Protein AF-A0A174D1U4-F1 (afdb_monomer)

pLDDT: mean 81.73, std 13.04, range [40.44, 97.38]

Radius of gyration: 31.07 Å; Cα contacts (8 Å, |Δi|>4): 1187; chains: 1; bounding box: 76×71×82 Å

Foldseek 3Di:
DQEDDDDDPPLQFKAKFKKFFAKDFKHFYAQKKKKKAWQWAWKFKDWQQDTFIDHHLWIAIGAHPTIIMIHGDPPIRTIIMIMIGRNVSCCVVCVLRNLWDFATRRQDDLLLLSLLLVLLCLQCVVVNPPPDDDDSVVSVVSVVVSVVSRVQRTTAQEQDLDRDDGLCVCRVPVVLVVLSSVLLVVLLVQLLDDDDLCVSCVVVVHDSVVQQVSCCRRHVGGDVLSSLRSLLSVLLVVLLVDPDDQQVSCNSSNHPGSVVNQVSNCSRNVDGSVVSSVVRSCRGVVNDPTPMDTDDDPRVVVVSCVRHQQEAEAEAEQVDDFDKDFQDDDQEAEQAPPDPPLPDPQVVVLVLCVLQVHQEYEYELVNLVVCVVPVPVVVVVLVSVLVSLHEYEYEDELPDDLVVVCVSCVVVCVRQVDPSHHYEYEYEAEVVCVVSSVVSQVSVVVVVHHYDYDYHQPFFADAPCLQALLVLQVQVQCSQDPNVSNAFHEYCEDHRGGRHQAYSLGAGGNVVQSSSLVVVFARIFRDDDNFWTWGDHVPDSKIKIKGWADDCSCVCSVRPSDDPVVVVVSVVVQVVDQPWRKYKYKYWPDAFKKKKKKWKRDRVQRVCLVVVDPDDPNPPDDPVRSVVSNVSVHTDIDIDIDGDDTMDIDIDIAGNGMMMMIIIDHD

Secondary structure (DSSP, 8-state):
--BPPPP-GGG-SEEEEEEEEEEEEEEB-SSEEEEEEEEESEEEEEETTEEEEEETT-EEEE-TT--EEEEEPTT---EEEEEEEETGGGTTT-TTGGG-EE--TTTSS-HHHHHHHHHHHHHHHHHHT--S---HHHHHHHHHHHHHHIIIIIEE----SS-----GGGTT-HHHHHHHHHHHHHHHHHTTS---HHHHHHHTTS-HHHHHHHHHHHHSS-HHHHHHHHHHHHHHHHHHH-SS-HHHHHHHTT-SSHHHHHHHHHHHHSS-HHHHHHHHTTSBTTTS--EEEE--HHHHHHHHHHHH--EEEEEEETT-----EE-----EEE-TT--TTSTTHHHHHHHHHHHH---EEEEEHHHHHHHTT-HHHHHHHHHHHHHTTPEEEEEE-TTS-HHHHHHHHHHHHHHHTSTT--EEEEEEE-TT-HHHHHHHHHHHHTTT--EEEEEPP------GGGGSTTHHHHHHHHHHSTTGGGPPPEESS--SSSEESB-TT--B-HHHHHHHHHHTS-SEEEEE-SSEEEEE-TT---EEEEEE---GGGHHHHHS---HHHHHHHHHHHHTS--PEEEEEEEEEEEEEEEEEEEEE-HHHHHHHHHS--PPPGGG--HHHHHHHHHHTSPEEEEEEEEEEEEEEEEEEEPTT-EEEEEEEE-

Mean predicted aligned error: 13.18 Å

InterPro domains:
  IPR009057 Homedomain-like superfamily [SSF46689] (177-227)
  IPR009057 Homedomain-like superfamily [SSF46689] (231-282)
  IPR011051 RmlC-like cupin domain superfamily [SSF51182] (24-97)
  IPR014710 RmlC-like jelly roll fold [G3DSA:2.60.120.10] (1-69)
  IPR018060 AraC-like, DNA binding HTH domain [PF12833] (201-279)
  IPR018060 AraC-like, DNA binding HTH domain [PS01124] (181-279)
  IPR018060 AraC-like, DNA binding HTH domain [SM00342] (194-277)
  IPR018062 HTH domain AraC-type, conserved site [PS00041] (231-273)

Organism: Flavonifractor plautii (NCBI:txid292800)

Solvent-accessible surface area (backbone atoms only — not comparable to full-atom values): 35924 Å² total; per-residue (Å²): 100,49,67,55,86,81,85,51,71,94,65,37,42,62,48,53,49,44,28,39,36,55,34,39,40,33,30,27,29,72,65,33,36,37,35,44,33,30,68,35,39,37,31,47,36,38,42,81,54,47,79,34,69,39,41,52,65,32,44,40,57,48,44,51,65,44,50,33,27,43,29,34,41,89,100,44,72,20,31,32,37,43,37,37,34,35,48,73,64,43,35,87,86,40,73,59,58,86,59,58,43,56,57,44,49,68,65,54,92,54,61,59,49,41,33,50,51,49,48,51,50,44,61,40,40,69,64,57,61,52,88,80,78,77,59,69,67,62,53,40,54,52,49,52,50,51,49,51,47,40,59,72,65,26,54,46,56,73,74,64,82,62,85,78,74,90,58,62,80,49,70,93,34,62,70,61,48,55,48,50,39,55,53,51,50,52,42,70,76,43,38,51,46,96,78,56,62,59,61,57,13,54,74,69,74,47,51,48,68,55,48,33,49,50,30,33,48,52,22,68,35,41,59,72,56,50,48,51,46,54,20,41,56,57,35,51,56,52,46,42,72,44,101,66,56,73,57,57,46,26,45,65,29,39,36,95,45,54,67,62,37,43,57,49,31,24,62,53,48,76,41,46,66,67,57,50,27,73,73,42,33,72,43,18,56,62,70,32,82,63,45,64,45,73,58,55,69,69,64,36,50,56,52,44,55,75,62,47,65,58,58,48,81,43,80,46,54,54,78,56,91,60,71,75,42,80,55,87,69,86,31,58,40,25,46,47,70,49,58,79,82,54,77,61,54,61,69,52,50,50,48,43,30,69,54,38,60,40,47,31,42,33,40,39,59,68,58,55,56,73,33,61,91,36,64,69,59,43,51,51,54,52,52,52,53,51,71,63,65,34,34,38,34,39,48,40,67,43,84,62,59,66,70,64,50,50,65,69,44,42,70,53,52,71,53,25,71,38,94,78,44,41,58,37,36,34,27,40,19,45,96,93,35,52,66,48,16,49,55,49,40,52,61,43,35,75,70,74,43,57,58,46,80,42,69,47,72,82,73,58,52,76,45,68,56,50,75,32,31,52,37,45,20,54,52,52,50,36,64,73,37,98,52,54,91,70,65,72,53,39,17,51,26,70,44,95,68,52,36,31,30,23,44,89,69,68,43,62,28,50,50,36,54,45,40,37,54,58,54,71,41,30,57,23,30,49,47,74,61,94,44,37,42,29,19,23,35,86,96,53,70,42,43,21,41,37,38,39,24,66,60,80,60,51,47,52,74,74,66,56,37,51,55,62,85,74,46,53,62,56,57,50,61,56,68,80,45,94,61,52,36,38,38,37,40,35,39,31,66,37,70,47,47,31,42,39,39,37,39,38,42,52,22,65,61,41,51,46,62,56,67,75,48,82,74,74,70,63,92,73,70,50,74,66,54,54,50,54,52,44,58,72,64,45,60,51,75,50,78,47,79,44,79,34,85,39,55,49,78,46,76,49,70,41,44,69,24,17,36,36,40,38,38,42,38,80,109

Nearest PDB structures (foldseek):
  6swi-assembly1_A  TM=9.156E-01  e=3.152E-06  Geobacillus stearothermophilus
  3oio-assembly1_A  TM=8.925E-01  e=9.232E-06  Chromobacterium violaceum
  4fe7-assembly1_A-2  TM=8.451E-01  e=1.394E-04  Escherichia coli
  8hfb-assembly1_B  TM=9.044E-01  e=9.384E-05  Bacillus subtilis
  1y3t-assembly1_B  TM=9.025E-01  e=2.192E-04  Bacillus subtilis

Structure (mmCIF, N/CA/C/O backbone):
data_AF-A0A174D1U4-F1
#
_entry.id   AF-A0A174D1U4-F1
#
loop_
_atom_site.group_PDB
_atom_site.id
_atom_site.type_symbol
_atom_site.label_atom_id
_atom_site.label_alt_id
_atom_site.label_comp_id
_atom_site.label_asym_id
_atom_site.label_entity_id
_atom_site.label_seq_id
_atom_site.pdbx_PDB_ins_code
_atom_site.Cartn_x
_atom_site.Cartn_y
_atom_site.Cartn_z
_atom_site.occupancy
_atom_site.B_iso_or_equiv
_atom_site.auth_seq_id
_atom_site.auth_comp_id
_atom_site.auth_asym_id
_atom_site.auth_atom_id
_atom_site.pdbx_PDB_model_num
ATOM 1 N N . MET A 1 1 ? 29.438 -15.271 -23.669 1.00 74.44 1 MET A N 1
ATOM 2 C CA . MET A 1 1 ? 28.186 -14.656 -24.161 1.00 74.44 1 MET A CA 1
ATOM 3 C C . MET A 1 1 ? 27.553 -13.893 -23.010 1.00 74.44 1 MET A C 1
ATOM 5 O O . MET A 1 1 ? 27.651 -14.385 -21.896 1.00 74.44 1 MET A O 1
ATOM 9 N N . LEU A 1 2 ? 26.974 -12.711 -23.255 1.00 86.81 2 LEU A N 1
ATOM 10 C CA . LEU A 1 2 ? 26.276 -11.916 -22.224 1.00 86.81 2 LEU A CA 1
ATOM 11 C C . LEU A 1 2 ? 24.820 -12.349 -22.000 1.00 86.81 2 LEU A C 1
ATOM 13 O O . LEU A 1 2 ? 24.191 -11.884 -21.057 1.00 86.81 2 LEU A O 1
ATOM 17 N N . TYR A 1 3 ? 24.289 -13.200 -22.879 1.00 89.12 3 TYR A N 1
ATOM 18 C CA . TYR A 1 3 ? 22.927 -13.703 -22.783 1.00 89.12 3 TYR A CA 1
ATOM 19 C C . TYR A 1 3 ? 22.844 -14.832 -21.768 1.00 89.12 3 TYR A C 1
ATOM 21 O O . TYR A 1 3 ? 23.472 -15.879 -21.949 1.00 89.12 3 TYR A O 1
ATOM 29 N N . GLU A 1 4 ? 22.035 -14.622 -20.741 1.00 90.69 4 GLU A N 1
ATOM 30 C CA . GLU A 1 4 ? 21.630 -15.679 -19.831 1.00 90.69 4 GLU A CA 1
ATOM 31 C C . GLU A 1 4 ? 20.339 -16.328 -20.320 1.00 90.69 4 GLU A C 1
ATOM 33 O O . GLU A 1 4 ? 19.374 -15.652 -20.687 1.00 90.69 4 GLU A O 1
ATOM 38 N N . THR A 1 5 ? 20.329 -17.660 -20.328 1.00 87.94 5 THR A N 1
ATOM 39 C CA . THR A 1 5 ? 19.152 -18.442 -20.705 1.00 87.94 5 THR A CA 1
ATOM 40 C C . THR A 1 5 ? 18.347 -18.777 -19.459 1.00 87.94 5 THR A C 1
ATOM 42 O O . THR A 1 5 ? 18.816 -19.523 -18.604 1.00 87.94 5 THR A O 1
ATOM 45 N N . ILE A 1 6 ? 17.122 -18.264 -19.399 1.00 89.31 6 ILE A N 1
ATOM 46 C CA . ILE A 1 6 ? 16.140 -18.596 -18.368 1.00 89.31 6 ILE A CA 1
ATOM 47 C C . ILE A 1 6 ? 15.261 -19.734 -18.892 1.00 89.31 6 ILE A C 1
ATOM 49 O O . ILE A 1 6 ? 14.752 -19.673 -20.014 1.00 89.31 6 ILE A O 1
ATOM 53 N N . ALA A 1 7 ? 15.129 -20.804 -18.111 1.00 86.06 7 ALA A N 1
ATOM 54 C CA . ALA A 1 7 ? 14.414 -22.003 -18.522 1.00 86.06 7 ALA A CA 1
ATOM 55 C C . ALA A 1 7 ? 12.948 -21.945 -18.079 1.00 86.06 7 ALA A C 1
ATOM 57 O O . ALA A 1 7 ? 12.663 -21.972 -16.888 1.00 86.06 7 ALA A O 1
ATOM 58 N N . PHE A 1 8 ? 12.023 -21.973 -19.040 1.00 86.38 8 PHE A N 1
ATOM 59 C CA . PHE A 1 8 ? 10.583 -22.096 -18.792 1.00 86.38 8 PHE A CA 1
ATOM 60 C C . PHE A 1 8 ? 10.087 -23.483 -19.240 1.00 86.38 8 PHE A C 1
ATOM 62 O O . PHE A 1 8 ? 9.739 -23.649 -20.415 1.00 86.38 8 PHE A O 1
ATOM 69 N N . PRO A 1 9 ? 10.075 -24.500 -18.355 1.00 79.00 9 PRO A N 1
ATOM 70 C CA . PRO A 1 9 ? 9.553 -25.826 -18.684 1.00 79.00 9 PRO A CA 1
ATOM 71 C C . PRO A 1 9 ? 8.111 -25.731 -19.193 1.00 79.00 9 PRO A C 1
ATOM 73 O O . PRO A 1 9 ? 7.335 -24.933 -18.675 1.00 79.00 9 PRO A O 1
ATOM 76 N N . ASP A 1 10 ? 7.764 -26.504 -20.224 1.00 75.69 10 ASP A N 1
ATOM 77 C CA . ASP A 1 10 ? 6.414 -26.552 -20.814 1.00 75.69 10 ASP A CA 1
ATOM 78 C C . ASP A 1 10 ? 5.831 -25.181 -21.215 1.00 75.69 10 ASP A C 1
ATOM 80 O O . ASP A 1 10 ? 4.622 -24.957 -21.167 1.00 75.69 10 ASP A O 1
ATOM 84 N N . ASN A 1 11 ? 6.701 -24.246 -21.625 1.00 76.69 11 ASN A N 1
ATOM 85 C CA . ASN A 1 11 ? 6.345 -22.859 -21.938 1.00 76.69 11 ASN A CA 1
ATOM 86 C C . ASN A 1 11 ? 5.641 -22.148 -20.768 1.00 76.69 11 ASN A C 1
ATOM 88 O O . ASN A 1 11 ? 4.740 -21.328 -20.975 1.00 76.69 11 ASN A O 1
ATOM 92 N N . ALA A 1 12 ? 6.053 -22.471 -19.536 1.00 85.12 12 ALA A N 1
ATOM 93 C CA . ALA A 1 12 ? 5.561 -21.826 -18.333 1.00 85.12 12 ALA A CA 1
ATOM 94 C C . ALA A 1 12 ? 5.611 -20.295 -18.486 1.00 85.12 12 ALA A C 1
ATOM 96 O O . ALA A 1 12 ? 6.595 -19.745 -18.996 1.00 85.12 12 ALA A O 1
ATOM 97 N N . PRO A 1 13 ? 4.555 -19.586 -18.061 1.00 89.50 13 PRO A N 1
ATOM 98 C CA . PRO A 1 13 ? 4.487 -18.149 -18.266 1.00 89.50 13 PRO A CA 1
ATOM 99 C C . PRO A 1 13 ? 5.406 -17.363 -17.320 1.00 89.50 13 PRO A C 1
ATOM 101 O O . PRO A 1 13 ? 5.772 -16.230 -17.629 1.00 89.50 13 PRO A O 1
ATOM 104 N N . LEU A 1 14 ? 5.755 -17.941 -16.167 1.00 91.25 14 LEU A N 1
ATOM 105 C CA . LEU A 1 14 ? 6.501 -17.295 -15.091 1.00 91.25 14 LEU A CA 1
ATOM 106 C C . LEU A 1 14 ? 7.534 -18.259 -14.500 1.00 91.25 14 LEU A C 1
ATOM 108 O O . LEU A 1 14 ? 7.270 -19.454 -14.383 1.00 91.25 14 LEU A O 1
ATOM 112 N N . GLN A 1 15 ? 8.667 -17.721 -14.057 1.00 90.31 15 GLN A N 1
ATOM 113 C CA . GLN A 1 15 ? 9.645 -18.414 -13.221 1.00 90.31 15 GLN A CA 1
ATOM 114 C C . GLN A 1 15 ? 10.060 -17.480 -12.085 1.00 90.31 15 GLN A C 1
ATOM 116 O O . GLN A 1 15 ? 10.413 -16.332 -12.325 1.00 90.31 15 GLN A O 1
ATOM 121 N N . CYS A 1 16 ? 10.015 -17.958 -10.843 1.00 91.12 16 CYS A N 1
ATOM 122 C CA . CYS A 1 16 ? 10.347 -17.156 -9.670 1.00 91.12 16 CYS A CA 1
ATOM 123 C C . CYS A 1 16 ? 11.436 -17.826 -8.835 1.00 91.12 16 CYS A C 1
ATOM 125 O O . CYS A 1 16 ? 11.426 -19.042 -8.626 1.00 91.12 16 CYS A O 1
ATOM 127 N N . SER A 1 17 ? 12.345 -17.017 -8.299 1.00 90.69 17 SER A N 1
ATOM 128 C CA . SER A 1 17 ? 13.320 -17.434 -7.296 1.00 90.69 17 SER A CA 1
ATOM 129 C C . SER A 1 17 ? 13.540 -16.331 -6.264 1.00 90.69 17 SER A C 1
ATOM 131 O O . SER A 1 17 ? 13.380 -15.147 -6.555 1.00 90.69 17 SER A O 1
ATOM 133 N N . ILE A 1 18 ? 13.884 -16.725 -5.040 1.00 92.00 18 ILE A N 1
ATOM 134 C CA . ILE A 1 18 ? 14.388 -15.803 -4.022 1.00 92.00 18 ILE A CA 1
ATOM 135 C C . ILE A 1 18 ? 15.855 -16.135 -3.826 1.00 92.00 18 ILE A C 1
ATOM 137 O O . ILE A 1 18 ? 16.194 -17.286 -3.549 1.00 92.00 18 ILE A O 1
ATOM 141 N N . VAL A 1 19 ? 16.713 -15.138 -3.994 1.00 92.81 19 VAL A N 1
ATOM 142 C CA . VAL A 1 19 ? 18.161 -15.305 -3.979 1.00 92.81 19 VAL A CA 1
ATOM 143 C C . VAL A 1 19 ? 18.810 -14.321 -3.018 1.00 92.81 19 VAL A C 1
ATOM 145 O O . VAL A 1 19 ? 18.454 -13.146 -2.952 1.00 92.81 19 VAL A O 1
ATOM 148 N N . GLU A 1 20 ? 19.798 -14.808 -2.282 1.00 92.75 20 GLU A N 1
ATOM 149 C CA . GLU A 1 20 ? 20.828 -13.970 -1.687 1.00 92.75 20 GLU A CA 1
ATOM 150 C C . GLU A 1 20 ? 21.847 -13.627 -2.765 1.00 92.75 20 GLU A C 1
ATOM 152 O O . GLU A 1 20 ? 22.438 -14.523 -3.368 1.00 92.75 20 GLU A O 1
ATOM 157 N N . VAL A 1 21 ? 22.040 -12.338 -3.016 1.00 92.81 21 VAL A N 1
ATOM 158 C CA . VAL A 1 21 ? 22.940 -11.828 -4.048 1.00 92.81 21 VAL A CA 1
ATOM 159 C C . VAL A 1 21 ? 24.109 -11.141 -3.368 1.00 92.81 21 VAL A C 1
ATOM 161 O O . VAL A 1 21 ? 23.916 -10.177 -2.635 1.00 92.81 21 VAL A O 1
ATOM 164 N N . GLU A 1 22 ? 25.324 -11.592 -3.655 1.00 91.38 22 GLU A N 1
ATOM 165 C CA . GLU A 1 22 ? 26.522 -10.776 -3.440 1.00 91.38 22 GLU A CA 1
ATOM 166 C C . GLU A 1 22 ? 26.869 -10.033 -4.733 1.00 91.38 22 GLU A C 1
ATOM 168 O O . GLU A 1 22 ? 27.029 -8.814 -4.735 1.00 91.38 22 GLU A O 1
ATOM 173 N N . GLU A 1 23 ? 26.911 -10.764 -5.849 1.00 90.56 23 GLU A N 1
ATOM 174 C CA . GLU A 1 23 ? 27.250 -10.246 -7.173 1.00 90.56 23 GLU A CA 1
ATOM 175 C C . GLU A 1 23 ? 26.503 -11.040 -8.248 1.00 90.56 23 GLU A C 1
ATOM 177 O O . GLU A 1 23 ? 26.741 -12.234 -8.426 1.00 90.56 23 GLU A O 1
ATOM 182 N N . TYR A 1 24 ? 25.666 -10.356 -9.019 1.00 93.50 24 TYR A N 1
ATOM 183 C CA . TYR A 1 24 ? 25.076 -10.837 -10.260 1.00 93.50 24 TYR A CA 1
ATOM 184 C C . TYR A 1 24 ? 25.698 -10.038 -11.421 1.00 93.50 24 TYR A C 1
ATOM 186 O O . TYR A 1 24 ? 25.301 -8.890 -11.651 1.00 93.50 24 TYR A O 1
ATOM 194 N N . PRO A 1 25 ? 26.727 -10.586 -12.104 1.00 93.56 25 PRO A N 1
ATOM 195 C CA . PRO A 1 25 ? 27.522 -9.880 -13.106 1.00 93.56 25 PRO A CA 1
ATOM 196 C C . PRO A 1 25 ? 26.691 -9.374 -14.286 1.00 93.56 25 PRO A C 1
ATOM 198 O O . PRO A 1 25 ? 25.541 -9.757 -14.465 1.00 93.56 25 PRO A O 1
ATOM 201 N N . PHE A 1 26 ? 27.300 -8.561 -15.150 1.00 93.50 26 PHE A N 1
ATOM 202 C CA . PHE A 1 26 ? 26.631 -8.053 -16.345 1.00 93.50 26 PHE A CA 1
ATOM 203 C C . PHE A 1 26 ? 26.078 -9.171 -17.231 1.00 93.50 26 PHE A C 1
ATOM 205 O O . PHE A 1 26 ? 26.847 -10.000 -17.739 1.00 93.50 26 PHE A O 1
ATOM 212 N N . HIS A 1 27 ? 24.767 -9.121 -17.449 1.00 93.25 27 HIS A N 1
ATOM 213 C CA . HIS A 1 27 ? 24.004 -10.018 -18.304 1.00 93.25 27 HIS A CA 1
ATOM 214 C C . HIS A 1 27 ? 22.798 -9.302 -18.923 1.00 93.25 27 HIS A C 1
ATOM 216 O O . HIS A 1 27 ? 22.554 -8.117 -18.687 1.00 93.25 27 HIS A O 1
ATOM 222 N N . MET A 1 28 ? 22.103 -10.014 -19.802 1.00 91.62 28 MET A N 1
ATOM 223 C CA . MET A 1 28 ? 20.808 -9.629 -20.348 1.00 91.62 28 MET A CA 1
ATOM 224 C C . MET A 1 28 ? 20.044 -10.881 -20.772 1.00 91.62 28 MET A C 1
ATOM 226 O O . MET A 1 28 ? 20.641 -11.938 -20.999 1.00 91.62 28 MET A O 1
ATOM 230 N N . HIS A 1 29 ? 18.743 -10.731 -20.982 1.00 91.31 29 HIS A N 1
ATOM 231 C CA . HIS A 1 29 ? 17.883 -11.794 -21.492 1.00 91.31 29 HIS A CA 1
ATOM 232 C C . HIS A 1 29 ? 17.288 -11.403 -22.842 1.00 91.31 29 HIS A C 1
ATOM 234 O O . HIS A 1 29 ? 17.125 -10.220 -23.118 1.00 91.31 29 HIS A O 1
ATOM 240 N N . ASP A 1 30 ? 16.981 -12.374 -23.704 1.00 85.56 30 ASP A N 1
ATOM 241 C CA . ASP A 1 30 ? 16.401 -12.073 -25.019 1.00 85.56 30 ASP A CA 1
ATOM 242 C C . ASP A 1 30 ? 14.880 -11.892 -24.939 1.00 85.56 30 ASP A C 1
ATOM 244 O O . ASP A 1 30 ? 14.391 -10.789 -25.136 1.00 85.56 30 ASP A O 1
ATOM 248 N N . ASP A 1 31 ? 14.144 -12.945 -24.576 1.00 87.25 31 ASP A N 1
ATOM 249 C CA . ASP A 1 31 ? 12.671 -12.974 -24.577 1.00 87.25 31 ASP A CA 1
ATOM 250 C C . ASP A 1 31 ? 12.077 -13.096 -23.172 1.00 87.25 31 ASP A C 1
ATOM 252 O O . ASP A 1 31 ? 11.078 -13.779 -22.934 1.00 87.25 31 ASP A O 1
ATOM 256 N N . VAL A 1 32 ? 12.719 -12.411 -22.229 1.00 92.25 32 VAL A N 1
ATOM 257 C CA . VAL A 1 32 ? 12.358 -12.433 -20.815 1.00 92.25 32 VAL A CA 1
ATOM 258 C C . VAL A 1 32 ? 12.315 -11.014 -20.288 1.00 92.25 32 VAL A C 1
ATOM 260 O O . VAL A 1 32 ? 13.236 -10.232 -20.514 1.00 92.25 32 VAL A O 1
ATOM 263 N N . LEU A 1 33 ? 11.234 -10.705 -19.583 1.00 92.19 33 LEU A N 1
ATOM 264 C CA . LEU A 1 33 ? 11.160 -9.541 -18.715 1.00 92.19 33 LEU A CA 1
ATOM 265 C C . LEU A 1 33 ? 11.512 -10.008 -17.303 1.00 92.19 33 LEU A C 1
ATOM 267 O O . LEU A 1 33 ? 10.888 -10.939 -16.793 1.00 92.19 33 LEU A O 1
ATOM 271 N N . GLU A 1 34 ? 12.523 -9.396 -16.698 1.00 93.50 34 GLU A N 1
ATOM 272 C CA . GLU A 1 34 ? 12.951 -9.710 -15.336 1.00 93.50 34 GLU A CA 1
ATOM 273 C C . GLU A 1 34 ? 12.465 -8.630 -14.370 1.00 93.50 34 GLU A C 1
ATOM 275 O O . GLU A 1 34 ? 12.633 -7.438 -14.607 1.00 93.50 34 GLU A O 1
ATOM 280 N N . ILE A 1 35 ? 11.869 -9.044 -13.260 1.00 93.50 35 ILE A N 1
ATOM 281 C CA . ILE A 1 35 ? 11.501 -8.171 -12.153 1.00 93.50 35 ILE A CA 1
ATOM 282 C C . ILE A 1 35 ? 12.409 -8.508 -10.975 1.00 93.50 35 ILE A C 1
ATOM 284 O O . ILE A 1 35 ? 12.335 -9.604 -10.418 1.00 93.50 35 ILE A O 1
ATOM 288 N N . MET A 1 36 ? 13.234 -7.540 -10.585 1.00 93.38 36 MET A N 1
ATOM 289 C CA . MET A 1 36 ? 14.093 -7.585 -9.407 1.00 93.38 36 MET A CA 1
ATOM 290 C C . MET A 1 36 ? 13.412 -6.830 -8.269 1.00 93.38 36 MET A C 1
ATOM 292 O O . MET A 1 36 ? 13.309 -5.604 -8.303 1.00 93.38 36 MET A O 1
ATOM 296 N N . PHE A 1 37 ? 12.959 -7.549 -7.246 1.00 92.50 37 PHE A N 1
ATOM 297 C CA . PHE A 1 37 ? 12.337 -6.961 -6.063 1.00 92.50 37 PHE A CA 1
ATOM 298 C C . PHE A 1 37 ? 13.238 -7.124 -4.836 1.00 92.50 37 PHE A C 1
ATOM 300 O O . PHE A 1 37 ? 13.427 -8.232 -4.329 1.00 92.50 37 PHE A O 1
ATOM 307 N N . ALA A 1 38 ? 13.790 -6.013 -4.346 1.00 90.69 38 ALA A N 1
ATOM 308 C CA . ALA A 1 38 ? 14.643 -5.983 -3.165 1.00 90.69 38 ALA A CA 1
ATOM 309 C C . ALA A 1 38 ? 13.825 -6.281 -1.899 1.00 90.69 38 ALA A C 1
ATOM 311 O O . ALA A 1 38 ? 13.016 -5.464 -1.456 1.00 90.69 38 ALA A O 1
ATOM 312 N N . LEU A 1 39 ? 14.037 -7.453 -1.296 1.00 87.69 39 LEU A N 1
ATOM 313 C CA . LEU A 1 39 ? 13.330 -7.875 -0.084 1.00 87.69 39 LEU A CA 1
ATOM 314 C C . LEU A 1 39 ? 14.068 -7.427 1.179 1.00 87.69 39 LEU A C 1
ATOM 316 O O . LEU A 1 39 ? 13.437 -6.936 2.116 1.00 87.69 39 LEU A O 1
ATOM 320 N N . GLU A 1 40 ? 15.395 -7.574 1.198 1.00 88.50 40 GLU A N 1
ATOM 321 C CA . GLU A 1 40 ? 16.262 -7.187 2.314 1.00 88.50 40 GLU A CA 1
ATOM 322 C C . GLU A 1 40 ? 17.615 -6.672 1.811 1.00 88.50 40 GLU A C 1
ATOM 324 O O . GLU A 1 40 ? 18.119 -7.128 0.787 1.00 88.50 40 GLU A O 1
ATOM 329 N N . GLY A 1 41 ? 18.220 -5.745 2.556 1.00 89.12 41 GLY A N 1
ATOM 330 C CA . GLY A 1 41 ? 19.521 -5.166 2.223 1.00 89.12 41 GLY A CA 1
ATOM 331 C C . GLY A 1 41 ? 19.449 -3.976 1.264 1.00 89.12 41 GLY A C 1
ATOM 332 O O . GLY A 1 41 ? 18.392 -3.366 1.072 1.00 89.12 41 GLY A O 1
ATOM 333 N N . SER A 1 42 ? 20.611 -3.634 0.710 1.00 90.50 42 SER A N 1
ATOM 334 C CA . SER A 1 42 ? 20.789 -2.539 -0.244 1.00 90.50 42 SER A CA 1
ATOM 335 C C . SER A 1 42 ? 21.712 -2.986 -1.372 1.00 90.50 42 SER A C 1
ATOM 337 O O . SER A 1 42 ? 22.674 -3.718 -1.130 1.00 90.50 42 SER A O 1
ATOM 339 N N . PHE A 1 43 ? 21.455 -2.507 -2.585 1.00 92.31 43 PHE A N 1
ATOM 340 C CA . PHE A 1 43 ? 22.131 -2.962 -3.794 1.00 92.31 43 PHE A CA 1
ATOM 341 C C . PHE A 1 43 ? 22.549 -1.794 -4.681 1.00 92.31 43 PHE A C 1
ATOM 343 O O . PHE A 1 43 ? 21.832 -0.805 -4.804 1.00 92.31 43 PHE A O 1
ATOM 350 N N . GLU A 1 44 ? 23.687 -1.956 -5.345 1.00 92.69 44 GLU A N 1
ATOM 351 C CA . GLU A 1 44 ? 24.071 -1.198 -6.527 1.00 92.69 44 GLU A CA 1
ATOM 352 C C . GLU A 1 44 ? 23.545 -1.949 -7.759 1.00 92.69 44 GLU A C 1
ATOM 354 O O . GLU A 1 44 ? 24.048 -3.020 -8.114 1.00 92.69 44 GLU A O 1
ATOM 359 N N . LEU A 1 45 ? 22.544 -1.385 -8.431 1.00 90.62 45 LEU A N 1
ATOM 360 C CA . LEU A 1 45 ? 22.084 -1.854 -9.732 1.00 90.62 45 LEU A CA 1
ATOM 361 C C . LEU A 1 45 ? 22.726 -0.999 -10.826 1.00 90.62 45 LEU A C 1
ATOM 363 O O . LEU A 1 45 ? 22.509 0.208 -10.906 1.00 90.62 45 LEU A O 1
ATOM 367 N N . THR A 1 46 ? 23.515 -1.614 -11.701 1.00 88.19 46 THR A N 1
ATOM 368 C CA . THR A 1 46 ? 24.076 -0.941 -12.877 1.00 88.19 46 THR A CA 1
ATOM 369 C C . THR A 1 46 ? 23.313 -1.360 -14.119 1.00 88.19 46 THR A C 1
ATOM 371 O O . THR A 1 46 ? 23.359 -2.527 -14.492 1.00 88.19 46 THR A O 1
ATOM 374 N N . VAL A 1 47 ? 22.661 -0.412 -14.786 1.00 82.31 47 VAL A N 1
ATOM 375 C CA . VAL A 1 47 ? 21.872 -0.644 -16.004 1.00 82.31 47 VAL A CA 1
ATOM 376 C C . VAL A 1 47 ? 22.359 0.291 -17.084 1.00 82.31 47 VAL A C 1
ATOM 378 O O . VAL A 1 47 ? 22.321 1.506 -16.906 1.00 82.31 47 VAL A O 1
ATOM 381 N N . VAL A 1 48 ? 22.851 -0.266 -18.192 1.00 72.25 48 VAL A N 1
ATOM 382 C CA . VAL A 1 48 ? 23.335 0.496 -19.350 1.00 72.25 48 VAL A CA 1
ATOM 383 C C . VAL A 1 48 ? 24.261 1.653 -18.917 1.00 72.25 48 VAL A C 1
ATOM 385 O O . VAL A 1 48 ? 25.446 1.430 -18.660 1.00 72.25 48 VAL A O 1
ATOM 388 N N . ASN A 1 49 ? 23.730 2.875 -18.814 1.00 71.50 49 ASN A N 1
ATOM 389 C CA . ASN A 1 49 ? 24.437 4.114 -18.531 1.00 71.50 49 ASN A CA 1
ATOM 390 C C . ASN A 1 49 ? 24.178 4.713 -17.135 1.00 71.50 49 ASN A C 1
ATOM 392 O O . ASN A 1 49 ? 24.695 5.793 -16.842 1.00 71.50 49 ASN A O 1
ATOM 396 N N . ASN A 1 50 ? 23.412 4.031 -16.284 1.00 75.88 50 ASN A N 1
ATOM 397 C CA . ASN A 1 50 ? 23.054 4.470 -14.941 1.00 75.88 50 ASN A CA 1
ATOM 398 C C . ASN A 1 50 ? 23.549 3.484 -13.877 1.00 75.88 50 ASN A C 1
ATOM 400 O O . ASN A 1 50 ? 23.615 2.274 -14.091 1.00 75.88 50 ASN A O 1
ATOM 404 N N . VAL A 1 51 ? 23.870 4.032 -12.709 1.00 83.25 51 VAL A N 1
ATOM 405 C CA . VAL A 1 51 ? 24.128 3.280 -11.479 1.00 83.25 51 VAL A CA 1
ATOM 406 C C . VAL A 1 51 ? 23.090 3.749 -10.470 1.00 83.25 51 VAL A C 1
ATOM 408 O O . VAL A 1 51 ? 22.979 4.952 -10.233 1.00 83.25 51 VAL A O 1
ATOM 411 N N . LEU A 1 52 ? 22.304 2.812 -9.955 1.00 83.94 52 LEU A N 1
ATOM 412 C CA . LEU A 1 52 ? 21.135 3.049 -9.122 1.00 83.94 52 LEU A CA 1
ATOM 413 C C . LEU A 1 52 ? 21.320 2.383 -7.762 1.00 83.94 52 LEU A C 1
ATOM 415 O O . LEU A 1 52 ? 21.762 1.237 -7.686 1.00 83.94 52 LEU A O 1
ATOM 419 N N . ASP A 1 53 ? 20.933 3.092 -6.707 1.00 87.31 53 ASP A N 1
ATOM 420 C CA . ASP A 1 53 ? 20.861 2.547 -5.356 1.00 87.31 53 ASP A CA 1
ATOM 421 C C . ASP A 1 53 ? 19.470 1.963 -5.121 1.00 87.31 53 ASP A C 1
ATOM 423 O O . ASP A 1 53 ? 18.484 2.699 -5.108 1.00 87.31 53 ASP A O 1
ATOM 427 N N . MET A 1 54 ? 19.393 0.652 -4.909 1.00 87.19 54 MET A N 1
ATOM 428 C CA . MET A 1 54 ? 18.167 -0.031 -4.498 1.00 87.19 54 MET A CA 1
ATOM 429 C C . MET A 1 54 ? 18.212 -0.353 -3.006 1.00 87.19 54 MET A C 1
ATOM 431 O O . MET A 1 54 ? 19.238 -0.780 -2.475 1.00 87.19 54 MET A O 1
ATOM 435 N N . LYS A 1 55 ? 17.082 -0.193 -2.327 1.00 86.62 55 LYS A N 1
ATOM 436 C CA . LYS A 1 55 ? 16.855 -0.552 -0.923 1.00 86.62 55 LYS A CA 1
ATOM 437 C C . LYS A 1 55 ? 15.695 -1.536 -0.820 1.00 86.62 55 LYS A C 1
ATOM 439 O O . LYS A 1 55 ? 14.889 -1.662 -1.735 1.00 86.62 55 LYS A O 1
ATOM 444 N N . ALA A 1 56 ? 15.580 -2.216 0.317 1.00 86.06 56 ALA A N 1
ATOM 445 C CA . ALA A 1 56 ? 14.426 -3.066 0.604 1.00 86.06 56 ALA A CA 1
ATOM 446 C C . ALA A 1 56 ? 13.093 -2.334 0.326 1.00 86.06 56 ALA A C 1
ATOM 448 O O . ALA A 1 56 ? 12.837 -1.266 0.882 1.00 86.06 56 ALA A O 1
ATOM 449 N N . GLY A 1 57 ? 12.249 -2.925 -0.524 1.00 81.31 57 GLY A N 1
ATOM 450 C CA . GLY A 1 57 ? 11.014 -2.331 -1.040 1.00 81.31 57 GLY A CA 1
ATOM 451 C C . GLY A 1 57 ? 11.082 -1.906 -2.511 1.00 81.31 57 GLY A C 1
ATOM 452 O O . GLY A 1 57 ? 10.036 -1.847 -3.153 1.00 81.31 57 GLY A O 1
ATOM 453 N N . ASP A 1 58 ? 12.277 -1.665 -3.051 1.00 84.69 58 ASP A N 1
ATOM 454 C CA . ASP A 1 58 ? 12.470 -1.220 -4.432 1.00 84.69 58 ASP A CA 1
ATOM 455 C C . ASP A 1 58 ? 12.265 -2.348 -5.450 1.00 84.69 58 ASP A C 1
ATOM 457 O O . ASP A 1 58 ? 12.672 -3.491 -5.234 1.00 84.69 58 ASP A O 1
ATOM 461 N N . ILE A 1 59 ? 11.658 -2.000 -6.586 1.00 87.12 59 ILE A N 1
ATOM 462 C CA . ILE A 1 59 ? 11.382 -2.891 -7.712 1.00 87.12 59 ILE A CA 1
ATOM 463 C C . ILE A 1 59 ? 11.994 -2.304 -8.980 1.00 87.12 59 ILE A C 1
ATOM 465 O O . ILE A 1 59 ? 11.658 -1.196 -9.406 1.00 87.12 59 ILE A O 1
ATOM 469 N N . TYR A 1 60 ? 12.843 -3.091 -9.624 1.00 88.06 60 TYR A N 1
ATOM 470 C CA . TYR A 1 60 ? 13.359 -2.793 -10.948 1.00 88.06 60 TYR A CA 1
ATOM 471 C C . TYR A 1 60 ? 12.816 -3.793 -11.962 1.00 88.06 60 TYR A C 1
ATOM 473 O O . TYR A 1 60 ? 12.731 -4.985 -11.674 1.00 88.06 60 TYR A O 1
ATOM 481 N N . VAL A 1 61 ? 12.467 -3.307 -13.152 1.00 88.50 61 VAL A N 1
ATOM 482 C CA . VAL A 1 61 ? 11.950 -4.137 -14.240 1.00 88.50 61 VAL A CA 1
ATOM 483 C C . VAL A 1 61 ? 12.929 -4.075 -15.399 1.00 88.50 61 VAL A C 1
ATOM 485 O O . VAL A 1 61 ? 12.957 -3.087 -16.130 1.00 88.50 61 VAL A O 1
ATOM 488 N N . SER A 1 62 ? 13.725 -5.130 -15.571 1.00 88.62 62 SER A N 1
ATOM 489 C CA . SER A 1 62 ? 14.622 -5.236 -16.709 1.00 88.62 62 SER A CA 1
ATOM 490 C C . SER A 1 62 ? 13.892 -5.745 -17.943 1.00 88.62 62 SER A C 1
ATOM 492 O O . SER A 1 62 ? 13.250 -6.801 -17.944 1.00 88.62 62 SER A O 1
ATOM 494 N N . CYS A 1 63 ? 13.987 -4.962 -19.012 1.00 86.81 63 CYS A N 1
ATOM 495 C CA . CYS A 1 63 ? 13.356 -5.279 -20.283 1.00 86.81 63 CYS A CA 1
ATOM 496 C C . CYS A 1 63 ? 14.224 -6.240 -21.121 1.00 86.81 63 CYS A C 1
ATOM 498 O O . CYS A 1 63 ? 15.449 -6.283 -20.971 1.00 86.81 63 CYS A O 1
ATOM 500 N N . PRO A 1 64 ? 13.619 -6.961 -22.083 1.00 86.19 64 PRO A N 1
ATOM 501 C CA . PRO A 1 64 ? 14.338 -7.680 -23.130 1.00 86.19 64 PRO A CA 1
ATOM 502 C C . PRO A 1 64 ? 15.558 -6.928 -23.684 1.00 86.19 64 PRO A C 1
ATOM 504 O O . PRO A 1 64 ? 15.456 -5.804 -24.182 1.00 86.19 64 PRO A O 1
ATOM 507 N N . ARG A 1 65 ? 16.717 -7.592 -23.667 1.00 84.38 65 ARG A N 1
ATOM 508 C CA . ARG A 1 65 ? 18.020 -7.132 -24.183 1.00 84.38 65 ARG A CA 1
ATOM 509 C C . ARG A 1 65 ? 18.595 -5.906 -23.477 1.00 84.38 65 ARG A C 1
ATOM 511 O O . ARG A 1 65 ? 19.430 -5.204 -24.062 1.00 84.38 65 ARG A O 1
ATOM 518 N N . GLU A 1 66 ? 18.164 -5.645 -22.252 1.00 86.06 66 GLU A N 1
ATOM 519 C CA . GLU A 1 66 ? 18.745 -4.621 -21.399 1.00 86.06 66 GLU A CA 1
ATOM 520 C C . GLU A 1 66 ? 19.934 -5.184 -20.619 1.00 86.06 66 GLU A C 1
ATOM 522 O O . GLU A 1 66 ? 19.830 -6.182 -19.910 1.00 86.06 66 GLU A O 1
ATOM 527 N N . LEU A 1 67 ? 21.089 -4.539 -20.773 1.00 89.38 67 LEU A N 1
ATOM 528 C CA . LEU A 1 67 ? 22.316 -4.924 -20.088 1.00 89.38 67 LEU A CA 1
ATOM 529 C C . LEU A 1 67 ? 22.294 -4.408 -18.649 1.00 89.38 67 LEU A C 1
ATOM 531 O O . LEU A 1 67 ? 22.334 -3.191 -18.436 1.00 89.38 67 LEU A O 1
ATOM 535 N N . HIS A 1 68 ? 22.315 -5.321 -17.684 1.00 91.75 68 HIS A N 1
ATOM 536 C CA . HIS A 1 68 ? 22.243 -4.979 -16.270 1.00 91.75 68 HIS A CA 1
ATOM 537 C C . HIS A 1 68 ? 23.136 -5.869 -15.395 1.00 91.75 68 HIS A C 1
ATOM 539 O O . HIS A 1 68 ? 23.584 -6.937 -15.808 1.00 91.75 68 HIS A O 1
ATOM 545 N N . ARG A 1 69 ? 23.456 -5.368 -14.201 1.00 92.62 69 ARG A N 1
ATOM 546 C CA . ARG A 1 69 ? 24.268 -6.009 -13.156 1.00 92.62 69 ARG A CA 1
ATOM 547 C C . ARG A 1 69 ? 23.714 -5.600 -11.799 1.00 92.62 69 ARG A C 1
ATOM 549 O O . ARG A 1 69 ? 23.510 -4.407 -11.583 1.00 92.62 69 ARG A O 1
ATOM 556 N N . LEU A 1 70 ? 23.598 -6.538 -10.868 1.00 93.62 70 LEU A N 1
ATOM 557 C CA . LEU A 1 70 ? 23.136 -6.289 -9.503 1.00 93.62 70 LEU A CA 1
ATOM 558 C C . LEU A 1 70 ? 24.217 -6.701 -8.495 1.00 93.62 70 LEU A C 1
ATOM 560 O O . LEU A 1 70 ? 24.767 -7.791 -8.585 1.00 93.62 70 LEU A O 1
ATOM 564 N N . CYS A 1 71 ? 24.537 -5.846 -7.529 1.00 92.94 71 CYS A N 1
ATOM 565 C CA . CYS A 1 71 ? 25.556 -6.120 -6.512 1.00 92.94 71 CYS A CA 1
ATOM 566 C C . CYS A 1 71 ? 25.052 -5.678 -5.145 1.00 92.94 71 CYS A C 1
ATOM 568 O O . CYS A 1 71 ? 24.629 -4.534 -5.003 1.00 92.94 71 CYS A O 1
ATOM 570 N N . ALA A 1 72 ? 25.125 -6.532 -4.127 1.00 93.25 72 ALA A N 1
ATOM 571 C CA . ALA A 1 72 ? 24.814 -6.092 -2.770 1.00 93.25 72 ALA A CA 1
ATOM 572 C C . ALA A 1 72 ? 25.934 -5.206 -2.217 1.00 93.25 72 ALA A C 1
ATOM 574 O O . ALA A 1 72 ? 27.117 -5.403 -2.509 1.00 93.25 72 ALA A O 1
ATOM 575 N N . TYR A 1 73 ? 25.567 -4.225 -1.393 1.00 91.06 73 TYR A N 1
ATOM 576 C CA . TYR A 1 73 ? 26.557 -3.416 -0.695 1.00 91.06 73 TYR A CA 1
ATOM 577 C C . TYR A 1 73 ? 27.248 -4.216 0.423 1.00 91.06 73 TYR A C 1
ATOM 579 O O . TYR A 1 73 ? 26.603 -5.049 1.075 1.00 91.06 73 TYR A O 1
ATOM 587 N N . PRO A 1 74 ? 28.541 -3.947 0.705 1.00 80.81 74 PRO A N 1
ATOM 588 C CA . PRO A 1 74 ? 29.272 -4.625 1.770 1.00 80.81 74 PRO A CA 1
ATOM 589 C C . PRO A 1 74 ? 28.541 -4.550 3.115 1.00 80.81 74 PRO A C 1
ATOM 591 O O . PRO A 1 74 ? 27.966 -3.519 3.460 1.00 80.81 74 PRO A O 1
ATOM 594 N N . HIS A 1 75 ? 28.607 -5.634 3.891 1.00 75.06 75 HIS A N 1
ATOM 595 C CA . HIS A 1 75 ? 27.980 -5.758 5.217 1.00 75.06 75 HIS A CA 1
ATOM 596 C C . HIS A 1 75 ? 26.441 -5.719 5.228 1.00 75.06 75 HIS A C 1
ATOM 598 O O . HIS A 1 75 ? 25.844 -5.570 6.294 1.00 75.06 75 HIS A O 1
ATOM 604 N N . THR A 1 76 ? 25.791 -5.897 4.075 1.00 75.44 76 THR A N 1
ATOM 605 C CA . THR A 1 76 ? 24.340 -6.104 3.988 1.00 75.44 76 THR A CA 1
ATOM 606 C C . THR A 1 76 ? 24.034 -7.538 3.559 1.00 75.44 76 THR A C 1
ATOM 608 O O . THR A 1 76 ? 24.753 -8.112 2.744 1.00 75.44 76 THR A O 1
ATOM 611 N N . ARG A 1 77 ? 22.975 -8.140 4.115 1.00 78.62 77 ARG A N 1
ATOM 612 C CA . ARG A 1 77 ? 22.432 -9.415 3.622 1.00 78.62 77 ARG A CA 1
ATOM 613 C C . ARG A 1 77 ? 21.448 -9.091 2.499 1.00 78.62 77 ARG A C 1
ATOM 615 O O . ARG A 1 77 ? 20.303 -8.739 2.771 1.00 78.62 77 ARG A O 1
ATOM 622 N N . GLY A 1 78 ? 21.929 -9.107 1.260 1.00 88.50 78 GLY A N 1
ATOM 623 C CA . GLY A 1 78 ? 21.148 -8.712 0.091 1.00 88.50 78 GLY A CA 1
ATOM 624 C C . GLY A 1 78 ? 20.234 -9.832 -0.394 1.00 88.50 78 GLY A C 1
ATOM 625 O O . GLY A 1 78 ? 20.691 -10.705 -1.121 1.00 88.50 78 GLY A O 1
ATOM 626 N N . THR A 1 79 ? 18.949 -9.795 -0.036 1.00 91.81 79 THR A N 1
ATOM 627 C CA . THR A 1 79 ? 17.944 -10.756 -0.527 1.00 91.81 79 THR A CA 1
ATOM 628 C C . THR A 1 79 ? 17.037 -10.112 -1.572 1.00 91.81 79 THR A C 1
ATOM 630 O O . THR A 1 79 ? 16.421 -9.076 -1.310 1.00 91.81 79 THR A O 1
ATOM 633 N N . VAL A 1 80 ? 16.911 -10.747 -2.738 1.00 93.31 80 VAL A N 1
ATOM 634 C CA . VAL A 1 80 ? 16.103 -10.280 -3.874 1.00 93.31 80 VAL A CA 1
ATOM 635 C C . VAL A 1 80 ? 15.185 -11.391 -4.369 1.00 93.31 80 VAL A C 1
ATOM 637 O O . VAL A 1 80 ? 15.579 -12.550 -4.463 1.00 93.31 80 VAL A O 1
ATOM 640 N N . MET A 1 81 ? 13.949 -11.030 -4.701 1.00 93.81 81 MET A N 1
ATOM 641 C CA . MET A 1 81 ? 13.073 -11.856 -5.526 1.00 93.81 81 MET A CA 1
ATOM 642 C C . MET A 1 81 ? 13.361 -11.552 -6.998 1.00 93.81 81 MET A C 1
ATOM 644 O O . MET A 1 81 ? 13.225 -10.406 -7.424 1.00 93.81 81 MET A O 1
ATOM 648 N N . LEU A 1 82 ? 13.731 -12.583 -7.756 1.00 94.12 82 LEU A N 1
ATOM 649 C CA . LEU A 1 82 ? 13.862 -12.547 -9.209 1.00 94.12 82 LEU A CA 1
ATOM 650 C C . LEU A 1 82 ? 12.648 -13.245 -9.813 1.00 94.12 82 LEU A C 1
ATOM 652 O O . LEU A 1 82 ? 12.453 -14.450 -9.618 1.00 94.12 82 LEU A O 1
ATOM 656 N N . LEU A 1 83 ? 11.819 -12.479 -10.513 1.00 94.88 83 LEU A N 1
ATOM 657 C CA . LEU A 1 83 ? 10.670 -12.990 -11.246 1.00 94.88 83 LEU A CA 1
ATOM 658 C C . LEU A 1 83 ? 10.875 -12.766 -12.739 1.00 94.88 83 LEU A C 1
ATOM 660 O O . LEU A 1 83 ? 10.906 -11.637 -13.215 1.00 94.88 83 LEU A O 1
ATOM 664 N N . HIS A 1 84 ? 10.942 -13.858 -13.481 1.00 94.56 84 HIS A N 1
ATOM 665 C CA . HIS A 1 84 ? 11.059 -13.871 -14.927 1.00 94.56 84 HIS A CA 1
ATOM 666 C C . HIS A 1 84 ? 9.697 -14.117 -15.567 1.00 94.56 84 HIS A C 1
ATOM 668 O O . HIS A 1 84 ? 8.983 -15.054 -15.204 1.00 94.56 84 HIS A O 1
ATOM 674 N N . ILE A 1 85 ? 9.352 -13.291 -16.548 1.00 94.38 85 ILE A N 1
ATOM 675 C CA . ILE A 1 85 ? 8.138 -13.414 -17.354 1.00 94.38 85 ILE A CA 1
ATOM 676 C C . ILE A 1 85 ? 8.534 -13.848 -18.761 1.00 94.38 85 ILE A C 1
ATOM 678 O O . ILE A 1 85 ? 9.294 -13.154 -19.442 1.00 94.38 85 ILE A O 1
ATOM 682 N N . ASN A 1 86 ? 7.989 -14.979 -19.207 1.00 92.88 86 ASN A N 1
ATOM 683 C CA . ASN A 1 86 ? 8.167 -15.471 -20.566 1.00 92.88 86 ASN A CA 1
ATOM 684 C C . ASN A 1 86 ? 7.341 -14.611 -21.528 1.00 92.88 86 ASN A C 1
ATOM 686 O O . ASN A 1 86 ? 6.116 -14.725 -21.589 1.00 92.88 86 ASN A O 1
ATOM 690 N N . VAL A 1 87 ? 8.011 -13.747 -22.291 1.00 91.81 87 VAL A N 1
ATOM 691 C CA . VAL A 1 87 ? 7.338 -12.801 -23.189 1.00 91.81 87 VAL A CA 1
ATOM 692 C C . VAL A 1 87 ? 6.533 -13.523 -24.272 1.00 91.81 87 VAL A C 1
ATOM 694 O O . VAL A 1 87 ? 5.456 -13.064 -24.650 1.00 91.81 87 VAL A O 1
ATOM 697 N N . GLU A 1 88 ? 7.015 -14.672 -24.749 1.00 89.50 88 GLU A N 1
ATOM 698 C CA . GLU A 1 88 ? 6.332 -15.434 -25.796 1.00 89.50 88 GLU A CA 1
ATOM 699 C C . GLU A 1 88 ? 5.039 -16.075 -25.283 1.00 89.50 88 GLU A C 1
ATOM 701 O O . GLU A 1 88 ? 4.044 -16.120 -26.009 1.00 89.50 88 GLU A O 1
ATOM 706 N N . ALA A 1 89 ? 5.012 -16.497 -24.014 1.00 90.56 89 ALA A N 1
ATOM 707 C CA . ALA A 1 89 ? 3.813 -17.060 -23.405 1.00 90.56 89 ALA A CA 1
ATOM 708 C C . ALA A 1 89 ? 2.632 -16.077 -23.428 1.00 90.56 89 ALA A C 1
ATOM 710 O O . ALA A 1 89 ? 1.499 -16.532 -23.523 1.00 90.56 89 ALA A O 1
ATOM 711 N N . TYR A 1 90 ? 2.878 -14.764 -23.405 1.00 90.81 90 TYR A N 1
ATOM 712 C CA . TYR A 1 90 ? 1.864 -13.699 -23.338 1.00 90.81 90 TYR A CA 1
ATOM 713 C C . TYR A 1 90 ? 1.626 -12.960 -24.660 1.00 90.81 90 TYR A C 1
ATOM 715 O O . TYR A 1 90 ? 0.979 -11.915 -24.699 1.00 90.81 90 TYR A O 1
ATOM 723 N N . ARG A 1 91 ? 2.164 -13.474 -25.767 1.00 88.88 91 ARG A N 1
ATOM 724 C CA . ARG A 1 91 ? 2.146 -12.780 -27.060 1.00 88.88 91 ARG A CA 1
ATOM 725 C C . ARG A 1 91 ? 0.742 -12.540 -27.625 1.00 88.88 91 ARG A C 1
ATOM 727 O O . ARG A 1 91 ? 0.561 -11.591 -28.387 1.00 88.88 91 ARG A O 1
ATOM 734 N N . ALA A 1 92 ? -0.228 -13.397 -27.309 1.00 87.44 92 ALA A N 1
ATOM 735 C CA . ALA A 1 92 ? -1.593 -13.264 -27.815 1.00 87.44 92 ALA A CA 1
ATOM 736 C C . ALA A 1 92 ? -2.321 -12.074 -27.170 1.00 87.44 92 ALA A C 1
ATOM 738 O O . ALA A 1 92 ? -2.990 -11.309 -27.862 1.00 87.44 92 ALA A O 1
ATOM 739 N N . GLU A 1 93 ? -2.149 -11.903 -25.862 1.00 87.38 93 GLU A N 1
ATOM 740 C CA . GLU A 1 93 ? -2.759 -10.848 -25.055 1.00 87.38 93 GLU A CA 1
ATOM 741 C C . GLU A 1 93 ? -1.969 -9.536 -25.153 1.00 87.38 93 GLU A C 1
ATOM 743 O O . GLU A 1 93 ? -2.551 -8.453 -25.219 1.00 87.38 93 GLU A O 1
ATOM 748 N N . PHE A 1 94 ? -0.637 -9.629 -25.226 1.00 86.38 94 PHE A N 1
ATOM 749 C CA . PHE A 1 94 ? 0.287 -8.495 -25.245 1.00 86.38 94 PHE A CA 1
ATOM 750 C C . PHE A 1 94 ? 1.263 -8.591 -26.436 1.00 86.38 94 PHE A C 1
ATOM 752 O O . PHE A 1 94 ? 2.460 -8.832 -26.255 1.00 86.38 94 PHE A O 1
ATOM 759 N N . PRO A 1 95 ? 0.800 -8.360 -27.680 1.00 81.31 95 PRO A N 1
ATOM 760 C CA . PRO A 1 95 ? 1.617 -8.543 -28.886 1.00 81.31 95 PRO A CA 1
ATOM 761 C C . PRO A 1 95 ? 2.837 -7.616 -28.948 1.00 81.31 95 PRO A C 1
ATOM 763 O O . PRO A 1 95 ? 3.862 -7.966 -29.533 1.00 81.31 95 PRO A O 1
ATOM 766 N N . ASP A 1 96 ? 2.739 -6.448 -28.312 1.00 78.00 96 ASP A N 1
ATOM 767 C CA . ASP A 1 96 ? 3.790 -5.435 -28.291 1.00 78.00 96 ASP A CA 1
ATOM 768 C C . ASP A 1 96 ? 4.740 -5.580 -27.090 1.00 78.00 96 ASP A C 1
ATOM 770 O O . ASP A 1 96 ? 5.614 -4.728 -26.940 1.00 78.00 96 ASP A O 1
ATOM 774 N N . LEU A 1 97 ? 4.607 -6.612 -26.237 1.00 82.00 97 LEU A N 1
ATOM 775 C CA . LEU A 1 97 ? 5.297 -6.713 -24.935 1.00 82.00 97 LEU A CA 1
ATOM 776 C C . LEU A 1 97 ? 6.821 -6.503 -25.021 1.00 82.00 97 LEU A C 1
ATOM 778 O O . LEU A 1 97 ? 7.391 -5.801 -24.192 1.00 82.00 97 LEU A O 1
ATOM 782 N N . ARG A 1 98 ? 7.464 -6.997 -26.088 1.00 79.56 98 ARG A N 1
ATOM 783 C CA . ARG A 1 98 ? 8.908 -6.807 -26.363 1.00 79.56 98 ARG A CA 1
ATOM 784 C C . ARG A 1 98 ? 9.335 -5.342 -26.533 1.00 79.56 98 ARG A C 1
ATOM 786 O O . ARG A 1 98 ? 10.521 -5.042 -26.476 1.00 79.56 98 ARG A O 1
ATOM 793 N N . THR A 1 99 ? 8.390 -4.450 -26.819 1.00 74.56 99 THR A N 1
ATOM 794 C CA . THR A 1 99 ? 8.627 -3.023 -27.097 1.00 74.56 99 THR A CA 1
ATOM 795 C C . THR A 1 99 ? 8.237 -2.115 -25.934 1.00 74.56 99 THR A C 1
ATOM 797 O O . THR A 1 99 ? 8.452 -0.904 -26.013 1.00 74.56 99 THR A O 1
ATOM 800 N N . TYR A 1 100 ? 7.647 -2.671 -24.870 1.00 75.88 100 TYR A N 1
ATOM 801 C CA . TYR A 1 100 ? 7.348 -1.900 -23.672 1.00 75.88 100 TYR A CA 1
ATOM 802 C C . TYR A 1 100 ? 8.641 -1.536 -22.950 1.00 75.88 100 TYR A C 1
ATOM 804 O O . TYR A 1 100 ? 9.586 -2.318 -22.894 1.00 75.88 100 TYR A O 1
ATOM 812 N N . GLN A 1 101 ? 8.648 -0.333 -22.391 1.00 73.50 101 GLN A N 1
ATOM 813 C CA . GLN A 1 101 ? 9.661 0.138 -21.463 1.00 73.50 101 GLN A CA 1
ATOM 814 C C . GLN A 1 101 ? 8.953 0.497 -20.157 1.00 73.50 101 GLN A C 1
ATOM 816 O O . GLN A 1 101 ? 7.846 1.052 -20.173 1.00 73.50 101 GLN A O 1
ATOM 821 N N . PHE A 1 102 ? 9.574 0.138 -19.039 1.00 76.19 102 PHE A N 1
ATOM 822 C CA . PHE A 1 102 ? 9.029 0.343 -17.704 1.00 76.19 102 PHE A CA 1
ATOM 823 C C . PHE A 1 102 ? 9.957 1.253 -16.891 1.00 76.19 102 PHE A C 1
ATOM 825 O O . PHE A 1 102 ? 11.179 1.191 -17.006 1.00 76.19 102 PHE A O 1
ATOM 832 N N . ALA A 1 103 ? 9.362 2.146 -16.107 1.00 64.38 103 ALA A N 1
ATOM 833 C CA . ALA A 1 103 ? 10.036 3.029 -15.179 1.00 64.38 103 ALA A CA 1
ATOM 834 C C . ALA A 1 103 ? 10.472 2.247 -13.943 1.00 64.38 103 ALA A C 1
ATOM 836 O O . ALA A 1 103 ? 9.808 1.309 -13.506 1.00 64.38 103 ALA A O 1
ATOM 837 N N . ASN A 1 104 ? 11.582 2.682 -13.362 1.00 66.50 104 ASN A N 1
ATOM 838 C CA . ASN A 1 104 ? 12.260 1.979 -12.284 1.00 66.50 104 ASN A CA 1
ATOM 839 C C . ASN A 1 104 ? 12.007 2.662 -10.943 1.00 66.50 104 ASN A C 1
ATOM 841 O O . ASN A 1 104 ? 11.982 3.892 -10.875 1.00 66.50 104 ASN A O 1
ATOM 845 N N . SER A 1 105 ? 11.901 1.884 -9.862 1.00 55.41 105 SER A N 1
ATOM 846 C CA . SER A 1 105 ? 11.678 2.435 -8.520 1.00 55.41 105 SER A CA 1
ATOM 847 C C . SER A 1 105 ? 12.826 3.309 -8.014 1.00 55.41 105 SER A C 1
ATOM 849 O O . SER A 1 105 ? 12.595 4.282 -7.308 1.00 55.41 105 SER A O 1
ATOM 851 N N . ALA A 1 106 ? 14.063 2.996 -8.408 1.00 49.16 106 ALA A N 1
ATOM 852 C CA . ALA A 1 106 ? 15.263 3.704 -7.958 1.00 49.16 106 ALA A CA 1
ATOM 853 C C . ALA A 1 106 ? 15.479 5.059 -8.658 1.00 49.16 106 ALA A C 1
ATOM 855 O O . ALA A 1 106 ? 16.508 5.707 -8.462 1.00 49.16 106 ALA A 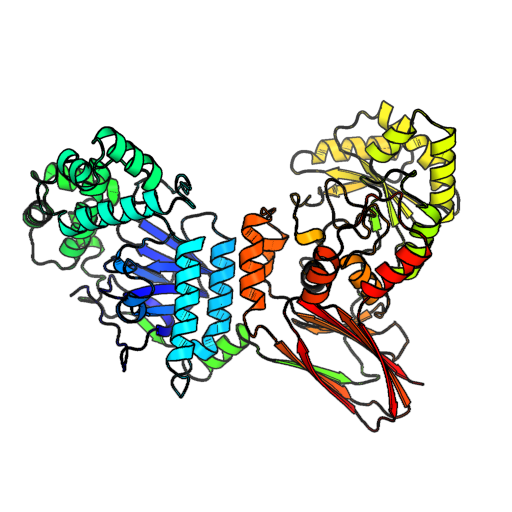O 1
ATOM 856 N N . LEU A 1 107 ? 14.535 5.476 -9.507 1.00 51.81 107 LEU A N 1
ATOM 857 C CA . LEU A 1 107 ? 14.647 6.687 -10.307 1.00 51.81 107 LEU A CA 1
ATOM 858 C C . LEU A 1 107 ? 13.514 7.703 -10.069 1.00 51.81 107 LEU A C 1
ATOM 860 O O . LEU A 1 107 ? 13.760 8.863 -10.375 1.00 51.81 107 LEU A O 1
ATOM 864 N N . GLU A 1 108 ? 12.341 7.377 -9.485 1.00 53.94 108 GLU A N 1
ATOM 865 C CA . GLU A 1 108 ? 11.260 8.386 -9.347 1.00 53.94 108 GLU A CA 1
ATOM 866 C C . GLU A 1 108 ? 10.085 8.102 -8.373 1.00 53.94 108 GLU A C 1
ATOM 868 O O . GLU A 1 108 ? 9.867 6.977 -7.935 1.00 53.94 108 GLU A O 1
ATOM 873 N N . ASN A 1 109 ? 9.280 9.155 -8.118 1.00 53.28 109 ASN A N 1
ATOM 874 C CA . ASN A 1 109 ? 8.109 9.323 -7.222 1.00 53.28 109 ASN A CA 1
ATOM 875 C C . ASN A 1 109 ? 6.901 8.357 -7.412 1.00 53.28 109 ASN A C 1
ATOM 877 O O . ASN A 1 109 ? 5.792 8.680 -6.984 1.00 53.28 109 ASN A O 1
ATOM 881 N N . ASN A 1 110 ? 7.058 7.178 -8.025 1.00 62.03 110 ASN A N 1
ATOM 882 C CA . ASN A 1 110 ? 5.973 6.195 -8.204 1.00 62.03 110 ASN A CA 1
ATOM 883 C C . ASN A 1 110 ? 5.785 5.281 -6.977 1.00 62.03 110 ASN A C 1
ATOM 885 O O . ASN A 1 110 ? 5.694 4.055 -7.081 1.00 62.03 110 ASN A O 1
ATOM 889 N N . THR A 1 111 ? 5.750 5.874 -5.785 1.00 63.03 111 THR A N 1
ATOM 890 C CA . THR A 1 111 ? 5.671 5.131 -4.520 1.00 63.03 111 THR A CA 1
ATOM 891 C C . THR A 1 111 ? 4.428 4.235 -4.466 1.00 63.03 111 THR A C 1
ATOM 893 O O . THR A 1 111 ? 4.509 3.110 -3.979 1.00 63.03 111 THR A O 1
ATOM 896 N N . ALA A 1 112 ? 3.297 4.693 -5.015 1.00 60.16 112 ALA A N 1
ATOM 897 C CA . ALA A 1 112 ? 2.045 3.936 -5.037 1.00 60.16 112 ALA A CA 1
ATOM 898 C C . ALA A 1 112 ? 2.121 2.690 -5.939 1.00 60.16 112 ALA A C 1
ATOM 900 O O . ALA A 1 112 ? 1.774 1.594 -5.496 1.00 60.16 112 ALA A O 1
ATOM 901 N N . GLY A 1 113 ? 2.632 2.818 -7.172 1.00 67.00 113 GLY A N 1
ATOM 902 C CA . GLY A 1 113 ? 2.791 1.684 -8.087 1.00 67.00 113 GLY A CA 1
ATOM 903 C C . GLY A 1 113 ? 3.740 0.618 -7.535 1.00 67.00 113 GLY A C 1
ATOM 904 O O . GLY A 1 113 ? 3.429 -0.574 -7.589 1.00 67.00 113 GLY A O 1
ATOM 905 N N . ILE A 1 114 ? 4.860 1.039 -6.931 1.00 72.19 114 ILE A N 1
ATOM 906 C CA . ILE A 1 114 ? 5.838 0.142 -6.288 1.00 72.19 114 ILE A CA 1
ATOM 907 C C . ILE A 1 114 ? 5.204 -0.607 -5.119 1.00 72.19 114 ILE A C 1
ATOM 909 O O . ILE A 1 114 ? 5.359 -1.822 -5.015 1.00 72.19 114 ILE A O 1
ATOM 913 N N . GLN A 1 115 ? 4.478 0.093 -4.245 1.00 67.00 115 GLN A N 1
ATOM 914 C CA . GLN A 1 115 ? 3.819 -0.543 -3.106 1.00 67.00 115 GLN A CA 1
ATOM 915 C C . GLN A 1 115 ? 2.735 -1.524 -3.551 1.00 67.00 115 GLN A C 1
ATOM 917 O O . GLN A 1 115 ? 2.684 -2.641 -3.033 1.00 67.00 115 GLN A O 1
ATOM 922 N N . MET A 1 116 ? 1.928 -1.154 -4.551 1.00 67.56 116 MET A N 1
ATOM 923 C CA . MET A 1 116 ? 0.911 -2.035 -5.12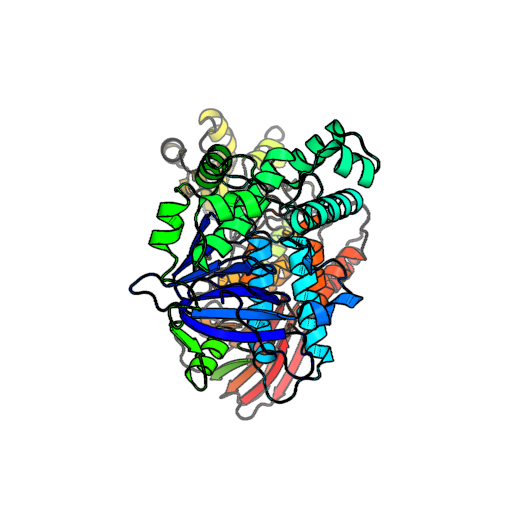1 1.00 67.56 116 MET A CA 1
ATOM 924 C C . MET A 1 116 ? 1.536 -3.309 -5.698 1.00 67.56 116 MET A C 1
ATOM 926 O O . MET A 1 116 ? 1.158 -4.415 -5.303 1.00 67.56 116 MET A O 1
ATOM 930 N N . LEU A 1 117 ? 2.506 -3.169 -6.609 1.00 78.69 117 LEU A N 1
ATOM 931 C CA . LEU A 1 117 ? 3.145 -4.319 -7.241 1.00 78.69 117 LEU A CA 1
ATOM 932 C C . LEU A 1 117 ? 3.916 -5.150 -6.211 1.00 78.69 117 LEU A C 1
ATOM 934 O O . LEU A 1 117 ? 3.774 -6.367 -6.182 1.00 78.69 117 LEU A O 1
ATOM 938 N N . GLY A 1 118 ? 4.676 -4.515 -5.320 1.00 79.69 118 GLY A N 1
ATOM 939 C CA . GLY A 1 118 ? 5.457 -5.195 -4.291 1.00 79.69 118 GLY A CA 1
ATOM 940 C C . GLY A 1 118 ? 4.601 -6.032 -3.347 1.00 79.69 118 GLY A C 1
ATOM 941 O O . GLY A 1 118 ? 4.971 -7.159 -3.015 1.00 79.69 118 GLY A O 1
ATOM 942 N N . SER A 1 119 ? 3.429 -5.539 -2.951 1.00 70.94 119 SER A N 1
ATOM 943 C CA . SER A 1 119 ? 2.516 -6.327 -2.119 1.00 70.94 119 SER A CA 1
ATOM 944 C C . SER A 1 119 ? 1.791 -7.416 -2.874 1.00 70.94 119 SER A C 1
ATOM 946 O O . SER A 1 119 ? 1.632 -8.518 -2.343 1.00 70.94 119 SER A O 1
ATOM 948 N N . TYR A 1 120 ? 1.417 -7.160 -4.127 1.00 76.88 120 TYR A N 1
ATOM 949 C CA . TYR A 1 120 ? 0.910 -8.216 -4.988 1.00 76.88 120 TYR A CA 1
ATOM 950 C C . TYR A 1 120 ? 1.939 -9.349 -5.122 1.00 76.88 120 TYR A C 1
ATOM 952 O O . TYR A 1 120 ? 1.615 -10.501 -4.836 1.00 76.88 120 TYR A O 1
ATOM 960 N N . LEU A 1 121 ? 3.197 -9.026 -5.445 1.00 83.19 121 LEU A N 1
ATOM 961 C CA . LEU A 1 121 ? 4.293 -9.990 -5.570 1.00 83.19 121 LEU A CA 1
ATOM 962 C C . LEU A 1 121 ? 4.530 -10.760 -4.265 1.00 83.19 121 LEU A C 1
ATOM 964 O O . LEU A 1 121 ? 4.516 -11.989 -4.292 1.00 83.19 121 LEU A O 1
ATOM 968 N N . LYS A 1 122 ? 4.651 -10.070 -3.118 1.00 78.81 122 LYS A N 1
ATOM 969 C CA . LYS A 1 122 ? 4.784 -10.710 -1.793 1.00 78.81 122 LYS A CA 1
ATOM 970 C C . LYS A 1 122 ? 3.666 -11.709 -1.528 1.00 78.81 122 LYS A C 1
ATOM 972 O O . LYS A 1 122 ? 3.931 -12.816 -1.085 1.00 78.81 122 LYS A O 1
ATOM 977 N N . LYS A 1 123 ? 2.418 -11.355 -1.834 1.00 72.88 123 LYS A N 1
ATOM 978 C CA . LYS A 1 123 ? 1.275 -12.248 -1.622 1.00 72.88 123 LYS A CA 1
ATOM 979 C C . LYS A 1 123 ? 1.267 -13.438 -2.582 1.00 72.88 123 LYS A C 1
ATOM 981 O O . LYS A 1 123 ? 0.839 -14.524 -2.193 1.00 72.88 123 LYS A O 1
ATOM 986 N N . GLN A 1 124 ? 1.706 -13.247 -3.826 1.00 79.25 124 GLN A N 1
ATOM 987 C CA . GLN A 1 124 ? 1.789 -14.332 -4.802 1.00 79.25 124 GLN A CA 1
ATOM 988 C C . GLN A 1 124 ? 3.013 -15.231 -4.587 1.00 79.25 124 GLN A C 1
ATOM 990 O O . GLN A 1 124 ? 3.006 -16.330 -5.128 1.00 79.25 124 GLN A O 1
ATOM 995 N N . LEU A 1 125 ? 4.009 -14.844 -3.774 1.00 79.31 125 LEU A N 1
ATOM 996 C CA . LEU A 1 125 ? 5.224 -15.636 -3.520 1.00 79.31 125 LEU A CA 1
ATOM 997 C C . LEU A 1 125 ? 4.962 -17.125 -3.244 1.00 79.31 125 LEU A C 1
ATOM 999 O O . LEU A 1 125 ? 5.589 -17.941 -3.913 1.00 79.31 125 LEU A O 1
ATOM 1003 N N . PRO A 1 126 ? 4.029 -17.530 -2.354 1.00 76.31 126 PRO A N 1
ATOM 1004 C CA . PRO A 1 126 ? 3.787 -18.948 -2.105 1.00 76.31 126 PRO A CA 1
ATOM 1005 C C . PRO A 1 126 ? 3.303 -19.692 -3.351 1.00 76.31 126 PRO A C 1
ATOM 1007 O O . PRO A 1 126 ? 3.637 -20.852 -3.523 1.00 76.31 126 PRO A O 1
ATOM 1010 N N . ARG A 1 127 ? 2.528 -19.029 -4.220 1.00 76.81 127 ARG A N 1
ATOM 1011 C CA . ARG A 1 127 ? 2.069 -19.604 -5.492 1.00 76.81 127 ARG A CA 1
ATOM 1012 C C . ARG A 1 127 ? 3.196 -19.602 -6.525 1.00 76.81 127 ARG A C 1
ATOM 1014 O O . ARG A 1 127 ? 3.434 -20.618 -7.158 1.00 76.81 127 ARG A O 1
ATOM 1021 N N . LEU A 1 128 ? 3.921 -18.491 -6.661 1.00 81.12 128 LEU A N 1
ATOM 1022 C CA . LEU A 1 128 ? 5.049 -18.324 -7.587 1.00 81.12 128 LEU A CA 1
ATOM 1023 C C . LEU A 1 128 ? 6.205 -19.296 -7.312 1.00 81.12 128 LEU A C 1
ATOM 1025 O O . LEU A 1 128 ? 6.927 -19.654 -8.239 1.00 81.12 128 LEU A O 1
ATOM 1029 N N . LEU A 1 129 ? 6.376 -19.716 -6.058 1.00 79.38 129 LEU A N 1
ATOM 1030 C CA . LEU A 1 129 ? 7.413 -20.655 -5.630 1.00 79.38 129 LEU A CA 1
ATOM 1031 C C . LEU A 1 129 ? 6.923 -22.102 -5.500 1.00 79.38 129 LEU A C 1
ATOM 1033 O O . LEU A 1 129 ? 7.750 -22.990 -5.295 1.00 79.38 129 LEU A O 1
ATOM 1037 N N . ASP A 1 130 ? 5.617 -22.359 -5.615 1.00 73.69 130 ASP A N 1
ATOM 1038 C CA . ASP A 1 130 ? 5.089 -23.722 -5.606 1.00 73.69 130 ASP A CA 1
ATOM 1039 C C . ASP A 1 130 ? 5.509 -24.445 -6.892 1.00 73.69 130 ASP A C 1
ATOM 1041 O O . ASP A 1 130 ? 5.035 -24.154 -7.985 1.00 73.69 130 ASP A O 1
ATOM 1045 N N . ARG A 1 131 ? 6.439 -25.393 -6.770 1.00 62.31 131 ARG A N 1
ATOM 1046 C CA . ARG A 1 131 ? 6.949 -26.186 -7.899 1.00 62.31 131 ARG A CA 1
ATOM 1047 C C . ARG A 1 131 ? 6.154 -27.478 -8.122 1.00 62.31 131 ARG A C 1
ATOM 1049 O O . ARG A 1 131 ? 6.560 -28.286 -8.952 1.00 62.31 131 ARG A O 1
ATOM 1056 N N . THR A 1 132 ? 5.079 -27.713 -7.360 1.00 56.72 132 THR A N 1
ATOM 1057 C CA . THR A 1 132 ? 4.500 -29.056 -7.186 1.00 56.72 132 THR A CA 1
ATOM 1058 C C . THR A 1 132 ? 3.089 -29.274 -7.728 1.00 56.72 132 THR A C 1
ATOM 1060 O O . THR A 1 132 ? 2.688 -30.436 -7.796 1.00 56.72 132 THR A O 1
ATOM 1063 N N . GLY A 1 133 ? 2.340 -28.257 -8.185 1.00 53.53 133 GLY A N 1
ATOM 1064 C CA . GLY A 1 133 ? 1.016 -28.587 -8.738 1.00 53.53 133 GLY A CA 1
ATOM 1065 C C . GLY A 1 133 ? 0.007 -27.508 -9.123 1.00 53.53 133 GLY A C 1
ATOM 1066 O O . GLY A 1 133 ? -1.157 -27.867 -9.287 1.00 53.53 133 GLY A O 1
ATOM 1067 N N . THR A 1 134 ? 0.351 -26.228 -9.283 1.00 54.00 134 THR A N 1
ATOM 1068 C CA . THR A 1 134 ? -0.664 -25.256 -9.742 1.00 54.00 134 THR A CA 1
ATOM 1069 C C . THR A 1 134 ? -0.923 -25.383 -11.250 1.00 54.00 134 THR A C 1
ATOM 1071 O O . THR A 1 134 ? 0.018 -25.445 -12.041 1.00 54.00 134 THR A O 1
ATOM 1074 N N . GLU A 1 135 ? -2.195 -25.384 -11.666 1.00 60.62 135 GLU A N 1
ATOM 1075 C CA . GLU A 1 135 ? -2.584 -25.365 -13.083 1.00 60.62 135 GLU A CA 1
ATOM 1076 C C . GLU A 1 135 ? -1.950 -24.162 -13.808 1.00 60.62 135 GLU A C 1
ATOM 1078 O O . GLU A 1 135 ? -1.998 -23.031 -13.320 1.00 60.62 135 GLU A O 1
ATOM 1083 N N . THR A 1 136 ? -1.391 -24.379 -15.004 1.00 65.25 136 THR A N 1
ATOM 1084 C CA . THR A 1 136 ? -0.740 -23.345 -15.836 1.00 65.25 136 THR A CA 1
ATOM 1085 C C . THR A 1 136 ? -1.615 -22.099 -16.041 1.00 65.25 136 THR A C 1
ATOM 1087 O O . THR A 1 136 ? -1.096 -20.987 -16.144 1.00 65.25 136 THR A O 1
ATOM 1090 N N . ALA A 1 137 ? -2.942 -22.270 -16.043 1.00 64.25 137 ALA A N 1
ATOM 1091 C CA . ALA A 1 137 ? -3.918 -21.188 -16.139 1.00 64.25 137 ALA A CA 1
ATOM 1092 C C . ALA A 1 137 ? -3.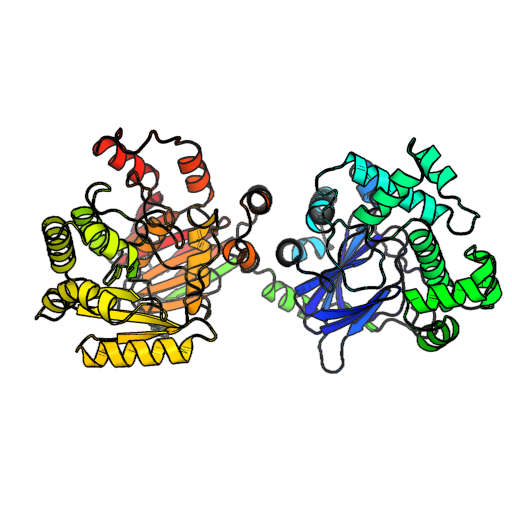831 -20.193 -14.965 1.00 64.25 137 ALA A C 1
ATOM 1094 O O . ALA A 1 137 ? -3.862 -18.985 -15.187 1.00 64.25 137 ALA A O 1
ATOM 1095 N N . ALA A 1 138 ? -3.631 -20.674 -13.733 1.00 66.50 138 ALA A N 1
ATOM 1096 C CA . ALA A 1 138 ? -3.519 -19.815 -12.555 1.00 66.50 138 ALA A CA 1
ATOM 1097 C C . ALA A 1 138 ? -2.223 -18.980 -12.567 1.00 66.50 138 ALA A C 1
ATOM 1099 O O . ALA A 1 138 ? -2.235 -17.810 -12.187 1.00 66.50 138 ALA A O 1
ATOM 1100 N N . TYR A 1 139 ? -1.103 -19.540 -13.048 1.00 77.69 139 TYR A N 1
ATOM 1101 C CA . TYR A 1 139 ? 0.142 -18.776 -13.235 1.00 77.69 139 TYR A CA 1
ATOM 1102 C C . TYR A 1 139 ? 0.027 -17.731 -14.336 1.00 77.69 139 TYR A C 1
ATOM 1104 O O . TYR A 1 139 ? 0.577 -16.636 -14.207 1.00 77.69 139 TYR A O 1
ATOM 1112 N N . ARG A 1 140 ? -0.687 -18.069 -15.413 1.00 83.19 140 ARG A N 1
ATOM 1113 C CA . ARG A 1 140 ? -0.954 -17.134 -16.502 1.00 83.19 140 ARG A CA 1
ATOM 1114 C C . ARG A 1 140 ? -1.736 -15.925 -15.994 1.00 83.19 140 ARG A C 1
ATOM 1116 O O . ARG A 1 140 ? -1.314 -14.798 -16.214 1.00 83.19 140 ARG A O 1
ATOM 1123 N N . GLU A 1 141 ? -2.795 -16.154 -15.221 1.00 81.19 141 GLU A N 1
ATOM 1124 C CA . GLU A 1 141 ? -3.599 -15.086 -14.616 1.00 81.19 141 GLU A CA 1
ATOM 1125 C C . GLU A 1 141 ? -2.759 -14.166 -13.706 1.00 81.19 141 GLU A C 1
ATOM 1127 O O . GLU A 1 141 ? -2.920 -12.943 -13.718 1.00 81.19 141 GLU A O 1
ATOM 1132 N N . VAL A 1 142 ? -1.830 -14.737 -12.929 1.00 83.44 142 VAL A N 1
ATOM 1133 C CA . VAL A 1 142 ? -0.906 -13.951 -12.096 1.00 83.44 142 VAL A CA 1
ATOM 1134 C C . VAL A 1 142 ? -0.031 -13.042 -12.956 1.00 83.44 142 VAL A C 1
ATOM 1136 O O . VAL A 1 142 ? 0.101 -11.855 -12.654 1.00 83.44 142 VAL A O 1
ATOM 1139 N N . GLY A 1 143 ? 0.555 -13.559 -14.037 1.00 87.25 143 GLY A N 1
ATOM 1140 C CA . GLY A 1 143 ? 1.421 -12.743 -14.883 1.00 87.25 143 GLY A CA 1
ATOM 1141 C C . GLY A 1 143 ? 0.656 -11.734 -15.734 1.00 87.25 143 GLY A C 1
ATOM 1142 O O . GLY A 1 143 ? 1.145 -10.620 -15.880 1.00 87.25 143 GLY A O 1
ATOM 1143 N N . GLU A 1 144 ? -0.564 -12.034 -16.194 1.00 86.06 144 GLU A N 1
ATOM 1144 C CA . GLU A 1 144 ? -1.437 -11.044 -16.849 1.00 86.06 144 GLU A CA 1
ATOM 1145 C C . GLU A 1 144 ? -1.676 -9.831 -15.947 1.00 86.06 144 GLU A C 1
ATOM 1147 O O . GLU A 1 144 ? -1.587 -8.689 -16.396 1.00 86.06 144 GLU A O 1
ATOM 1152 N N . LYS A 1 145 ? -1.920 -10.052 -14.652 1.00 80.75 145 LYS A N 1
ATOM 1153 C CA . LYS A 1 145 ? -2.119 -8.968 -13.677 1.00 80.75 145 LYS A CA 1
ATOM 1154 C C . LYS A 1 145 ? -0.852 -8.170 -13.424 1.00 80.75 145 LYS A C 1
ATOM 1156 O O . LYS A 1 145 ? -0.919 -6.941 -13.348 1.00 80.75 145 LYS A O 1
ATOM 1161 N N . ILE A 1 146 ? 0.294 -8.843 -13.324 1.00 87.56 146 ILE A N 1
ATOM 1162 C CA . ILE A 1 146 ? 1.596 -8.175 -13.203 1.00 87.56 146 ILE A CA 1
ATOM 1163 C C . ILE A 1 146 ? 1.836 -7.304 -14.435 1.00 87.56 146 ILE A C 1
ATOM 1165 O O . ILE A 1 146 ? 2.119 -6.120 -14.291 1.00 87.56 146 ILE A O 1
ATOM 1169 N N . LEU A 1 147 ? 1.642 -7.846 -15.637 1.00 88.00 147 LEU A N 1
ATOM 1170 C CA . LEU A 1 147 ? 1.819 -7.124 -16.894 1.00 88.00 147 LEU A CA 1
ATOM 1171 C C . LEU A 1 147 ? 0.857 -5.942 -17.015 1.00 88.00 147 LEU A C 1
ATOM 1173 O O . LEU A 1 147 ? 1.299 -4.838 -17.313 1.00 88.00 147 LEU A O 1
ATOM 1177 N N . ASN A 1 148 ? -0.428 -6.120 -16.714 1.00 82.38 148 ASN A N 1
ATOM 1178 C CA . ASN A 1 148 ? -1.398 -5.023 -16.707 1.00 82.38 148 ASN A CA 1
ATOM 1179 C C . ASN A 1 148 ? -1.004 -3.918 -15.719 1.00 82.38 148 ASN A C 1
ATOM 1181 O O . ASN A 1 148 ? -1.067 -2.737 -16.058 1.00 82.38 148 ASN A O 1
ATOM 1185 N N . THR A 1 149 ? -0.536 -4.296 -14.527 1.00 77.69 149 THR A N 1
ATOM 1186 C CA . THR A 1 149 ? -0.039 -3.352 -13.517 1.00 77.69 149 THR A CA 1
ATOM 1187 C C . THR A 1 149 ? 1.184 -2.590 -14.023 1.00 77.69 149 THR A C 1
ATOM 1189 O O . THR A 1 149 ? 1.226 -1.365 -13.941 1.00 77.69 149 THR A O 1
ATOM 1192 N N . LEU A 1 150 ? 2.155 -3.294 -14.606 1.00 81.94 150 LEU A N 1
ATOM 1193 C CA . LEU A 1 150 ? 3.348 -2.696 -15.197 1.00 81.94 150 LEU A CA 1
ATOM 1194 C C . LEU A 1 150 ? 2.996 -1.734 -16.337 1.00 81.94 150 LEU A C 1
ATOM 1196 O O . LEU A 1 150 ? 3.481 -0.607 -16.384 1.00 81.94 150 LEU A O 1
ATOM 1200 N N . ILE A 1 151 ? 2.113 -2.141 -17.245 1.00 78.69 151 ILE A N 1
ATOM 1201 C CA . ILE A 1 151 ? 1.681 -1.324 -18.385 1.00 78.69 151 ILE A CA 1
ATOM 1202 C C . ILE A 1 151 ? 0.967 -0.060 -17.916 1.00 78.69 151 ILE A C 1
ATOM 1204 O O . ILE A 1 151 ? 1.135 1.001 -18.512 1.00 78.69 151 ILE A O 1
ATOM 1208 N N . LYS A 1 152 ? 0.172 -0.163 -16.857 1.00 73.50 152 LYS A N 1
ATOM 1209 C CA . LYS A 1 152 ? -0.634 0.947 -16.372 1.00 73.50 152 LYS A CA 1
ATOM 1210 C C . LYS A 1 152 ? 0.156 1.929 -15.510 1.00 73.50 152 LYS A C 1
ATOM 1212 O O . LYS A 1 152 ? 0.046 3.137 -15.716 1.00 73.50 152 LYS A O 1
ATOM 1217 N N . GLU A 1 153 ? 0.936 1.412 -14.565 1.00 70.75 153 GLU A N 1
ATOM 1218 C CA . GLU A 1 153 ? 1.583 2.223 -13.530 1.00 70.75 153 GLU A CA 1
ATOM 1219 C C . GLU A 1 153 ? 3.073 2.448 -13.774 1.00 70.75 153 GLU A C 1
ATOM 1221 O O . GLU A 1 153 ? 3.635 3.401 -13.244 1.00 70.75 153 GLU A O 1
ATOM 1226 N N . PHE A 1 154 ? 3.727 1.599 -14.569 1.00 72.56 154 PHE A N 1
ATOM 1227 C CA . PHE A 1 154 ? 5.172 1.663 -14.789 1.00 72.56 154 PHE A CA 1
ATOM 1228 C C . PHE A 1 154 ? 5.540 2.035 -16.226 1.00 72.56 154 PHE A C 1
ATOM 1230 O O . PHE A 1 154 ? 6.698 2.331 -16.475 1.00 72.56 154 PHE A O 1
ATOM 1237 N N . GLN A 1 155 ? 4.619 2.056 -17.192 1.00 71.25 155 GLN A N 1
ATOM 1238 C CA . GLN A 1 155 ? 4.982 2.335 -18.585 1.00 71.25 155 GLN A CA 1
ATOM 1239 C C . GLN A 1 155 ? 5.626 3.721 -18.766 1.00 71.25 155 GLN A C 1
ATOM 1241 O O . GLN A 1 155 ? 5.014 4.750 -18.478 1.00 71.25 155 GLN A O 1
ATOM 1246 N N . CYS A 1 156 ? 6.832 3.746 -19.338 1.00 66.06 156 CYS A N 1
ATOM 1247 C CA . CYS A 1 156 ? 7.560 4.964 -19.694 1.00 66.06 156 CYS A CA 1
ATOM 1248 C C . CYS A 1 156 ? 8.282 4.805 -21.047 1.00 66.06 156 CYS A C 1
ATOM 1250 O O . CYS A 1 156 ? 8.257 3.729 -21.634 1.00 66.06 156 CYS A O 1
ATOM 1252 N N . TYR A 1 157 ? 8.887 5.878 -21.576 1.00 57.50 157 TYR A N 1
ATOM 1253 C CA . TYR A 1 157 ? 9.665 5.854 -22.834 1.00 57.50 157 TYR A CA 1
ATOM 1254 C C . TYR A 1 157 ? 10.954 6.695 -22.748 1.00 57.50 157 TYR A C 1
ATOM 1256 O O . TYR A 1 157 ? 11.393 7.283 -23.740 1.00 57.50 157 TYR A O 1
ATOM 1264 N N . TYR A 1 158 ? 11.521 6.840 -21.547 1.00 61.59 158 TYR A N 1
ATOM 1265 C CA . TYR A 1 158 ? 12.628 7.758 -21.270 1.00 61.59 158 TYR A CA 1
ATOM 1266 C C . TYR A 1 158 ? 14.000 7.149 -21.577 1.00 61.59 158 TYR A C 1
ATOM 1268 O O . TYR A 1 158 ? 14.270 6.016 -21.198 1.00 61.59 158 TYR A O 1
ATOM 1276 N N . LEU A 1 159 ? 14.896 7.942 -22.178 1.00 51.47 159 LEU A N 1
ATOM 1277 C CA . LEU A 1 159 ? 16.311 7.585 -22.357 1.00 51.47 159 LEU A CA 1
ATOM 1278 C C . LEU A 1 159 ? 17.290 8.728 -21.976 1.00 51.47 159 LEU A C 1
ATOM 1280 O O . LEU A 1 159 ? 18.488 8.555 -22.069 1.00 51.47 159 LEU A O 1
ATOM 1284 N N . GLY A 1 160 ? 16.872 9.921 -21.543 1.00 42.16 160 GLY A N 1
ATOM 1285 C CA . GLY A 1 160 ? 17.774 11.090 -21.403 1.00 42.16 160 GLY A CA 1
ATOM 1286 C C . GLY A 1 160 ? 18.868 11.047 -20.303 1.00 42.16 160 GLY A C 1
ATOM 1287 O O . GLY A 1 160 ? 18.842 10.246 -19.378 1.00 42.16 160 GLY A O 1
ATOM 1288 N N . SER A 1 161 ? 19.855 11.958 -20.400 1.00 40.44 161 SER A N 1
ATOM 1289 C CA . SER A 1 161 ? 21.094 12.005 -19.582 1.00 40.44 161 SER A CA 1
ATOM 1290 C C . SER A 1 161 ? 21.035 12.842 -18.284 1.00 40.44 161 SER A C 1
ATOM 1292 O O . SER A 1 161 ? 22.051 12.982 -17.595 1.00 40.44 161 SER A O 1
ATOM 1294 N N . GLY A 1 162 ? 19.892 13.454 -17.974 1.00 44.94 162 GLY A N 1
ATOM 1295 C CA . GLY A 1 162 ? 19.629 14.157 -16.710 1.00 44.94 162 GLY A CA 1
ATOM 1296 C C . GLY A 1 162 ? 18.607 13.371 -15.896 1.00 44.94 162 GLY A C 1
ATOM 1297 O O . GLY A 1 162 ? 17.890 12.562 -16.465 1.00 44.94 162 GLY A O 1
ATOM 1298 N N . PHE A 1 163 ? 18.567 13.545 -14.584 1.00 42.69 163 PHE A N 1
ATOM 1299 C CA . PHE A 1 163 ? 17.609 12.868 -13.704 1.00 42.69 163 PHE A CA 1
ATOM 1300 C C . PHE A 1 163 ? 16.155 12.989 -14.218 1.00 42.69 163 PHE A C 1
ATOM 1302 O O . PHE A 1 163 ? 15.844 13.974 -14.891 1.00 42.69 163 PHE A O 1
ATOM 1309 N N . PRO A 1 164 ? 15.310 11.973 -13.982 1.00 46.06 164 PRO A N 1
ATOM 1310 C CA . PRO A 1 164 ? 14.021 11.840 -14.652 1.00 46.06 164 PRO A CA 1
ATOM 1311 C C . PRO A 1 164 ? 13.019 12.912 -14.202 1.00 46.06 164 PRO A C 1
ATOM 1313 O O . PRO A 1 164 ? 13.025 13.347 -13.052 1.00 46.06 164 PRO A O 1
ATOM 1316 N N . GLU A 1 165 ? 12.186 13.335 -15.153 1.00 40.91 165 GLU A N 1
ATOM 1317 C CA . GLU A 1 165 ? 10.850 13.860 -14.883 1.00 40.91 165 GLU A CA 1
ATOM 1318 C C . GLU A 1 165 ? 9.866 13.018 -15.707 1.00 40.91 165 GLU A C 1
ATOM 1320 O O . GLU A 1 165 ? 9.946 12.976 -16.942 1.00 40.91 165 GLU A O 1
ATOM 1325 N N . PHE A 1 166 ? 8.960 12.320 -15.026 1.00 45.41 166 PHE A N 1
ATOM 1326 C CA . PHE A 1 166 ? 7.893 11.503 -15.597 1.00 45.41 166 PHE A CA 1
ATOM 1327 C C . PHE A 1 166 ? 7.023 12.362 -16.527 1.00 45.41 166 PHE A C 1
ATOM 1329 O O . PHE A 1 166 ? 6.092 13.046 -16.093 1.00 45.41 166 PHE A O 1
ATOM 1336 N N . ASN A 1 167 ? 7.305 12.360 -17.835 1.00 51.16 167 ASN A N 1
ATOM 1337 C CA . ASN A 1 167 ? 6.475 13.103 -18.775 1.00 51.16 167 ASN A CA 1
ATOM 1338 C C . ASN A 1 167 ? 5.230 12.287 -19.143 1.00 51.16 167 ASN A C 1
ATOM 1340 O O . ASN A 1 167 ? 5.212 11.514 -20.099 1.00 51.16 167 ASN A O 1
ATOM 1344 N N . ASN A 1 168 ? 4.154 12.509 -18.390 1.00 57.12 168 ASN A N 1
ATOM 1345 C CA . ASN A 1 168 ? 2.826 11.955 -18.652 1.00 57.12 168 ASN A CA 1
ATOM 1346 C C . ASN A 1 168 ? 2.111 12.586 -19.864 1.00 57.12 168 ASN A C 1
ATOM 1348 O O . ASN A 1 168 ? 0.904 12.393 -20.010 1.00 57.12 168 ASN A O 1
ATOM 1352 N N . ALA A 1 169 ? 2.808 13.303 -20.759 1.00 60.03 169 ALA A N 1
ATOM 1353 C CA . ALA A 1 169 ? 2.213 13.999 -21.910 1.00 60.03 169 ALA A CA 1
ATOM 1354 C C . ALA A 1 169 ? 1.260 13.136 -22.754 1.00 60.03 169 ALA A C 1
ATOM 1356 O O . ALA A 1 169 ? 0.339 13.670 -23.372 1.00 60.03 169 ALA A O 1
ATOM 1357 N N . TYR A 1 170 ? 1.473 11.817 -22.789 1.00 65.31 170 TYR A N 1
ATOM 1358 C CA . TYR A 1 170 ? 0.631 10.876 -23.527 1.00 65.31 170 TYR A CA 1
ATOM 1359 C C . TYR A 1 170 ? -0.015 9.789 -22.649 1.00 65.31 170 TYR A C 1
ATOM 1361 O O . TYR A 1 170 ? -0.525 8.812 -23.201 1.00 65.31 170 TYR A O 1
ATOM 1369 N N . LYS A 1 171 ? -0.043 9.935 -21.312 1.00 64.50 171 LYS A N 1
ATOM 1370 C CA . LYS A 1 171 ? -0.774 9.004 -20.427 1.00 64.50 171 LYS A CA 1
ATOM 1371 C C . LYS A 1 171 ? -2.254 8.993 -20.841 1.00 64.50 171 LYS A C 1
ATOM 1373 O O . LYS A 1 171 ? -2.865 10.044 -21.003 1.00 64.50 171 LYS A O 1
ATOM 1378 N N . GLY A 1 172 ? -2.805 7.806 -21.103 1.00 63.31 172 GLY A N 1
ATOM 1379 C CA . GLY A 1 172 ? -4.168 7.636 -21.630 1.00 63.31 172 GLY A CA 1
ATOM 1380 C C . GLY A 1 172 ? -4.344 7.891 -23.139 1.00 63.31 172 GLY A C 1
ATOM 1381 O O . GLY A 1 172 ? -5.432 7.672 -23.663 1.00 63.31 172 GLY A O 1
ATOM 1382 N N . ASN A 1 173 ? -3.301 8.301 -23.876 1.00 75.75 173 ASN A N 1
ATOM 1383 C CA . ASN A 1 173 ? -3.354 8.492 -25.331 1.00 75.75 173 ASN A CA 1
ATOM 1384 C C . ASN A 1 173 ? -2.736 7.298 -26.075 1.00 75.75 173 ASN A C 1
ATOM 1386 O O . ASN A 1 173 ? -1.611 7.370 -26.580 1.00 75.75 173 ASN A O 1
ATOM 1390 N N . GLU A 1 174 ? -3.482 6.194 -26.171 1.00 73.50 174 GLU A N 1
ATOM 1391 C CA . GLU A 1 174 ? -2.992 4.955 -26.792 1.00 73.50 174 GLU A CA 1
ATOM 1392 C C . GLU A 1 174 ? -2.451 5.145 -28.211 1.00 73.50 174 GLU A C 1
ATOM 1394 O O . GLU A 1 174 ? -1.475 4.498 -28.587 1.00 73.50 174 GLU A O 1
ATOM 1399 N N . LEU A 1 175 ? -3.052 6.033 -29.006 1.00 80.69 175 LEU A N 1
ATOM 1400 C CA . LEU A 1 175 ? -2.622 6.260 -30.383 1.00 80.69 175 LEU A CA 1
ATOM 1401 C C . LEU A 1 175 ? -1.180 6.783 -30.435 1.00 80.69 175 LEU A C 1
ATOM 1403 O O . LEU A 1 175 ? -0.369 6.281 -31.218 1.00 80.69 175 LEU A O 1
ATOM 1407 N N . GLN A 1 176 ? -0.856 7.772 -29.596 1.00 79.75 176 GLN A N 1
ATOM 1408 C CA . GLN A 1 176 ? 0.495 8.332 -29.529 1.00 79.75 176 GLN A CA 1
ATOM 1409 C C . GLN A 1 176 ? 1.477 7.352 -28.885 1.00 79.75 176 GLN A C 1
ATOM 1411 O O . GLN A 1 176 ? 2.592 7.210 -29.381 1.00 79.75 176 GLN A O 1
ATOM 1416 N N . LEU A 1 177 ? 1.058 6.612 -27.854 1.00 75.25 177 LEU A N 1
ATOM 1417 C CA . LEU A 1 177 ? 1.899 5.586 -27.228 1.00 75.25 177 LEU A CA 1
ATOM 1418 C C . LEU A 1 177 ? 2.257 4.464 -28.212 1.00 75.25 177 LEU A C 1
ATOM 1420 O O . LEU A 1 177 ? 3.431 4.133 -28.367 1.00 75.25 177 LEU A O 1
ATOM 1424 N N . ARG A 1 178 ? 1.280 3.932 -28.959 1.00 79.38 178 ARG A N 1
ATOM 1425 C CA . ARG A 1 178 ? 1.525 2.929 -30.012 1.00 79.38 178 ARG A CA 1
ATOM 1426 C C . ARG A 1 178 ? 2.443 3.467 -31.107 1.00 79.38 178 ARG A C 1
ATOM 1428 O O . ARG A 1 178 ? 3.289 2.735 -31.611 1.00 79.38 178 ARG A O 1
ATOM 1435 N N . ARG A 1 179 ? 2.298 4.743 -31.472 1.00 86.12 179 ARG A N 1
ATOM 1436 C CA . ARG A 1 179 ? 3.199 5.406 -32.421 1.00 86.12 179 ARG A CA 1
ATOM 1437 C C . ARG A 1 179 ? 4.632 5.461 -31.890 1.00 86.12 179 ARG A C 1
ATOM 1439 O O . ARG A 1 179 ? 5.544 5.079 -32.615 1.00 86.12 179 ARG A O 1
ATOM 1446 N N . ILE A 1 180 ? 4.835 5.873 -30.637 1.00 82.00 180 ILE A N 1
ATOM 1447 C CA . ILE A 1 180 ? 6.165 5.881 -30.008 1.00 82.00 180 ILE A CA 1
ATOM 1448 C C . ILE A 1 180 ? 6.764 4.470 -30.005 1.00 82.00 180 ILE A C 1
ATOM 1450 O O . ILE A 1 180 ? 7.904 4.318 -30.429 1.00 82.00 180 ILE A O 1
ATOM 1454 N N . ARG A 1 181 ? 5.999 3.433 -29.634 1.00 79.44 181 ARG A N 1
ATOM 1455 C CA . ARG A 1 181 ? 6.467 2.031 -29.667 1.00 79.44 181 ARG A CA 1
ATOM 1456 C C . ARG A 1 181 ? 6.983 1.623 -31.045 1.00 79.44 181 ARG A C 1
ATOM 1458 O O . ARG A 1 181 ? 8.093 1.109 -31.144 1.00 79.44 181 ARG A O 1
ATOM 1465 N N . ARG A 1 182 ? 6.224 1.904 -32.111 1.00 85.19 182 ARG A N 1
ATOM 1466 C CA . ARG A 1 182 ? 6.639 1.594 -33.493 1.00 85.19 182 ARG A CA 1
ATOM 1467 C C . ARG A 1 182 ? 7.893 2.354 -33.915 1.00 85.19 182 ARG A C 1
ATOM 1469 O O . ARG A 1 182 ? 8.778 1.769 -34.536 1.00 85.19 182 ARG A O 1
ATOM 1476 N N . ILE A 1 183 ? 7.993 3.637 -33.562 1.00 87.38 183 ILE A N 1
ATOM 1477 C CA . ILE A 1 183 ? 9.186 4.450 -33.837 1.00 87.38 183 ILE A CA 1
ATOM 1478 C C . ILE A 1 183 ? 10.404 3.871 -33.109 1.00 87.38 183 ILE A C 1
ATOM 1480 O O . ILE A 1 183 ? 11.451 3.675 -33.726 1.00 87.38 183 ILE A O 1
ATOM 1484 N N . THR A 1 184 ? 10.268 3.579 -31.816 1.00 82.56 184 THR A N 1
ATOM 1485 C CA . THR A 1 184 ? 11.325 3.002 -30.982 1.00 82.56 184 THR A CA 1
ATOM 1486 C C . THR A 1 184 ? 11.782 1.655 -31.534 1.00 82.56 184 THR A C 1
ATOM 1488 O O . THR A 1 184 ? 12.973 1.473 -31.780 1.00 82.56 184 THR A O 1
ATOM 1491 N N . ASP A 1 185 ? 10.852 0.742 -31.820 1.00 83.75 185 ASP A N 1
ATOM 1492 C CA . ASP A 1 185 ? 11.147 -0.568 -32.408 1.00 83.75 185 ASP A CA 1
ATOM 1493 C C . ASP A 1 185 ? 11.873 -0.436 -33.757 1.00 83.75 185 ASP A C 1
ATOM 1495 O O . ASP A 1 185 ? 12.905 -1.074 -33.976 1.00 83.75 185 ASP A O 1
ATOM 1499 N N . TYR A 1 186 ? 11.424 0.468 -34.633 1.00 89.12 186 TYR A N 1
ATOM 1500 C CA . TYR A 1 186 ? 12.102 0.728 -35.903 1.00 89.12 186 TYR A CA 1
ATOM 1501 C C . TYR A 1 186 ? 13.549 1.205 -35.708 1.00 89.12 186 TYR A C 1
ATOM 1503 O O . TYR A 1 186 ? 14.455 0.719 -36.396 1.00 89.12 186 TYR A O 1
ATOM 1511 N N . ILE A 1 187 ? 13.780 2.127 -34.766 1.00 89.19 187 ILE A N 1
ATOM 1512 C CA . ILE A 1 187 ? 15.117 2.636 -34.435 1.00 89.19 187 ILE A CA 1
ATOM 1513 C C . ILE A 1 187 ? 15.999 1.502 -33.902 1.00 89.19 187 ILE A C 1
ATOM 1515 O O . ILE A 1 187 ? 17.097 1.311 -34.422 1.00 89.19 187 ILE A O 1
ATOM 1519 N N . TYR A 1 188 ? 15.537 0.715 -32.928 1.00 86.25 188 TYR A N 1
ATOM 1520 C CA . TYR A 1 188 ? 16.327 -0.383 -32.354 1.00 86.25 188 TYR A CA 1
ATOM 1521 C C . TYR A 1 188 ? 16.558 -1.547 -33.327 1.00 86.25 188 TYR A C 1
ATOM 1523 O O . TYR A 1 188 ? 17.570 -2.233 -33.207 1.00 86.25 188 TYR A O 1
ATOM 1531 N N . ARG A 1 189 ? 15.691 -1.763 -34.324 1.00 88.25 189 ARG A N 1
ATOM 1532 C CA . ARG A 1 189 ? 15.919 -2.760 -35.390 1.00 88.25 189 ARG A CA 1
ATOM 1533 C C . ARG A 1 189 ? 16.900 -2.293 -36.460 1.00 88.25 189 ARG A C 1
ATOM 1535 O O . ARG A 1 189 ? 17.512 -3.121 -37.130 1.00 88.25 189 ARG A O 1
ATOM 1542 N N . ASN A 1 190 ? 17.039 -0.981 -36.649 1.00 92.56 190 ASN A N 1
ATOM 1543 C CA . ASN A 1 190 ? 17.818 -0.407 -37.748 1.00 92.56 190 ASN A CA 1
ATOM 1544 C C . ASN A 1 190 ? 18.959 0.508 -37.284 1.00 92.56 190 ASN A C 1
ATOM 1546 O O . ASN A 1 190 ? 19.548 1.194 -38.118 1.00 92.56 190 ASN A O 1
ATOM 1550 N N . TYR A 1 191 ? 19.294 0.530 -35.990 1.00 92.25 191 TYR A N 1
ATOM 1551 C CA . TYR A 1 191 ? 20.251 1.478 -35.398 1.00 92.25 191 TYR A CA 1
ATOM 1552 C C . TYR A 1 191 ? 21.601 1.516 -36.129 1.00 92.25 191 TYR A C 1
ATOM 1554 O O . TYR A 1 191 ? 22.215 2.577 -36.245 1.00 92.25 191 TYR A O 1
ATOM 1562 N N . ASN A 1 192 ? 22.048 0.377 -36.663 1.00 94.44 192 ASN A N 1
ATOM 1563 C CA . ASN A 1 192 ? 23.306 0.223 -37.390 1.00 94.44 192 ASN A CA 1
ATOM 1564 C C . ASN A 1 192 ? 23.283 0.772 -38.829 1.00 94.44 192 ASN A C 1
ATOM 1566 O O . ASN A 1 192 ? 24.323 0.825 -39.483 1.00 94.44 192 ASN A O 1
ATOM 1570 N N . LYS A 1 193 ? 22.124 1.201 -39.335 1.00 93.88 193 LYS A N 1
ATOM 1571 C CA . LYS A 1 193 ? 21.952 1.759 -40.682 1.00 93.88 193 LYS A CA 1
ATOM 1572 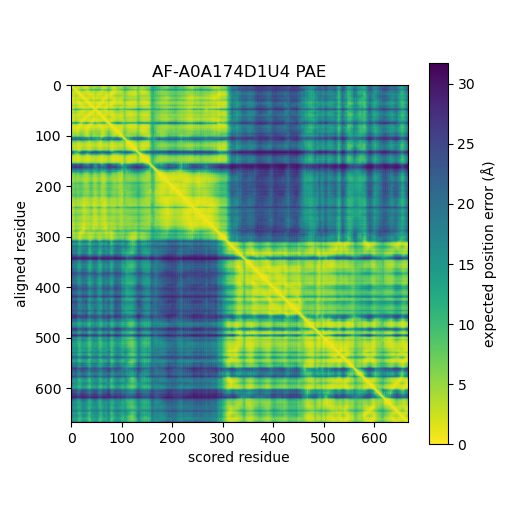C C . LYS A 1 193 ? 21.884 3.293 -40.645 1.00 93.88 193 LYS A C 1
ATOM 1574 O O . LYS A 1 193 ? 21.618 3.889 -39.595 1.00 93.88 193 LYS A O 1
ATOM 1579 N N . PRO A 1 194 ? 22.104 3.976 -41.782 1.00 90.50 194 PRO A N 1
ATOM 1580 C CA . PRO A 1 194 ? 21.749 5.383 -41.929 1.00 90.50 194 PRO A CA 1
ATOM 1581 C C . PRO A 1 194 ? 20.224 5.541 -41.853 1.00 90.50 194 PRO A C 1
ATOM 1583 O O . PRO A 1 194 ? 19.519 5.095 -42.751 1.00 90.50 194 PRO A O 1
ATOM 1586 N N . ILE A 1 195 ? 19.722 6.168 -40.787 1.00 91.62 195 ILE A N 1
ATOM 1587 C CA . ILE A 1 195 ? 18.298 6.491 -40.625 1.00 91.62 195 ILE A CA 1
ATOM 1588 C C . ILE A 1 195 ? 18.139 8.009 -40.634 1.00 91.62 195 ILE A C 1
ATOM 1590 O O . ILE A 1 195 ? 18.826 8.701 -39.872 1.00 91.62 195 ILE A O 1
ATOM 1594 N N . ARG A 1 196 ? 17.235 8.530 -41.467 1.00 91.38 196 ARG A N 1
ATOM 1595 C CA . ARG A 1 196 ? 16.855 9.945 -41.448 1.00 91.38 196 ARG A CA 1
ATOM 1596 C C . ARG A 1 196 ? 15.510 10.117 -40.751 1.00 91.38 196 ARG A C 1
ATOM 1598 O O . ARG A 1 196 ? 14.692 9.200 -40.699 1.00 91.38 196 ARG A O 1
ATOM 1605 N N . ILE A 1 197 ? 15.286 11.302 -40.192 1.00 93.25 197 ILE A N 1
ATOM 1606 C CA . ILE A 1 197 ? 14.036 11.597 -39.487 1.00 93.25 197 ILE A CA 1
ATOM 1607 C C . ILE A 1 197 ? 12.849 11.614 -40.457 1.00 93.25 197 ILE A C 1
ATOM 1609 O O . ILE A 1 197 ? 11.745 11.231 -40.086 1.00 93.25 197 ILE A O 1
ATOM 1613 N N . GLU A 1 198 ? 13.089 12.008 -41.706 1.00 94.25 198 GLU A N 1
ATOM 1614 C CA . GLU A 1 198 ? 12.099 12.049 -42.776 1.00 94.25 198 GLU A CA 1
ATOM 1615 C C . GLU A 1 198 ? 11.567 10.650 -43.105 1.00 94.25 198 GLU A C 1
ATOM 1617 O O . GLU A 1 198 ? 10.366 10.499 -43.307 1.00 94.25 198 GLU A O 1
ATOM 1622 N N . ASP A 1 199 ? 12.428 9.627 -43.078 1.00 90.44 199 ASP A N 1
ATOM 1623 C CA . ASP A 1 199 ? 12.048 8.239 -43.369 1.00 90.44 199 ASP A CA 1
ATOM 1624 C C . ASP A 1 199 ? 11.080 7.703 -42.301 1.00 90.44 199 ASP A C 1
ATOM 1626 O O . ASP A 1 199 ? 10.049 7.104 -42.605 1.00 90.44 199 ASP A O 1
ATOM 1630 N N . VAL A 1 200 ? 11.384 7.981 -41.030 1.00 93.44 200 VAL A N 1
ATOM 1631 C CA . VAL A 1 200 ? 10.556 7.568 -39.887 1.00 93.44 200 VAL A CA 1
ATOM 1632 C C . VAL A 1 200 ? 9.259 8.375 -39.824 1.00 93.44 200 VAL A C 1
ATOM 1634 O O . VAL A 1 200 ? 8.202 7.842 -39.498 1.00 93.44 200 VAL A O 1
ATOM 1637 N N . ALA A 1 201 ? 9.314 9.662 -40.166 1.00 93.88 201 ALA A N 1
ATOM 1638 C CA . ALA A 1 201 ? 8.133 10.512 -40.214 1.00 93.88 201 ALA A CA 1
ATOM 1639 C C . ALA A 1 201 ? 7.174 10.075 -41.334 1.00 93.88 201 ALA A C 1
ATOM 1641 O O . ALA A 1 201 ? 5.967 10.007 -41.109 1.00 93.88 201 ALA A O 1
ATOM 1642 N N . ALA A 1 202 ? 7.709 9.701 -42.501 1.00 92.88 202 ALA A N 1
ATOM 1643 C CA . ALA A 1 202 ? 6.934 9.152 -43.608 1.00 92.88 202 ALA A CA 1
ATOM 1644 C C . ALA A 1 202 ? 6.274 7.810 -43.248 1.00 92.88 202 ALA A C 1
ATOM 1646 O O . ALA A 1 202 ? 5.103 7.619 -43.572 1.00 92.88 202 ALA A O 1
ATOM 1647 N N . MET A 1 203 ? 6.983 6.927 -42.529 1.00 92.50 203 MET A N 1
ATOM 1648 C CA . MET A 1 203 ? 6.442 5.659 -42.012 1.00 92.50 203 MET A CA 1
ATOM 1649 C C . MET A 1 203 ? 5.215 5.871 -41.113 1.00 92.50 203 MET A C 1
ATOM 1651 O O . MET A 1 203 ? 4.267 5.096 -41.165 1.00 92.50 203 MET A O 1
ATOM 1655 N N . GLU A 1 204 ? 5.217 6.935 -40.308 1.00 92.00 204 GLU A N 1
ATOM 1656 C CA . GLU A 1 204 ? 4.116 7.275 -39.398 1.00 92.00 204 GLU A CA 1
ATOM 1657 C C . GLU A 1 204 ? 3.110 8.275 -39.995 1.00 92.00 204 GLU A C 1
ATOM 1659 O O . GLU A 1 204 ? 2.208 8.732 -39.289 1.00 92.00 204 GLU A O 1
ATOM 1664 N N . HIS A 1 205 ? 3.250 8.612 -41.283 1.00 93.00 205 HIS A N 1
ATOM 1665 C CA . HIS A 1 205 ? 2.418 9.575 -42.011 1.00 93.00 205 HIS A CA 1
ATOM 1666 C C . HIS A 1 205 ? 2.333 10.961 -41.342 1.00 93.00 205 HIS A C 1
ATOM 1668 O O . HIS A 1 205 ? 1.271 11.584 -41.286 1.00 93.00 205 HIS A O 1
ATOM 1674 N N . ILE A 1 206 ? 3.460 11.459 -40.826 1.00 93.81 206 ILE A N 1
ATOM 1675 C CA . ILE A 1 206 ? 3.573 12.757 -40.145 1.00 93.81 206 ILE A CA 1
ATOM 1676 C C . ILE A 1 206 ? 4.764 13.565 -40.670 1.00 93.81 206 ILE A C 1
ATOM 1678 O O . ILE A 1 206 ? 5.619 13.065 -41.394 1.00 93.81 206 ILE A O 1
ATOM 1682 N N . SER A 1 207 ? 4.846 14.844 -40.299 1.00 95.38 207 SER A N 1
ATOM 1683 C CA . SER A 1 207 ? 6.020 15.664 -40.611 1.00 95.38 207 SER A CA 1
ATOM 1684 C C . SER A 1 207 ? 7.185 15.368 -39.657 1.00 95.38 207 SER A C 1
ATOM 1686 O O . SER A 1 207 ? 6.981 15.029 -38.489 1.00 95.38 207 SER A O 1
ATOM 1688 N N . ALA A 1 208 ? 8.424 15.571 -40.117 1.00 93.38 208 ALA A N 1
ATOM 1689 C CA . ALA A 1 208 ? 9.626 15.428 -39.285 1.00 93.38 208 ALA A CA 1
ATOM 1690 C C . ALA A 1 208 ? 9.609 16.342 -38.041 1.00 93.38 208 ALA A C 1
ATOM 1692 O O . ALA A 1 208 ? 10.070 15.959 -36.961 1.00 93.38 208 ALA A O 1
ATOM 1693 N N . ASN A 1 209 ? 9.015 17.535 -38.167 1.00 92.50 209 ASN A N 1
ATOM 1694 C CA . ASN A 1 209 ? 8.801 18.444 -37.039 1.00 92.50 209 ASN A CA 1
ATOM 1695 C C . ASN A 1 209 ? 7.835 17.846 -36.010 1.00 92.50 209 ASN A C 1
ATOM 1697 O O . ASN A 1 209 ? 8.105 17.900 -34.811 1.00 92.50 209 ASN A O 1
ATOM 1701 N N . HIS A 1 210 ? 6.736 17.234 -36.462 1.00 90.12 210 HIS A N 1
ATOM 1702 C CA . HIS A 1 210 ? 5.793 16.578 -35.562 1.00 90.12 210 HIS A CA 1
ATOM 1703 C C . HIS A 1 210 ? 6.428 15.370 -34.861 1.00 90.12 210 HIS A C 1
ATOM 1705 O O . HIS A 1 210 ? 6.299 15.245 -33.647 1.00 90.12 210 HIS A O 1
ATOM 1711 N N . LEU A 1 211 ? 7.197 14.548 -35.584 1.00 91.00 211 LEU A N 1
ATOM 1712 C CA . LEU A 1 211 ? 7.950 13.427 -35.009 1.00 91.00 211 LEU A CA 1
ATOM 1713 C C . LEU A 1 211 ? 8.951 13.893 -33.939 1.00 91.00 211 LEU A C 1
ATOM 1715 O O . LEU A 1 211 ? 9.061 13.283 -32.878 1.00 91.00 211 LEU A O 1
ATOM 1719 N N . THR A 1 212 ? 9.652 15.003 -34.188 1.00 88.69 212 THR A N 1
ATOM 1720 C CA . THR A 1 212 ? 10.569 15.600 -33.204 1.00 88.69 212 THR A CA 1
ATOM 1721 C C . THR A 1 212 ? 9.840 15.995 -31.925 1.00 88.69 212 THR A C 1
ATOM 1723 O O . THR A 1 212 ? 10.347 15.729 -30.837 1.00 88.69 212 THR A O 1
ATOM 1726 N N . ASN A 1 213 ? 8.663 16.614 -32.041 1.00 86.38 213 ASN A N 1
ATOM 1727 C CA . ASN A 1 213 ? 7.863 17.005 -30.882 1.00 86.38 213 ASN A CA 1
ATOM 1728 C C . ASN A 1 213 ? 7.318 15.783 -30.135 1.00 86.38 213 ASN A C 1
ATOM 1730 O O . ASN A 1 213 ? 7.387 15.763 -28.911 1.00 86.38 213 ASN A O 1
ATOM 1734 N N . ILE A 1 214 ? 6.860 14.748 -30.849 1.00 85.62 214 ILE A N 1
ATOM 1735 C CA . ILE A 1 214 ? 6.418 13.488 -30.234 1.00 85.62 214 ILE A CA 1
ATOM 1736 C C . ILE A 1 214 ? 7.550 12.854 -29.425 1.00 85.62 214 ILE A C 1
ATOM 1738 O O . ILE A 1 214 ? 7.327 12.495 -28.278 1.00 85.62 214 ILE A O 1
ATOM 1742 N N . LEU A 1 215 ? 8.765 12.751 -29.973 1.00 83.06 215 LEU A N 1
ATOM 1743 C CA . LEU A 1 215 ? 9.893 12.153 -29.248 1.00 83.06 215 LEU A CA 1
ATOM 1744 C C . LEU A 1 215 ? 10.376 13.027 -28.086 1.00 83.06 215 LEU A C 1
ATOM 1746 O O . LEU A 1 215 ? 10.690 12.506 -27.023 1.00 83.06 215 LEU A O 1
ATOM 1750 N N . LYS A 1 216 ? 10.384 14.357 -28.233 1.00 81.31 216 LYS A N 1
ATOM 1751 C CA . LYS A 1 216 ? 10.713 15.250 -27.111 1.00 81.31 216 LYS A CA 1
ATOM 1752 C C . LYS A 1 216 ? 9.701 15.134 -25.972 1.00 81.31 216 LYS A C 1
ATOM 1754 O O . LYS A 1 216 ? 10.108 15.080 -24.820 1.00 81.31 216 LYS A O 1
ATOM 1759 N N . ASN A 1 217 ? 8.411 15.075 -26.293 1.00 77.00 217 ASN A N 1
ATOM 1760 C CA . ASN A 1 217 ? 7.350 14.995 -25.292 1.00 77.00 217 ASN A CA 1
ATOM 1761 C C . ASN A 1 217 ? 7.224 13.584 -24.702 1.00 77.00 217 ASN A C 1
ATOM 1763 O O . ASN A 1 217 ? 7.033 13.436 -23.507 1.00 77.00 217 ASN A O 1
ATOM 1767 N N . GLY A 1 218 ? 7.336 12.546 -25.528 1.00 70.00 218 GLY A N 1
ATOM 1768 C CA . GLY A 1 218 ? 7.172 11.157 -25.104 1.00 70.00 218 GLY A CA 1
ATOM 1769 C C . GLY A 1 218 ? 8.434 10.542 -24.505 1.00 70.00 218 GLY A C 1
ATOM 1770 O O . GLY A 1 218 ? 8.344 9.801 -23.536 1.00 70.00 218 GLY A O 1
ATOM 1771 N N . CYS A 1 219 ? 9.607 10.862 -25.057 1.00 72.31 219 CYS A N 1
ATOM 1772 C CA . CYS A 1 219 ? 10.887 10.248 -24.688 1.00 72.31 219 CYS A CA 1
ATOM 1773 C C . CYS A 1 219 ? 11.879 11.216 -24.023 1.00 72.31 219 CYS A C 1
ATOM 1775 O O . CYS A 1 219 ? 13.001 10.828 -23.695 1.00 72.31 219 CYS A O 1
ATOM 1777 N N . GLY A 1 220 ? 11.519 12.496 -23.880 1.00 73.06 220 GLY A N 1
ATOM 1778 C CA . GLY A 1 220 ? 12.376 13.544 -23.309 1.00 73.06 220 GLY A CA 1
ATOM 1779 C C . GLY A 1 220 ? 13.489 14.044 -24.240 1.00 73.06 220 GLY A C 1
ATOM 1780 O O . GLY A 1 220 ? 14.152 15.040 -23.948 1.00 73.06 220 GLY A O 1
ATOM 1781 N N . VAL A 1 221 ? 13.714 13.392 -25.386 1.00 80.31 221 VAL A N 1
ATOM 1782 C CA . VAL A 1 221 ? 14.832 13.688 -26.293 1.00 80.31 221 VAL A CA 1
ATOM 1783 C C . VAL A 1 221 ? 14.401 13.702 -27.758 1.00 80.31 221 VAL A C 1
ATOM 1785 O O . VAL A 1 221 ? 13.474 13.020 -28.173 1.00 80.31 221 VAL A O 1
ATOM 1788 N N . GLY A 1 222 ? 15.095 14.485 -28.587 1.00 86.44 222 GLY A N 1
ATOM 1789 C CA . GLY A 1 222 ? 14.855 14.491 -30.034 1.00 86.44 222 GLY A CA 1
ATOM 1790 C C . GLY A 1 222 ? 15.401 13.243 -30.744 1.00 86.44 222 GLY A C 1
ATOM 1791 O O . GLY A 1 222 ? 16.305 12.574 -30.243 1.00 86.44 222 GLY A O 1
ATOM 1792 N N . PHE A 1 223 ? 14.925 13.004 -31.971 1.00 89.19 223 PHE A N 1
ATOM 1793 C CA . PHE A 1 223 ? 15.257 11.837 -32.805 1.00 89.19 223 PHE A CA 1
ATOM 1794 C C . PHE A 1 223 ? 16.751 11.493 -32.873 1.00 89.19 223 PHE A C 1
ATOM 1796 O O . PHE A 1 223 ? 17.142 10.358 -32.624 1.00 89.19 223 PHE A O 1
ATOM 1803 N N . ARG A 1 224 ? 17.612 12.470 -33.192 1.00 89.25 224 ARG A N 1
ATOM 1804 C CA . ARG A 1 224 ? 19.054 12.220 -33.353 1.00 89.25 224 ARG A CA 1
ATOM 1805 C C . ARG A 1 224 ? 19.712 11.776 -32.049 1.00 89.25 224 ARG A C 1
ATOM 1807 O O . ARG A 1 224 ? 20.598 10.927 -32.077 1.00 89.25 224 ARG A O 1
ATOM 1814 N N . THR A 1 225 ? 19.296 12.366 -30.930 1.00 87.19 225 THR A N 1
ATOM 1815 C CA . THR A 1 225 ? 19.770 11.964 -29.606 1.00 87.19 225 THR A CA 1
ATOM 1816 C C . THR A 1 225 ? 19.317 10.538 -29.334 1.00 87.19 225 THR A C 1
ATOM 1818 O O . THR A 1 225 ? 20.171 9.698 -29.100 1.00 87.19 225 THR A O 1
ATOM 1821 N N . PHE A 1 226 ? 18.023 10.249 -29.491 1.00 86.50 226 PHE A N 1
ATOM 1822 C CA . PHE A 1 226 ? 17.447 8.919 -29.282 1.00 86.50 226 PHE A CA 1
ATOM 1823 C C . PHE A 1 226 ? 18.139 7.828 -30.121 1.00 86.50 226 PHE A C 1
ATOM 1825 O O . PHE A 1 226 ? 18.550 6.800 -29.596 1.00 86.50 226 PHE A O 1
ATOM 1832 N N . LEU A 1 227 ? 18.364 8.075 -31.417 1.00 90.75 227 LEU A N 1
ATOM 1833 C CA . LEU A 1 227 ? 19.102 7.153 -32.284 1.00 90.75 227 LEU A CA 1
ATOM 1834 C C . LEU A 1 227 ? 20.532 6.926 -31.782 1.00 90.75 227 LEU A C 1
ATOM 1836 O O . LEU A 1 227 ? 20.989 5.790 -31.710 1.00 90.75 227 LEU A O 1
ATOM 1840 N N . ASN A 1 228 ? 21.256 7.995 -31.438 1.00 90.88 228 ASN A N 1
ATOM 1841 C CA . ASN A 1 228 ? 22.613 7.857 -30.916 1.00 90.88 228 ASN A CA 1
ATOM 1842 C C . ASN A 1 228 ? 22.641 7.086 -29.595 1.00 90.88 228 ASN A C 1
ATOM 1844 O O . ASN A 1 228 ? 23.592 6.340 -29.386 1.00 90.88 228 ASN A O 1
ATOM 1848 N N . MET A 1 229 ? 21.615 7.238 -28.756 1.00 86.44 229 MET A N 1
ATOM 1849 C CA . MET A 1 229 ? 21.441 6.474 -27.525 1.00 86.44 229 MET A CA 1
ATOM 1850 C C . MET A 1 229 ? 21.307 4.985 -27.806 1.00 86.44 229 MET A C 1
ATOM 1852 O O . MET A 1 229 ? 22.193 4.236 -27.411 1.00 86.44 229 MET A O 1
ATOM 1856 N N . ALA A 1 230 ? 20.339 4.580 -28.629 1.00 87.19 230 ALA A N 1
ATOM 1857 C CA . ALA A 1 230 ? 20.192 3.184 -29.042 1.00 87.19 230 ALA A CA 1
ATOM 1858 C C . ALA A 1 230 ? 21.510 2.593 -29.593 1.00 87.19 230 ALA A C 1
ATOM 1860 O O . ALA A 1 230 ? 21.871 1.453 -29.297 1.00 87.19 230 ALA A O 1
ATOM 1861 N N . ARG A 1 231 ? 22.289 3.382 -30.350 1.00 93.00 231 ARG A N 1
ATOM 1862 C CA . ARG A 1 231 ? 23.605 2.957 -30.856 1.00 93.00 231 ARG A CA 1
ATOM 1863 C C . ARG A 1 231 ? 24.650 2.770 -29.755 1.00 93.00 231 ARG A C 1
ATOM 1865 O O . ARG A 1 231 ? 25.383 1.783 -29.797 1.00 93.00 231 ARG A O 1
ATOM 1872 N N . VAL A 1 232 ? 24.766 3.697 -28.799 1.00 91.94 232 VAL A N 1
ATOM 1873 C CA . VAL A 1 232 ? 25.746 3.560 -27.704 1.00 91.94 232 VAL A CA 1
ATOM 1874 C C . VAL A 1 232 ? 25.346 2.466 -26.717 1.00 91.94 232 VAL A C 1
ATOM 1876 O O . VAL A 1 232 ? 26.223 1.751 -26.241 1.00 91.94 232 VAL A O 1
ATOM 1879 N N . GLU A 1 233 ? 24.053 2.246 -26.493 1.00 87.75 233 GLU A N 1
ATOM 1880 C CA . GLU A 1 233 ? 23.537 1.124 -25.701 1.00 87.75 233 GLU A CA 1
ATOM 1881 C C . GLU A 1 233 ? 23.954 -0.217 -26.301 1.00 87.75 233 GLU A C 1
ATOM 1883 O O . GLU A 1 233 ? 24.552 -1.051 -25.621 1.00 87.75 233 GLU A O 1
ATOM 1888 N N . LYS A 1 234 ? 23.744 -0.401 -27.611 1.00 90.06 234 LYS A N 1
ATOM 1889 C CA . LYS A 1 234 ? 24.193 -1.614 -28.311 1.00 90.06 234 LYS A CA 1
ATOM 1890 C C . LYS A 1 234 ? 25.711 -1.752 -28.323 1.00 90.06 234 LYS A C 1
ATOM 1892 O O . LYS A 1 234 ? 26.225 -2.862 -28.195 1.00 90.06 234 LYS A O 1
ATOM 1897 N N . SER A 1 235 ? 26.439 -0.640 -28.396 1.00 94.00 235 SER A N 1
ATOM 1898 C CA . SER A 1 235 ? 27.897 -0.673 -28.293 1.00 94.00 235 SER A CA 1
ATOM 1899 C C . SER A 1 235 ? 28.386 -1.134 -26.917 1.00 94.00 235 SER A C 1
ATOM 1901 O O . SER A 1 235 ? 29.419 -1.793 -26.853 1.00 94.00 235 SER A O 1
ATOM 1903 N N . ALA A 1 236 ? 27.660 -0.839 -25.830 1.00 91.81 236 ALA A N 1
ATOM 1904 C CA . ALA A 1 236 ? 28.056 -1.222 -24.476 1.00 91.81 236 ALA A CA 1
ATOM 1905 C C . ALA A 1 236 ? 28.140 -2.746 -24.335 1.00 91.81 236 ALA A C 1
ATOM 1907 O O . ALA A 1 236 ? 29.156 -3.258 -23.870 1.00 91.81 236 ALA A O 1
ATOM 1908 N N . ALA A 1 237 ? 27.146 -3.469 -24.857 1.00 90.62 237 ALA A N 1
ATOM 1909 C CA . ALA A 1 237 ? 27.177 -4.928 -24.932 1.00 90.62 237 ALA A CA 1
ATOM 1910 C C . ALA A 1 237 ? 28.397 -5.434 -25.727 1.00 90.62 237 ALA A C 1
ATOM 1912 O O . ALA A 1 237 ? 29.183 -6.227 -25.214 1.00 90.62 237 ALA A O 1
ATOM 1913 N N . MET A 1 238 ? 28.640 -4.895 -26.930 1.00 93.06 238 MET A N 1
ATOM 1914 C CA . MET A 1 238 ? 29.798 -5.278 -27.760 1.00 93.06 238 MET A CA 1
ATOM 1915 C C . MET A 1 238 ? 31.149 -4.967 -27.093 1.00 93.06 238 MET A C 1
ATOM 1917 O O . MET A 1 238 ? 32.142 -5.664 -27.314 1.00 93.06 238 MET A O 1
ATOM 1921 N N . LEU A 1 239 ? 31.225 -3.902 -26.286 1.00 94.25 239 LEU A N 1
ATOM 1922 C CA . LEU A 1 239 ? 32.423 -3.569 -25.516 1.00 94.25 239 LEU A CA 1
ATOM 1923 C C . LEU A 1 239 ? 32.710 -4.634 -24.453 1.00 94.25 239 LEU A C 1
ATOM 1925 O O . LEU A 1 239 ? 33.885 -4.945 -24.254 1.00 94.25 239 LEU A O 1
ATOM 1929 N N . LEU A 1 240 ? 31.675 -5.167 -23.797 1.00 92.81 240 LEU A N 1
ATOM 1930 C CA . LEU A 1 240 ? 31.803 -6.178 -22.745 1.00 92.81 240 LEU A CA 1
ATOM 1931 C C . LEU A 1 240 ? 31.984 -7.600 -23.295 1.00 92.81 240 LEU A C 1
ATOM 1933 O O . LEU A 1 240 ? 32.731 -8.373 -22.703 1.00 92.81 240 LEU A O 1
ATOM 1937 N N . GLU A 1 241 ? 31.390 -7.931 -24.446 1.00 89.81 241 GLU A N 1
ATOM 1938 C CA . GLU A 1 241 ? 31.650 -9.199 -25.152 1.00 89.81 241 GLU A CA 1
ATOM 1939 C C . GLU A 1 241 ? 33.125 -9.345 -25.558 1.00 89.81 241 GLU A C 1
ATOM 1941 O O . GLU A 1 241 ? 33.681 -10.442 -25.537 1.00 89.81 241 GLU A O 1
ATOM 1946 N N . GLY A 1 242 ? 33.787 -8.230 -25.881 1.00 83.50 242 GLY A N 1
ATOM 1947 C CA . GLY A 1 242 ? 35.199 -8.211 -26.245 1.00 83.50 242 GLY A CA 1
ATOM 1948 C C . GLY A 1 242 ? 35.476 -8.631 -27.693 1.00 83.50 242 GLY A C 1
ATOM 1949 O O . GLY A 1 242 ? 34.609 -8.614 -28.559 1.00 83.50 242 GLY A O 1
ATOM 1950 N N . GLY A 1 243 ? 36.745 -8.915 -28.001 1.00 86.12 243 GLY A N 1
ATOM 1951 C CA . GLY A 1 243 ? 37.184 -9.391 -29.324 1.00 86.12 243 GLY A CA 1
ATOM 1952 C C . GLY A 1 243 ? 37.274 -8.334 -30.438 1.00 86.12 243 GLY A C 1
ATOM 1953 O O . GLY A 1 243 ? 38.068 -8.502 -31.359 1.00 86.12 243 GLY A O 1
ATOM 1954 N N . LYS A 1 244 ? 36.537 -7.217 -30.354 1.00 93.81 244 LYS A N 1
ATOM 1955 C CA . LYS A 1 244 ? 36.536 -6.153 -31.380 1.00 93.81 244 LYS A CA 1
ATOM 1956 C C . LYS A 1 244 ? 37.242 -4.864 -30.941 1.00 93.81 244 LYS A C 1
ATOM 1958 O O . LYS A 1 244 ? 37.188 -4.442 -29.778 1.00 93.81 244 LYS A O 1
ATOM 1963 N N . GLY A 1 245 ? 37.880 -4.182 -31.894 1.00 96.00 245 GLY A N 1
ATOM 1964 C CA . GLY A 1 245 ? 38.445 -2.842 -31.699 1.00 96.00 245 GLY A CA 1
ATOM 1965 C C . GLY A 1 245 ? 37.356 -1.781 -31.501 1.00 96.00 245 GLY A C 1
ATOM 1966 O O . GLY A 1 245 ? 36.258 -1.905 -32.038 1.00 96.00 245 GLY A O 1
ATOM 1967 N N . LEU A 1 246 ? 37.648 -0.717 -30.743 1.00 96.19 246 LEU A N 1
ATOM 1968 C CA . LEU A 1 246 ? 36.660 0.329 -30.433 1.00 96.19 246 LEU A CA 1
ATOM 1969 C C . LEU A 1 246 ? 36.149 1.046 -31.695 1.00 96.19 246 LEU A C 1
ATOM 1971 O O . LEU A 1 246 ? 34.972 1.384 -31.780 1.00 96.19 246 LEU A O 1
ATOM 1975 N N . GLN A 1 247 ? 37.022 1.255 -32.687 1.00 96.44 247 GLN A N 1
ATOM 1976 C CA . GLN A 1 247 ? 36.637 1.836 -33.976 1.00 96.44 247 GLN A CA 1
ATOM 1977 C C . GLN A 1 247 ? 35.676 0.922 -34.742 1.00 96.44 247 GLN A C 1
ATOM 1979 O O . GLN A 1 247 ? 34.649 1.392 -35.218 1.00 96.44 247 GLN A O 1
ATOM 1984 N N . THR A 1 248 ? 35.963 -0.380 -34.806 1.00 96.81 248 THR A N 1
ATOM 1985 C CA . THR A 1 248 ? 35.085 -1.373 -35.441 1.00 96.81 248 THR A CA 1
ATOM 1986 C C . THR A 1 248 ? 33.696 -1.364 -34.812 1.00 96.81 248 THR A C 1
ATOM 1988 O O . THR A 1 248 ? 32.711 -1.267 -35.534 1.00 96.81 248 THR A O 1
ATOM 1991 N N . ILE A 1 249 ? 33.616 -1.369 -33.477 1.00 97.00 249 ILE A N 1
ATOM 1992 C CA . ILE A 1 249 ? 32.337 -1.295 -32.753 1.00 97.00 249 ILE A CA 1
ATOM 1993 C C . ILE A 1 249 ? 31.582 -0.009 -33.097 1.00 97.00 249 ILE A C 1
ATOM 1995 O O . ILE A 1 249 ? 30.383 -0.058 -33.356 1.00 97.00 249 ILE A O 1
ATOM 1999 N N . ALA A 1 250 ? 32.270 1.137 -33.147 1.00 96.81 250 ALA A N 1
ATOM 2000 C CA . ALA A 1 250 ? 31.647 2.405 -33.517 1.00 96.81 250 ALA A CA 1
ATOM 2001 C C . ALA A 1 250 ? 30.987 2.333 -34.907 1.00 96.81 250 ALA A C 1
ATOM 2003 O O . ALA A 1 250 ? 29.841 2.757 -35.069 1.00 96.81 250 ALA A O 1
ATOM 2004 N N . TYR A 1 251 ? 31.695 1.769 -35.891 1.00 96.25 251 TYR A N 1
ATOM 2005 C CA . TYR A 1 251 ? 31.198 1.628 -37.260 1.00 96.25 251 TYR A CA 1
ATOM 2006 C C . TYR A 1 251 ? 30.059 0.610 -37.372 1.00 96.25 251 TYR A C 1
ATOM 2008 O O . TYR A 1 251 ? 29.050 0.904 -38.006 1.00 96.25 251 TYR A O 1
ATOM 2016 N N . GLU A 1 252 ? 30.168 -0.545 -36.711 1.00 96.25 252 GLU A N 1
ATOM 2017 C CA . GLU A 1 252 ? 29.097 -1.552 -36.668 1.00 96.25 252 GLU A CA 1
ATOM 2018 C C . GLU A 1 252 ? 27.833 -1.034 -35.971 1.00 96.25 252 GLU A C 1
ATOM 2020 O O . GLU A 1 252 ? 26.724 -1.415 -36.337 1.00 96.25 252 GLU A O 1
ATOM 2025 N N . CYS A 1 253 ? 27.977 -0.119 -35.010 1.00 95.81 253 CYS A N 1
ATOM 2026 C CA . CYS A 1 253 ? 26.852 0.564 -34.377 1.00 95.81 253 CYS A CA 1
ATOM 2027 C C . CYS A 1 253 ? 26.297 1.728 -35.218 1.00 95.81 253 CYS A C 1
ATOM 2029 O O . CYS A 1 253 ? 25.408 2.435 -34.757 1.00 95.81 253 CYS A O 1
ATOM 2031 N N . GLY A 1 254 ? 26.787 1.957 -36.440 1.00 95.19 254 GLY A N 1
ATOM 2032 C CA . GLY A 1 254 ? 26.242 2.956 -37.364 1.00 95.19 254 GLY A CA 1
ATOM 2033 C C . GLY A 1 254 ? 26.780 4.381 -37.186 1.00 95.19 254 GLY A C 1
ATOM 2034 O O . GLY A 1 254 ? 26.220 5.321 -37.760 1.00 95.19 254 GLY A O 1
ATOM 2035 N N . PHE A 1 255 ? 27.859 4.589 -36.419 1.00 95.50 255 PHE A N 1
ATOM 2036 C CA . PHE A 1 255 ? 28.541 5.886 -36.374 1.00 95.50 255 PHE A CA 1
ATOM 2037 C C . PHE A 1 255 ? 29.466 6.059 -37.578 1.00 95.50 255 PHE A C 1
ATOM 2039 O O . PHE A 1 255 ? 30.273 5.195 -37.892 1.00 95.50 255 PHE A O 1
ATOM 2046 N N . SER A 1 256 ? 29.420 7.228 -38.218 1.00 92.69 256 SER A N 1
ATOM 2047 C CA . SER A 1 256 ? 30.273 7.530 -39.378 1.00 92.69 256 SER A CA 1
ATOM 2048 C C . SER A 1 256 ? 31.729 7.835 -39.015 1.00 92.69 256 SER A C 1
ATOM 2050 O O . SER A 1 256 ? 32.617 7.711 -39.856 1.00 92.69 256 SER A O 1
ATOM 2052 N N . LYS A 1 257 ? 31.992 8.269 -37.776 1.00 95.00 257 LYS A N 1
ATOM 2053 C CA . LYS A 1 257 ? 33.336 8.570 -37.263 1.00 95.00 257 LYS A CA 1
ATOM 2054 C C . LYS A 1 257 ? 33.437 8.189 -35.792 1.00 95.00 257 LYS A C 1
ATOM 2056 O O . LYS A 1 257 ? 32.526 8.485 -35.017 1.00 95.00 257 LYS A O 1
ATOM 2061 N N . TYR A 1 258 ? 34.593 7.656 -35.396 1.00 95.56 258 TYR A N 1
ATOM 2062 C CA . TYR A 1 258 ? 34.880 7.278 -34.009 1.00 95.56 258 TYR A CA 1
ATOM 2063 C C . TYR A 1 258 ? 34.694 8.430 -33.011 1.00 95.56 258 TYR A C 1
ATOM 2065 O O . TYR A 1 258 ? 34.155 8.222 -31.931 1.00 95.56 258 TYR A O 1
ATOM 2073 N N . LYS A 1 259 ? 35.070 9.663 -33.381 1.00 95.19 259 LYS A N 1
ATOM 2074 C CA . LYS A 1 259 ? 34.895 10.829 -32.504 1.00 95.19 259 LYS A CA 1
ATOM 2075 C C . LYS A 1 259 ? 33.434 11.031 -32.082 1.00 95.19 259 LYS A C 1
ATOM 2077 O O . LYS A 1 259 ? 33.172 11.216 -30.904 1.00 95.19 259 LYS A O 1
ATOM 2082 N N . TYR A 1 260 ? 32.484 10.931 -33.015 1.00 94.31 260 TYR A N 1
ATOM 2083 C CA . TYR A 1 260 ? 31.061 11.097 -32.692 1.00 94.31 260 TYR A CA 1
ATOM 2084 C C . TYR A 1 260 ? 30.524 9.977 -31.805 1.00 94.31 260 TYR A C 1
ATOM 2086 O O . TYR A 1 260 ? 29.660 10.231 -30.968 1.00 94.31 260 TYR A O 1
ATOM 2094 N N . PHE A 1 261 ? 31.039 8.761 -31.987 1.00 96.38 261 PHE A N 1
ATOM 2095 C CA . PHE A 1 261 ? 30.756 7.641 -31.101 1.00 96.38 261 PHE A CA 1
ATOM 2096 C C . PHE A 1 261 ? 31.271 7.918 -29.689 1.00 96.38 261 PHE A C 1
ATOM 2098 O O . PHE A 1 261 ? 30.487 7.872 -28.751 1.00 96.38 261 PHE A O 1
ATOM 2105 N N . SER A 1 262 ? 32.554 8.263 -29.547 1.00 95.94 262 SER A N 1
ATOM 2106 C CA . SER A 1 262 ? 33.172 8.533 -28.246 1.00 95.94 262 SER A CA 1
ATOM 2107 C C . SER A 1 262 ? 32.464 9.671 -27.512 1.00 95.94 262 SER A C 1
ATOM 2109 O O . SER A 1 262 ? 32.096 9.494 -26.357 1.00 95.94 262 SER A O 1
ATOM 2111 N N . ASP A 1 263 ? 32.199 10.790 -28.199 1.00 93.56 263 ASP A N 1
ATOM 2112 C CA . ASP A 1 263 ? 31.500 11.945 -27.624 1.00 93.56 263 ASP A CA 1
ATOM 2113 C C . ASP A 1 263 ? 30.060 11.567 -27.193 1.00 93.56 263 ASP A C 1
ATOM 2115 O O . ASP A 1 263 ? 29.588 11.991 -26.139 1.00 93.56 263 ASP A O 1
ATOM 2119 N N . SER A 1 264 ? 29.349 10.748 -27.986 1.00 91.75 264 SER A N 1
ATOM 2120 C CA . SER A 1 264 ? 27.989 10.291 -27.640 1.00 91.75 264 SER A CA 1
ATOM 2121 C C . SER A 1 264 ? 27.998 9.298 -26.477 1.00 91.75 264 SER A C 1
ATOM 2123 O O . SER A 1 264 ? 27.145 9.383 -25.599 1.00 91.75 264 SER A O 1
ATOM 2125 N N . PHE A 1 265 ? 28.963 8.378 -26.452 1.00 92.81 265 PHE A N 1
ATOM 2126 C CA . PHE A 1 265 ? 29.103 7.380 -25.396 1.00 92.81 265 PHE A CA 1
ATOM 2127 C C . PHE A 1 265 ? 29.440 8.053 -24.067 1.00 92.81 265 PHE A C 1
ATOM 2129 O O . PHE A 1 265 ? 28.789 7.785 -23.066 1.00 92.81 265 PHE A O 1
ATOM 2136 N N . GLU A 1 266 ? 30.391 8.986 -24.064 1.00 91.12 266 GLU A N 1
ATOM 2137 C CA . GLU A 1 266 ? 30.767 9.737 -22.867 1.00 91.12 266 GLU A CA 1
ATOM 2138 C C . GLU A 1 266 ? 29.618 10.606 -22.353 1.00 91.12 266 GLU A C 1
ATOM 2140 O O . GLU A 1 266 ? 29.381 10.664 -21.148 1.00 91.12 266 GLU A O 1
ATOM 2145 N N . LYS A 1 267 ? 28.825 11.199 -23.253 1.00 87.31 267 LYS A N 1
ATOM 2146 C CA . LYS A 1 267 ? 27.614 11.930 -22.869 1.00 87.31 267 LYS A CA 1
ATOM 2147 C C . LYS A 1 267 ? 26.567 11.030 -22.202 1.00 87.31 267 LYS A C 1
ATOM 2149 O O . LYS A 1 267 ? 25.919 11.470 -21.256 1.00 87.31 267 LYS A O 1
ATOM 2154 N N . SER A 1 268 ? 26.385 9.806 -22.694 1.00 81.94 268 SER A N 1
ATOM 2155 C CA . SER A 1 268 ? 25.393 8.873 -22.152 1.00 81.94 268 SER A CA 1
ATOM 2156 C C . SER A 1 268 ? 25.871 8.193 -20.868 1.00 81.94 268 SER A C 1
ATOM 2158 O O . SER A 1 268 ? 25.127 8.204 -19.897 1.00 81.94 268 SER A O 1
ATOM 2160 N N . PHE A 1 269 ? 27.093 7.651 -20.846 1.00 84.25 269 PHE A N 1
ATOM 2161 C CA . PHE A 1 269 ? 27.643 6.791 -19.782 1.00 84.25 269 PHE A CA 1
ATOM 2162 C C . PHE A 1 269 ? 28.562 7.525 -18.794 1.00 84.25 269 PHE A 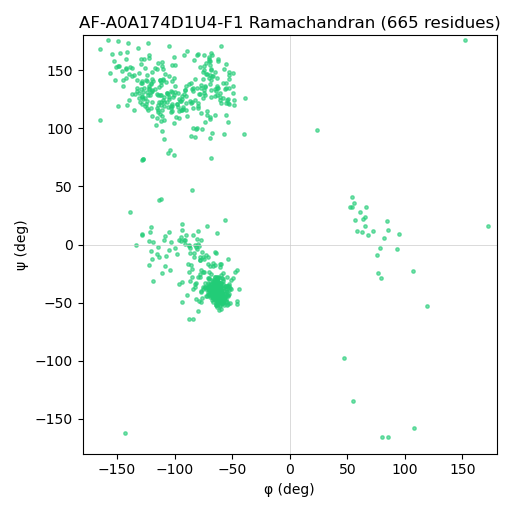C 1
ATOM 2164 O O . PHE A 1 269 ? 29.064 6.912 -17.854 1.00 84.25 269 PHE A O 1
ATOM 2171 N N . ARG A 1 270 ? 28.831 8.823 -19.009 1.00 87.75 270 ARG A N 1
ATOM 2172 C CA . ARG A 1 270 ? 29.732 9.656 -18.182 1.00 87.75 270 ARG A CA 1
ATOM 2173 C C . ARG A 1 270 ? 31.162 9.100 -18.068 1.00 87.75 270 ARG A C 1
ATOM 2175 O O . ARG A 1 270 ? 31.897 9.421 -17.138 1.00 87.75 270 ARG A O 1
ATOM 2182 N N . THR A 1 271 ? 31.562 8.252 -19.013 1.00 90.62 271 THR A N 1
ATOM 2183 C CA . THR A 1 271 ? 32.889 7.634 -19.105 1.00 90.62 271 THR A CA 1
ATOM 2184 C C . THR A 1 271 ? 33.211 7.301 -20.560 1.00 90.62 271 THR A C 1
ATOM 2186 O O . THR A 1 271 ? 32.307 7.147 -21.380 1.00 90.62 271 THR A O 1
ATOM 2189 N N . THR A 1 272 ? 34.491 7.166 -20.906 1.00 94.75 272 THR A N 1
ATOM 2190 C CA . THR A 1 272 ? 34.887 6.799 -22.275 1.00 94.75 272 THR A CA 1
ATOM 2191 C C . THR A 1 272 ? 34.626 5.309 -22.561 1.00 94.75 272 THR A C 1
ATOM 2193 O O . THR A 1 272 ? 34.721 4.481 -21.649 1.00 94.75 272 THR A O 1
ATOM 2196 N N . PRO A 1 273 ? 34.405 4.907 -23.831 1.00 95.19 273 PRO A N 1
ATOM 2197 C CA . PRO A 1 273 ? 34.219 3.496 -24.196 1.00 95.19 273 PRO A CA 1
ATOM 2198 C C . PRO A 1 273 ? 35.362 2.578 -23.729 1.00 95.19 273 PRO A C 1
ATOM 2200 O O . PRO A 1 273 ? 35.144 1.429 -23.344 1.00 95.19 273 PRO A O 1
ATOM 2203 N N . GLN A 1 274 ? 36.601 3.086 -23.742 1.00 95.19 274 GLN A N 1
ATOM 2204 C CA . GLN A 1 274 ? 37.779 2.337 -23.301 1.00 95.19 274 GLN A CA 1
ATOM 2205 C C . GLN A 1 274 ? 37.782 2.117 -21.787 1.00 95.19 274 GLN A C 1
ATOM 2207 O O . GLN A 1 274 ? 38.088 1.016 -21.328 1.00 95.19 274 GLN A O 1
ATOM 2212 N N . GLN A 1 275 ? 37.444 3.152 -21.014 1.00 94.25 275 GLN A N 1
ATOM 2213 C CA . GLN A 1 275 ? 37.325 3.052 -19.560 1.00 94.25 275 GLN A CA 1
ATOM 2214 C C . GLN A 1 275 ? 36.182 2.113 -19.169 1.00 94.25 275 GLN A C 1
ATOM 2216 O O . GLN A 1 275 ? 36.394 1.251 -18.320 1.00 94.25 275 GLN A O 1
ATOM 2221 N N . TYR A 1 276 ? 35.025 2.216 -19.833 1.00 93.00 276 TYR A N 1
ATOM 2222 C CA . TYR A 1 276 ? 33.885 1.322 -19.618 1.00 93.00 276 TYR A CA 1
ATOM 2223 C C . TYR A 1 276 ? 34.267 -0.145 -19.840 1.00 93.00 276 TYR A C 1
ATOM 2225 O O . TYR A 1 276 ? 34.111 -0.970 -18.940 1.00 93.00 276 TYR A O 1
ATOM 2233 N N . ARG A 1 277 ? 34.876 -0.454 -20.997 1.00 93.62 277 ARG A N 1
ATOM 2234 C CA . ARG A 1 277 ? 35.395 -1.796 -21.297 1.00 93.62 277 ARG A CA 1
ATOM 2235 C C . ARG A 1 277 ? 36.361 -2.271 -20.215 1.00 93.62 277 ARG A C 1
ATOM 2237 O O . ARG A 1 277 ? 36.180 -3.349 -19.666 1.00 93.62 277 ARG A O 1
ATOM 2244 N N . ARG A 1 278 ? 37.372 -1.465 -19.879 1.00 92.81 278 ARG A N 1
ATOM 2245 C CA . ARG A 1 278 ? 38.387 -1.838 -18.882 1.00 92.81 278 ARG A CA 1
ATOM 2246 C C . ARG A 1 278 ? 37.779 -2.103 -17.503 1.00 92.81 278 ARG A C 1
ATOM 2248 O O . ARG A 1 278 ? 38.272 -2.971 -16.793 1.00 92.81 278 ARG A O 1
ATOM 2255 N N . ARG A 1 279 ? 36.749 -1.347 -17.117 1.00 90.38 279 ARG A N 1
ATOM 2256 C CA . ARG A 1 279 ? 36.110 -1.446 -15.800 1.00 90.38 279 ARG A CA 1
ATOM 2257 C C . ARG A 1 279 ? 35.219 -2.680 -15.668 1.00 90.38 279 ARG A C 1
ATOM 2259 O O . ARG A 1 279 ? 35.190 -3.273 -14.593 1.00 90.38 279 ARG A O 1
ATOM 2266 N N . TYR A 1 280 ? 34.495 -3.043 -16.726 1.00 90.75 280 TYR A N 1
ATOM 2267 C CA . TYR A 1 280 ? 33.374 -3.979 -16.617 1.00 90.75 280 TYR A CA 1
ATOM 2268 C C . TYR A 1 280 ? 33.510 -5.262 -17.440 1.00 90.75 280 TYR A C 1
ATOM 2270 O O . TYR A 1 280 ? 32.772 -6.206 -17.183 1.00 90.75 280 TYR A O 1
ATOM 2278 N N . GLN A 1 281 ? 34.461 -5.362 -18.375 1.00 90.38 281 GLN A N 1
ATOM 2279 C CA . GLN A 1 281 ? 34.611 -6.563 -19.211 1.00 90.38 281 GLN A CA 1
ATOM 2280 C C . GLN A 1 281 ? 34.871 -7.837 -18.387 1.00 90.38 281 GLN A C 1
ATOM 2282 O O . GLN A 1 281 ? 34.384 -8.910 -18.734 1.00 90.38 281 GLN A O 1
ATOM 2287 N N . SER A 1 282 ? 35.594 -7.721 -17.269 1.00 90.06 282 SER A N 1
ATOM 2288 C CA . SER A 1 282 ? 35.846 -8.840 -16.355 1.00 90.06 282 SER A CA 1
ATOM 2289 C C . SER A 1 282 ? 34.688 -9.142 -15.398 1.00 90.06 282 SER A C 1
ATOM 2291 O O . SER A 1 282 ? 34.797 -10.076 -14.617 1.00 90.06 282 SER A O 1
ATOM 2293 N N . ARG A 1 283 ? 33.613 -8.345 -15.423 1.00 90.25 283 ARG A N 1
ATOM 2294 C CA . ARG A 1 283 ? 32.441 -8.451 -14.538 1.00 90.25 283 ARG A CA 1
ATOM 2295 C C . ARG A 1 283 ? 31.199 -8.876 -15.315 1.00 90.25 283 ARG A C 1
ATOM 2297 O O . ARG A 1 283 ? 30.119 -8.334 -15.111 1.00 90.25 283 ARG A O 1
ATOM 2304 N N . THR A 1 284 ? 31.368 -9.784 -16.267 1.00 91.56 284 THR A N 1
ATOM 2305 C CA . THR A 1 284 ? 30.283 -10.323 -17.095 1.00 91.56 284 THR A CA 1
ATOM 2306 C C . THR A 1 284 ? 30.053 -11.780 -16.741 1.00 91.56 284 THR A C 1
ATOM 2308 O O . THR A 1 284 ? 31.002 -12.464 -16.354 1.00 91.56 284 THR A O 1
ATOM 2311 N N . ILE A 1 285 ? 28.839 -12.288 -16.959 1.00 90.69 285 ILE A N 1
ATOM 2312 C CA . ILE A 1 285 ? 28.534 -13.714 -16.738 1.00 90.69 285 ILE A CA 1
ATOM 2313 C C . ILE A 1 285 ? 29.379 -14.658 -17.614 1.00 90.69 285 ILE A C 1
ATOM 2315 O O . ILE A 1 285 ? 29.501 -15.845 -17.335 1.00 90.69 285 ILE A O 1
ATOM 2319 N N . ALA A 1 286 ? 29.999 -14.132 -18.678 1.00 86.88 286 ALA A N 1
ATOM 2320 C CA . ALA A 1 286 ? 30.900 -14.880 -19.549 1.00 86.88 286 ALA A CA 1
ATOM 2321 C C . ALA A 1 286 ? 32.297 -15.105 -18.947 1.00 86.88 286 ALA A C 1
ATOM 2323 O O . ALA A 1 286 ? 33.023 -15.977 -19.419 1.00 86.88 286 ALA A O 1
ATOM 2324 N N . VAL A 1 287 ? 32.701 -14.274 -17.983 1.00 84.75 287 VAL A N 1
ATOM 2325 C CA . VAL A 1 287 ? 34.069 -14.231 -17.436 1.00 84.75 287 VAL A CA 1
ATOM 2326 C C . VAL A 1 287 ? 34.088 -14.554 -15.944 1.00 84.75 287 VAL A C 1
ATOM 2328 O O . VAL A 1 287 ? 35.059 -15.126 -15.453 1.00 84.75 287 VAL A O 1
ATOM 2331 N N . GLN A 1 288 ? 33.024 -14.203 -15.228 1.00 85.81 288 GLN A N 1
ATOM 2332 C CA . GLN A 1 288 ? 32.887 -14.384 -13.793 1.00 85.81 288 GLN A CA 1
ATOM 2333 C C . GLN A 1 288 ? 31.587 -15.140 -13.500 1.00 85.81 288 GLN A C 1
ATOM 2335 O O . GLN A 1 288 ? 30.538 -14.802 -14.044 1.00 85.81 288 GLN A O 1
ATOM 2340 N N . ALA A 1 289 ? 31.651 -16.140 -12.619 1.00 84.19 289 ALA A N 1
ATOM 2341 C CA . ALA A 1 289 ? 30.453 -16.787 -12.094 1.00 84.19 289 ALA A CA 1
ATOM 2342 C C . ALA A 1 289 ? 29.676 -15.812 -11.197 1.00 84.19 289 ALA A C 1
ATOM 2344 O O . ALA A 1 289 ? 30.275 -15.044 -10.441 1.00 84.19 289 ALA A O 1
ATOM 2345 N N . TYR A 1 290 ? 28.349 -15.850 -11.269 1.00 85.19 290 TYR A N 1
ATOM 2346 C CA . TYR A 1 290 ? 27.513 -15.113 -10.330 1.00 85.19 290 TYR A CA 1
ATOM 2347 C C . TYR A 1 290 ? 27.631 -15.709 -8.918 1.00 85.19 290 TYR A C 1
ATOM 2349 O O . TYR A 1 290 ? 27.785 -16.919 -8.750 1.00 85.19 290 TYR A O 1
ATOM 2357 N N . SER A 1 291 ? 27.569 -14.847 -7.903 1.00 86.75 291 SER A N 1
ATOM 2358 C CA . SER A 1 291 ? 27.466 -15.210 -6.487 1.00 86.75 291 SER A CA 1
ATOM 2359 C C . SER A 1 291 ? 26.032 -14.936 -6.048 1.00 86.75 291 SER A C 1
ATOM 2361 O O . SER A 1 291 ? 25.708 -13.883 -5.487 1.00 86.75 291 SER A O 1
ATOM 2363 N N . CYS A 1 292 ? 25.151 -15.868 -6.415 1.00 88.12 292 CYS A N 1
ATOM 2364 C CA . CYS A 1 292 ? 23.746 -15.862 -6.034 1.00 88.12 292 CYS A CA 1
ATOM 2365 C C . CYS A 1 292 ? 23.386 -17.221 -5.436 1.00 88.12 292 CYS A C 1
ATOM 2367 O O . CYS A 1 292 ? 23.634 -18.261 -6.050 1.00 88.12 292 CYS A O 1
ATOM 2369 N N . ARG A 1 293 ? 22.793 -17.215 -4.243 1.00 90.25 293 ARG A N 1
ATOM 2370 C CA . ARG A 1 293 ? 22.359 -18.419 -3.534 1.00 90.25 293 ARG A CA 1
ATOM 2371 C C . ARG A 1 293 ? 20.845 -18.415 -3.427 1.00 90.25 293 ARG A C 1
ATOM 2373 O O . ARG A 1 293 ? 20.284 -17.548 -2.764 1.00 90.25 293 ARG A O 1
ATOM 2380 N N . ALA A 1 294 ? 20.185 -19.378 -4.062 1.00 88.50 294 ALA A N 1
ATOM 2381 C CA . ALA A 1 294 ? 18.749 -19.554 -3.887 1.00 88.50 294 ALA A CA 1
ATOM 2382 C C . ALA A 1 294 ? 18.432 -19.902 -2.424 1.00 88.50 294 ALA A C 1
ATOM 2384 O O . ALA A 1 294 ? 19.105 -20.738 -1.817 1.00 88.50 294 ALA A O 1
ATOM 2385 N N . LEU A 1 295 ? 17.419 -19.247 -1.863 1.00 86.38 295 LEU A N 1
ATOM 2386 C CA . LEU A 1 295 ? 16.874 -19.596 -0.557 1.00 86.38 295 LEU A CA 1
ATOM 2387 C C . LEU A 1 295 ? 15.967 -20.813 -0.721 1.00 86.38 295 LEU A C 1
ATOM 2389 O O . LEU A 1 295 ? 15.066 -20.818 -1.559 1.00 86.38 295 LEU A O 1
ATOM 2393 N N . GLU A 1 296 ? 16.183 -21.826 0.113 1.00 84.94 296 GLU A N 1
ATOM 2394 C CA . GLU A 1 296 ? 15.432 -23.081 0.097 1.00 84.94 296 GLU A CA 1
ATOM 2395 C C . GLU A 1 296 ? 15.168 -23.573 1.530 1.00 84.94 296 GLU A C 1
ATOM 2397 O O . GLU A 1 296 ? 15.764 -23.088 2.497 1.00 84.94 296 GLU A O 1
ATOM 2402 N N . GLY A 1 297 ? 14.253 -24.537 1.675 1.00 80.12 297 GLY A N 1
ATOM 2403 C CA . GLY A 1 297 ? 13.934 -25.175 2.955 1.00 80.12 297 GLY A CA 1
ATOM 2404 C C . GLY A 1 297 ? 13.533 -24.181 4.050 1.00 80.12 297 GLY A C 1
ATOM 2405 O O . GLY A 1 297 ? 12.759 -23.253 3.815 1.00 80.12 297 GLY A O 1
ATOM 2406 N N . GLN A 1 298 ? 14.087 -24.363 5.251 1.00 77.94 298 GLN A N 1
ATOM 2407 C CA . GLN A 1 298 ? 13.708 -23.595 6.440 1.00 77.94 298 GLN A CA 1
ATOM 2408 C C . GLN A 1 298 ? 13.966 -22.083 6.305 1.00 77.94 298 GLN A C 1
ATOM 2410 O O . GLN A 1 298 ? 13.206 -21.282 6.844 1.00 77.94 298 GLN A O 1
ATOM 2415 N N . GLU A 1 299 ? 15.012 -21.668 5.581 1.00 79.50 299 GLU A N 1
ATOM 2416 C CA . GLU A 1 299 ? 15.294 -20.240 5.366 1.00 79.50 299 GLU A CA 1
ATOM 2417 C C . GLU A 1 299 ? 14.212 -19.582 4.504 1.00 79.50 299 GLU A C 1
ATOM 2419 O O . GLU A 1 299 ? 13.739 -18.488 4.821 1.00 79.50 299 GLU A O 1
ATOM 2424 N N . LEU A 1 300 ? 13.783 -20.275 3.443 1.00 80.50 300 LEU A N 1
ATOM 2425 C CA . LEU A 1 300 ? 12.686 -19.822 2.598 1.00 80.50 300 LEU A CA 1
ATOM 2426 C C . LEU A 1 300 ? 11.363 -19.809 3.370 1.00 80.50 300 LEU A C 1
ATOM 2428 O O . LEU A 1 300 ? 10.611 -18.844 3.270 1.00 80.50 300 LEU A O 1
ATOM 2432 N N . GLU A 1 301 ? 11.087 -20.837 4.173 1.00 74.88 301 GLU A N 1
ATOM 2433 C CA . GLU A 1 301 ? 9.884 -20.903 5.009 1.00 74.88 301 GLU A CA 1
ATOM 2434 C C . GLU A 1 301 ? 9.813 -19.751 6.016 1.00 74.88 301 GLU A C 1
ATOM 2436 O O . GLU A 1 301 ? 8.767 -19.116 6.137 1.00 74.88 301 GLU A O 1
ATOM 2441 N N . LEU A 1 302 ? 10.917 -19.428 6.696 1.00 74.88 302 LEU A N 1
ATOM 2442 C CA . LEU A 1 302 ? 10.988 -18.290 7.620 1.00 74.88 302 LEU A CA 1
ATOM 2443 C C . LEU A 1 302 ? 10.734 -16.960 6.900 1.00 74.88 302 LEU A C 1
ATOM 2445 O O . LEU A 1 302 ? 10.007 -16.101 7.408 1.00 74.88 302 LEU A O 1
ATOM 2449 N N . LEU A 1 303 ? 11.284 -16.797 5.696 1.00 76.06 303 LEU A N 1
ATOM 2450 C CA . LEU A 1 303 ? 11.031 -15.623 4.868 1.00 76.06 303 LEU A CA 1
ATOM 2451 C C . LEU A 1 303 ? 9.557 -15.553 4.439 1.00 76.06 303 LEU A C 1
ATOM 2453 O O . LEU A 1 303 ? 8.919 -14.508 4.562 1.00 76.06 303 LEU A O 1
ATOM 2457 N N . LEU A 1 304 ? 8.971 -16.666 3.996 1.00 72.50 304 LEU A N 1
ATOM 2458 C CA . LEU A 1 304 ? 7.555 -16.731 3.634 1.00 72.50 304 LEU A CA 1
ATOM 2459 C C . LEU A 1 304 ? 6.645 -16.476 4.838 1.00 72.50 304 LEU A C 1
ATOM 2461 O O . LEU A 1 304 ? 5.644 -15.783 4.693 1.00 72.50 304 LEU A O 1
ATOM 2465 N N . GLN A 1 305 ? 6.991 -16.943 6.037 1.00 69.94 305 GLN A N 1
ATOM 2466 C CA . GLN A 1 305 ? 6.263 -16.599 7.262 1.00 69.94 305 GLN A CA 1
ATOM 2467 C C . GLN A 1 305 ? 6.324 -15.098 7.554 1.00 69.94 305 GLN A C 1
ATOM 2469 O O . GLN A 1 305 ? 5.323 -14.517 7.963 1.00 69.94 305 GLN A O 1
ATOM 2474 N N . LYS A 1 306 ? 7.461 -14.447 7.299 1.00 68.81 306 LYS A N 1
ATOM 2475 C CA . LYS A 1 306 ? 7.604 -12.996 7.467 1.00 68.81 306 LYS A CA 1
ATOM 2476 C C . LYS A 1 306 ? 6.741 -12.191 6.486 1.00 68.81 306 LYS A C 1
ATOM 2478 O O . LYS A 1 306 ? 6.249 -11.132 6.858 1.00 68.81 306 LYS A O 1
ATOM 2483 N N . PHE A 1 307 ? 6.552 -12.667 5.251 1.00 63.06 307 PHE A N 1
ATOM 2484 C CA . PHE A 1 307 ? 5.885 -11.894 4.190 1.00 63.06 307 PHE A CA 1
ATOM 2485 C C . PHE A 1 307 ? 4.469 -12.372 3.811 1.00 63.06 307 PHE A C 1
ATOM 2487 O O . PHE A 1 307 ? 3.722 -11.612 3.197 1.00 63.06 307 PHE A O 1
ATOM 2494 N N . CYS A 1 308 ? 4.078 -13.606 4.150 1.00 61.88 308 CYS A N 1
ATOM 2495 C CA . CYS A 1 308 ? 2.911 -14.279 3.562 1.00 61.88 308 CYS A CA 1
ATOM 2496 C C . CYS A 1 308 ? 1.899 -14.868 4.561 1.00 61.88 308 CYS A C 1
ATOM 2498 O O . CYS A 1 308 ? 1.005 -15.570 4.093 1.00 61.88 308 CYS A O 1
ATOM 2500 N N . ARG A 1 309 ? 1.978 -14.614 5.882 1.00 63.06 309 ARG A N 1
ATOM 2501 C CA . ARG A 1 309 ? 1.098 -15.213 6.928 1.00 63.06 309 ARG A CA 1
ATOM 2502 C C . ARG A 1 309 ? -0.378 -15.343 6.520 1.00 63.06 309 ARG A C 1
ATOM 2504 O O . ARG A 1 309 ? -1.146 -14.393 6.620 1.00 63.06 309 ARG A O 1
ATOM 2511 N N . LYS A 1 310 ? -0.791 -16.509 6.009 1.00 60.44 310 LYS A N 1
ATOM 2512 C CA . LYS A 1 310 ? -2.156 -16.733 5.483 1.00 60.44 310 LYS A CA 1
ATOM 2513 C C . LYS A 1 310 ? -3.211 -16.750 6.584 1.00 60.44 310 LYS A C 1
ATOM 2515 O O . LYS A 1 310 ? -4.357 -16.386 6.321 1.00 60.44 310 LYS A O 1
ATOM 2520 N N . SER A 1 311 ? -2.793 -17.157 7.775 1.00 71.44 311 SER A N 1
ATOM 2521 C CA . SER A 1 311 ? -3.632 -17.314 8.945 1.00 71.44 311 SER A CA 1
ATOM 2522 C C . SER A 1 311 ? -3.035 -16.587 10.142 1.00 71.44 311 SER A C 1
ATOM 2524 O O . SER A 1 311 ? -1.822 -16.628 10.350 1.00 71.44 311 SER A O 1
ATOM 2526 N N . GLU A 1 312 ? -3.895 -15.958 10.933 1.00 83.56 312 GLU A N 1
ATOM 2527 C CA . GLU A 1 312 ? -3.548 -15.448 12.257 1.00 83.56 312 GLU A CA 1
ATOM 2528 C C . GLU A 1 312 ? -4.195 -16.352 13.312 1.00 83.56 312 GLU A C 1
ATOM 2530 O O . GLU A 1 312 ? -5.413 -16.554 13.312 1.00 83.56 312 GLU A O 1
ATOM 2535 N N . GLU A 1 313 ? -3.380 -16.924 14.198 1.00 87.62 313 GLU A N 1
ATOM 2536 C CA . GLU A 1 313 ? -3.852 -17.751 15.310 1.00 87.62 313 GLU A CA 1
ATOM 2537 C C . GLU A 1 313 ? -3.822 -16.949 16.608 1.00 87.62 313 GLU A C 1
ATOM 2539 O O . GLU A 1 313 ? -2.772 -16.501 17.067 1.00 87.62 313 GLU A O 1
ATOM 2544 N N . ILE A 1 314 ? -4.992 -16.789 17.219 1.00 92.56 314 ILE A N 1
ATOM 2545 C CA . ILE A 1 314 ? -5.190 -16.000 18.428 1.00 92.56 314 ILE A CA 1
ATOM 2546 C C . ILE A 1 314 ? -5.604 -16.955 19.542 1.00 92.56 314 ILE A C 1
ATOM 2548 O O . ILE A 1 314 ? -6.688 -17.537 19.502 1.00 92.56 314 ILE A O 1
ATOM 2552 N N . SER A 1 315 ? -4.754 -17.100 20.557 1.00 93.50 315 SER A N 1
ATOM 2553 C CA . SER A 1 315 ? -5.056 -17.885 21.756 1.00 93.50 315 SER A CA 1
ATOM 2554 C C . SER A 1 315 ? -5.134 -16.967 22.969 1.00 93.50 315 SER A C 1
ATOM 2556 O O . SER A 1 315 ? -4.154 -16.310 23.314 1.00 93.50 315 SER A O 1
ATOM 2558 N N . LEU A 1 316 ? -6.292 -16.948 23.623 1.00 94.94 316 LEU A N 1
ATOM 2559 C CA . LEU A 1 316 ? -6.561 -16.204 24.851 1.00 94.94 316 LEU A CA 1
ATOM 2560 C C . LEU A 1 316 ? -7.069 -17.171 25.927 1.00 94.94 316 LEU A C 1
ATOM 2562 O O . LEU A 1 316 ? -7.797 -18.112 25.626 1.00 94.94 316 LEU A O 1
ATOM 2566 N N . ASP A 1 317 ? -6.729 -16.916 27.182 1.00 93.38 317 ASP A N 1
ATOM 2567 C CA . ASP A 1 317 ? -7.286 -17.559 28.369 1.00 93.38 317 ASP A CA 1
ATOM 2568 C C . ASP A 1 317 ? -8.268 -16.613 29.088 1.00 93.38 317 ASP A C 1
ATOM 2570 O O . ASP A 1 317 ? -7.924 -15.481 29.459 1.00 93.38 317 ASP A O 1
ATOM 2574 N N . TRP A 1 318 ? -9.498 -17.075 29.313 1.00 92.31 318 TRP A N 1
ATOM 2575 C CA . TRP A 1 318 ? -10.502 -16.388 30.123 1.00 92.31 318 TRP A CA 1
ATOM 2576 C C . TRP A 1 318 ? -10.025 -16.278 31.573 1.00 92.31 318 TRP A C 1
ATOM 2578 O O . TRP A 1 318 ? -9.596 -17.264 32.170 1.00 92.31 318 TRP A O 1
ATOM 2588 N N . GLY A 1 319 ? -10.060 -15.072 32.145 1.00 86.12 319 GLY A N 1
ATOM 2589 C CA . GLY A 1 319 ? -9.488 -14.814 33.475 1.00 86.12 319 GLY A CA 1
ATOM 2590 C C . GLY A 1 319 ? -7.953 -14.909 33.533 1.00 86.12 319 GLY A C 1
ATOM 2591 O O . GLY A 1 319 ? -7.369 -14.845 34.616 1.00 86.12 319 GLY A O 1
ATOM 2592 N N . GLY A 1 320 ? -7.284 -15.039 32.381 1.00 87.00 320 GLY A N 1
ATOM 2593 C CA . GLY A 1 320 ? -5.830 -15.076 32.278 1.00 87.00 320 GLY A CA 1
ATOM 2594 C C . GLY A 1 320 ? -5.154 -13.789 32.766 1.00 87.00 320 GLY A C 1
ATOM 2595 O O . GLY A 1 320 ? -5.751 -12.704 32.840 1.00 87.00 320 GLY A O 1
ATOM 2596 N N . ARG A 1 321 ? -3.866 -13.911 33.098 1.00 86.94 321 ARG A N 1
ATOM 2597 C CA . ARG A 1 321 ? -2.998 -12.767 33.402 1.00 86.94 321 ARG A CA 1
ATOM 2598 C C . ARG A 1 321 ? -2.253 -12.362 32.137 1.00 86.94 321 ARG A C 1
ATOM 2600 O O . ARG A 1 321 ? -1.532 -13.176 31.572 1.00 86.94 321 ARG A O 1
ATOM 2607 N N . TYR A 1 322 ? -2.408 -11.103 31.745 1.00 87.56 322 TYR A N 1
ATOM 2608 C CA . TYR A 1 322 ? -1.811 -10.528 30.544 1.00 87.56 322 TYR A CA 1
ATOM 2609 C C . TYR A 1 322 ? -0.935 -9.331 30.894 1.00 87.56 322 TYR A C 1
ATOM 2611 O O . TYR A 1 322 ? -1.090 -8.728 31.958 1.00 87.56 322 TYR A O 1
ATOM 2619 N N . GLU A 1 323 ? -0.038 -8.971 29.979 1.00 87.31 323 GLU A N 1
ATOM 2620 C CA . GLU A 1 323 ? 0.581 -7.651 29.999 1.00 87.31 323 GLU A CA 1
ATOM 2621 C C . GLU A 1 323 ? -0.466 -6.620 29.565 1.00 87.31 323 GLU A C 1
ATOM 2623 O O . GLU A 1 323 ? -0.956 -6.643 28.438 1.00 87.31 323 GLU A O 1
ATOM 2628 N N . GLU A 1 324 ? -0.827 -5.731 30.482 1.00 87.69 324 GLU A N 1
ATOM 2629 C CA . GLU A 1 324 ? -1.886 -4.750 30.280 1.00 87.69 324 GLU A CA 1
ATOM 2630 C C . GLU A 1 324 ? -1.334 -3.424 29.763 1.00 87.69 324 GLU A C 1
ATOM 2632 O O . GLU A 1 324 ? -0.461 -2.809 30.383 1.00 87.69 324 GLU A O 1
ATOM 2637 N N . LYS A 1 325 ? -1.871 -2.956 28.632 1.00 89.56 325 LYS A N 1
ATOM 2638 C CA . LYS A 1 325 ? -1.521 -1.657 28.042 1.00 89.56 325 LYS A CA 1
ATOM 2639 C C . LYS A 1 325 ? -2.769 -0.792 27.892 1.00 89.56 325 LYS A C 1
ATOM 2641 O O . LYS A 1 325 ? -3.776 -1.281 27.393 1.00 89.56 325 LYS A O 1
ATOM 2646 N N . PRO A 1 326 ? -2.739 0.498 28.262 1.00 89.44 326 PRO A N 1
ATOM 2647 C CA . PRO A 1 326 ? -3.907 1.359 28.118 1.00 89.44 326 PRO A CA 1
ATOM 2648 C C . PRO A 1 326 ? -4.260 1.556 26.638 1.00 89.44 326 PRO A C 1
ATOM 2650 O O . PRO A 1 326 ? -3.415 1.979 25.841 1.00 89.44 326 PRO A O 1
ATOM 2653 N N . LEU A 1 327 ? -5.518 1.301 26.276 1.00 86.62 327 LEU A N 1
ATOM 2654 C CA . LEU A 1 327 ? -6.035 1.549 24.934 1.00 86.62 327 LEU A CA 1
ATOM 2655 C C . LEU A 1 327 ? -6.297 3.048 24.755 1.00 86.62 327 LEU A C 1
ATOM 2657 O O . LEU A 1 327 ? -7.197 3.624 25.368 1.00 86.62 327 LEU A O 1
ATOM 2661 N N . ARG A 1 328 ? -5.527 3.701 23.882 1.00 83.81 328 ARG A N 1
ATOM 2662 C CA . ARG A 1 328 ? -5.753 5.111 23.542 1.00 83.81 328 ARG A CA 1
ATOM 2663 C C . ARG A 1 328 ? -6.802 5.227 22.445 1.00 83.81 328 ARG A C 1
ATOM 2665 O O . ARG A 1 328 ? -6.605 4.707 21.354 1.00 83.81 328 ARG A O 1
ATOM 2672 N N . ARG A 1 329 ? -7.878 5.965 22.721 1.00 84.62 329 ARG A N 1
ATOM 2673 C CA . ARG A 1 329 ? -8.935 6.284 21.752 1.00 84.62 329 ARG A CA 1
ATOM 2674 C C . ARG A 1 329 ? -8.932 7.781 21.444 1.00 84.62 329 ARG A C 1
ATOM 2676 O O . ARG A 1 329 ? -8.735 8.583 22.359 1.00 84.62 329 ARG A O 1
ATOM 2683 N N . PRO A 1 330 ? -9.160 8.180 20.190 1.00 84.81 330 PRO A N 1
ATOM 2684 C CA . PRO A 1 330 ? -9.578 9.535 19.862 1.00 84.81 330 PRO A CA 1
ATOM 2685 C C . PRO A 1 330 ? -10.833 9.930 20.651 1.00 84.81 330 PRO A C 1
ATOM 2687 O O . PRO A 1 330 ? -11.844 9.241 20.598 1.00 84.81 330 PRO A O 1
ATOM 2690 N N . ARG A 1 331 ? -10.754 11.042 21.388 1.00 88.62 331 ARG A N 1
ATOM 2691 C CA . ARG A 1 331 ? -11.873 11.585 22.187 1.00 88.62 331 ARG A CA 1
ATOM 2692 C C . ARG A 1 331 ? -12.267 13.013 21.815 1.00 88.62 331 ARG A C 1
ATOM 2694 O O . ARG A 1 331 ? -13.131 13.613 22.451 1.00 88.62 331 ARG A O 1
ATOM 2701 N N . CYS A 1 332 ? -11.610 13.560 20.795 1.00 88.75 332 CYS A N 1
ATOM 2702 C CA . CYS A 1 332 ? -11.794 14.924 20.332 1.00 88.75 332 CYS A CA 1
ATOM 2703 C C . CYS A 1 332 ? -12.502 14.931 18.978 1.00 88.75 332 CYS A C 1
ATOM 2705 O O . CYS A 1 332 ? -12.019 14.295 18.042 1.00 88.75 332 CYS A O 1
ATOM 2707 N N . VAL A 1 333 ? -13.597 15.685 18.872 1.00 89.00 333 VAL A N 1
ATOM 2708 C CA . VAL A 1 333 ? -14.284 15.966 17.604 1.00 89.00 333 VAL A CA 1
ATOM 2709 C C . VAL A 1 333 ? -14.177 17.447 17.264 1.00 89.00 333 VAL A C 1
ATOM 2711 O O . VAL A 1 333 ? -14.354 18.317 18.113 1.00 89.00 333 VAL A O 1
ATOM 2714 N N . SER A 1 334 ? -13.878 17.746 16.008 1.00 87.00 334 SER A N 1
ATOM 2715 C CA . SER A 1 334 ? -13.813 19.099 15.473 1.00 87.00 334 SER A CA 1
ATOM 2716 C C . SER A 1 334 ? -15.154 19.558 14.914 1.00 87.00 334 SER A C 1
ATOM 2718 O O . SER A 1 334 ? -15.780 18.826 14.151 1.00 87.00 334 SER A O 1
ATOM 2720 N N . LEU A 1 335 ? -15.542 20.800 15.206 1.00 84.50 335 LEU A N 1
ATOM 2721 C CA . LEU A 1 335 ? -16.664 21.482 14.544 1.00 84.50 335 LEU A CA 1
ATOM 2722 C C . LEU A 1 335 ? -16.221 22.344 13.351 1.00 84.50 335 LEU A C 1
ATOM 2724 O O . LEU A 1 335 ? -17.003 23.150 12.852 1.00 84.50 335 LEU A O 1
ATOM 2728 N N . ALA A 1 336 ? -14.977 22.186 12.891 1.00 75.19 336 ALA A N 1
ATOM 2729 C CA . ALA A 1 336 ? -14.492 22.826 11.670 1.00 75.19 336 ALA A CA 1
ATOM 2730 C C . ALA A 1 336 ? -15.433 22.528 10.492 1.00 75.19 336 ALA A C 1
ATOM 2732 O O . ALA A 1 336 ? -15.866 21.390 10.316 1.00 75.19 336 ALA A O 1
ATOM 2733 N N . GLY A 1 337 ? -15.774 23.552 9.709 1.00 69.50 337 GLY A N 1
ATOM 2734 C CA . GLY A 1 337 ? -16.716 23.443 8.588 1.00 69.50 337 GLY A CA 1
ATOM 2735 C C . GLY A 1 337 ? -18.200 23.430 8.984 1.00 69.50 337 GLY A C 1
ATOM 2736 O O . GLY A 1 337 ? -19.018 23.967 8.244 1.00 69.50 337 GLY A O 1
ATOM 2737 N N . ALA A 1 338 ? -18.566 22.954 10.178 1.00 74.25 338 ALA A N 1
ATOM 2738 C CA . ALA A 1 338 ? -19.963 22.864 10.605 1.00 74.25 338 ALA A CA 1
ATOM 2739 C C . ALA A 1 338 ? -20.551 24.237 10.982 1.00 74.25 338 ALA A C 1
ATOM 2741 O O . ALA A 1 338 ? -19.998 24.954 11.817 1.00 74.25 338 ALA A O 1
ATOM 2742 N N . ALA A 1 339 ? -21.677 24.637 10.386 1.00 72.06 339 ALA A N 1
ATOM 2743 C CA . ALA A 1 339 ? -22.563 25.669 10.925 1.00 72.06 339 ALA A CA 1
ATOM 2744 C C . ALA A 1 339 ? -23.507 25.099 11.996 1.00 72.06 339 ALA A C 1
ATOM 2746 O O . ALA A 1 339 ? -24.029 23.999 11.864 1.00 72.06 339 ALA A O 1
ATOM 2747 N N . TYR A 1 340 ? -23.761 25.889 13.036 1.00 66.38 340 TYR A N 1
ATOM 2748 C CA . TYR A 1 340 ? -24.720 25.607 14.106 1.00 66.38 340 TYR A CA 1
ATOM 2749 C C . TYR A 1 340 ? -26.156 25.388 13.597 1.00 66.38 340 TYR A C 1
ATOM 2751 O O . TYR A 1 340 ? -26.928 24.686 14.243 1.00 66.38 340 TYR A O 1
ATOM 2759 N N . ASP A 1 341 ? -26.491 25.946 12.426 1.00 62.44 341 ASP A N 1
ATOM 2760 C CA . ASP A 1 341 ? -27.807 25.809 11.790 1.00 62.44 341 ASP A CA 1
ATOM 2761 C C . ASP A 1 341 ? -27.944 24.510 10.976 1.00 62.44 341 ASP A C 1
ATOM 2763 O O . ASP A 1 341 ? -29.044 24.184 10.530 1.00 62.44 341 ASP A O 1
ATOM 2767 N N . HIS A 1 342 ? -26.861 23.738 10.795 1.00 58.00 342 HIS A N 1
ATOM 2768 C CA . HIS A 1 342 ? -26.966 22.364 10.308 1.00 58.00 342 HIS A CA 1
ATOM 2769 C C . HIS A 1 342 ? -27.622 21.535 11.411 1.00 58.00 342 HIS A C 1
ATOM 2771 O O . HIS A 1 342 ? -26.971 21.112 12.366 1.00 58.00 342 HIS A O 1
ATOM 2777 N N . ILE A 1 343 ? -28.950 21.464 11.297 1.00 47.06 343 ILE A N 1
ATOM 2778 C CA . ILE A 1 343 ? -29.916 20.559 11.918 1.00 47.06 343 ILE A CA 1
ATOM 2779 C C . ILE A 1 343 ? -29.385 19.942 13.230 1.00 47.06 343 ILE A C 1
ATOM 2781 O O . ILE A 1 343 ? -28.627 18.983 13.218 1.00 47.06 343 ILE A O 1
ATOM 2785 N N . THR A 1 344 ? -29.781 20.513 14.375 1.00 53.22 344 THR A N 1
ATOM 2786 C CA . THR A 1 344 ? -29.739 19.857 15.703 1.00 53.22 344 THR A CA 1
ATOM 2787 C C . THR A 1 344 ? -28.367 19.520 16.323 1.00 53.22 344 THR A C 1
ATOM 2789 O O . THR A 1 344 ? -28.271 18.630 17.155 1.00 53.22 344 THR A O 1
ATOM 2792 N N . CYS A 1 345 ? -27.304 20.295 16.086 1.00 57.34 345 CYS A N 1
ATOM 2793 C CA . CYS A 1 345 ? -25.966 20.026 16.659 1.00 57.34 345 CYS A CA 1
ATOM 2794 C C . CYS A 1 345 ? -25.897 19.713 18.181 1.00 57.34 345 CYS A C 1
ATOM 2796 O O . CYS A 1 345 ? -24.957 19.052 18.612 1.00 57.34 345 CYS A O 1
ATOM 2798 N N . PHE A 1 346 ? -26.851 20.132 19.023 1.00 64.88 346 PHE A N 1
ATOM 2799 C CA . PHE A 1 346 ? -26.806 19.842 20.462 1.00 64.88 346 PHE A CA 1
ATOM 2800 C C . PHE A 1 346 ? -27.278 18.425 20.869 1.00 64.88 346 PHE A C 1
ATOM 2802 O O . PHE A 1 346 ? -26.476 17.713 21.488 1.00 64.88 346 PHE A O 1
ATOM 2809 N N . PRO A 1 347 ? -28.512 17.966 20.557 1.00 71.25 347 PRO A N 1
ATOM 2810 C CA . PRO A 1 347 ? -28.893 16.569 20.786 1.00 71.25 347 PRO A CA 1
ATOM 2811 C C . PRO A 1 347 ? -27.928 15.577 20.127 1.00 71.25 347 PRO A C 1
ATOM 2813 O O . PRO A 1 347 ? -27.541 14.594 20.757 1.00 71.25 347 PRO A O 1
ATOM 2816 N N . GLU A 1 348 ? -27.465 15.876 18.914 1.00 75.25 348 GLU A N 1
ATOM 2817 C CA . GLU A 1 348 ? -26.524 15.043 18.171 1.00 75.25 348 GLU A CA 1
ATOM 2818 C C . GLU A 1 348 ? -25.144 14.987 18.838 1.00 75.25 348 GLU A C 1
ATOM 2820 O O . GLU A 1 348 ? -24.613 13.892 19.002 1.00 75.25 348 GLU A O 1
ATOM 2825 N N . LEU A 1 349 ? -24.569 16.109 19.298 1.00 78.94 349 LEU A N 1
ATOM 2826 C CA . LEU A 1 349 ? -23.297 16.081 20.040 1.00 78.94 349 LEU A CA 1
ATOM 2827 C C . LEU A 1 349 ? -23.423 15.370 21.388 1.00 78.94 349 LEU A C 1
ATOM 2829 O O . LEU A 1 349 ? -22.501 14.660 21.789 1.00 78.94 349 LEU A O 1
ATOM 2833 N N . ARG A 1 350 ? -24.559 15.514 22.082 1.00 84.75 350 ARG A N 1
ATOM 2834 C CA . ARG A 1 350 ? -24.828 14.755 23.312 1.00 84.75 350 ARG A CA 1
ATOM 2835 C C . ARG A 1 350 ? -24.875 13.256 23.021 1.00 84.75 350 ARG A C 1
ATOM 2837 O O . ARG A 1 350 ? -24.232 12.480 23.719 1.00 84.75 350 ARG A O 1
ATOM 2844 N N . ARG A 1 351 ? -25.576 12.870 21.957 1.00 83.44 351 ARG A N 1
ATOM 2845 C CA . ARG A 1 351 ? -25.659 11.485 21.500 1.00 83.44 351 ARG A CA 1
ATOM 2846 C C . ARG A 1 351 ? -24.292 10.942 21.081 1.00 83.44 351 ARG A C 1
ATOM 2848 O O . ARG A 1 351 ? -23.945 9.832 21.450 1.00 83.44 351 ARG A O 1
ATOM 2855 N N . LEU A 1 352 ? -23.493 11.725 20.358 1.00 83.88 352 LEU A N 1
ATOM 2856 C CA . LEU A 1 352 ? -22.125 11.375 19.959 1.00 83.88 352 LEU A CA 1
ATOM 2857 C C . LEU A 1 352 ? -21.197 11.198 21.163 1.00 83.88 352 LEU A C 1
ATOM 2859 O O . LEU A 1 352 ? -20.402 10.265 21.187 1.00 83.88 352 LEU A O 1
ATOM 2863 N N . ARG A 1 353 ? -21.304 12.070 22.170 1.00 87.69 353 ARG A N 1
ATOM 2864 C CA . ARG A 1 353 ? -20.582 11.928 23.438 1.00 87.69 353 ARG A CA 1
ATOM 2865 C C . ARG A 1 353 ? -20.890 10.589 24.105 1.00 87.69 353 ARG A C 1
ATOM 2867 O O . ARG A 1 353 ? -19.970 9.931 24.575 1.00 87.69 353 ARG A O 1
ATOM 2874 N N . GLU A 1 354 ? -22.162 10.205 24.145 1.00 86.75 354 GLU A N 1
ATOM 2875 C CA . GLU A 1 354 ? -22.607 8.949 24.753 1.00 86.75 354 GLU A CA 1
ATOM 2876 C C . GLU A 1 354 ? -22.224 7.721 23.909 1.00 86.75 354 GLU A C 1
ATOM 2878 O O . GLU A 1 354 ? -21.727 6.745 24.460 1.00 86.75 354 GLU A O 1
ATOM 2883 N N . GLU A 1 355 ? -22.411 7.764 22.585 1.00 89.19 355 GLU A N 1
ATOM 2884 C CA . GLU A 1 355 ? -22.179 6.616 21.692 1.00 89.19 355 GLU A CA 1
ATOM 2885 C C . GLU A 1 355 ? -20.698 6.390 21.336 1.00 89.19 355 GLU A C 1
ATOM 2887 O O . GLU A 1 355 ? -20.323 5.259 21.029 1.00 89.19 355 GLU A O 1
ATOM 2892 N N . LEU A 1 356 ? -19.864 7.439 21.337 1.00 90.62 356 LEU A N 1
ATOM 2893 C CA . LEU A 1 356 ? -18.464 7.385 20.883 1.00 90.62 356 LEU A CA 1
ATOM 2894 C C . LEU A 1 356 ? -17.439 7.724 21.981 1.00 90.62 356 LEU A C 1
ATOM 2896 O O . LEU A 1 356 ? -16.247 7.817 21.691 1.00 90.62 356 LEU A O 1
ATOM 2900 N N . GLY A 1 357 ? -17.879 7.986 23.217 1.00 88.25 357 GLY A N 1
ATOM 2901 C CA . GLY A 1 357 ? -16.980 8.297 24.336 1.00 88.25 357 GLY A CA 1
ATOM 2902 C C . GLY A 1 357 ? -16.194 9.607 24.175 1.00 88.25 357 GLY A C 1
ATOM 2903 O O . GLY A 1 357 ? -15.114 9.766 24.753 1.00 88.25 357 GLY A O 1
ATOM 2904 N N . LEU A 1 358 ? -16.701 10.550 23.372 1.00 90.50 358 LEU A N 1
ATOM 2905 C CA . LEU A 1 358 ? -16.046 11.840 23.151 1.00 90.50 358 LEU A CA 1
ATOM 2906 C C . LEU A 1 358 ? -16.083 12.679 24.431 1.00 90.50 358 LEU A C 1
ATOM 2908 O O . LEU A 1 358 ? -17.135 12.869 25.038 1.00 90.50 358 LEU A O 1
ATOM 2912 N N . ASP A 1 359 ? -14.948 13.264 24.799 1.00 90.75 359 ASP A N 1
ATOM 2913 C CA . ASP A 1 359 ? -14.835 14.156 25.958 1.00 90.75 359 ASP A CA 1
ATOM 2914 C C . ASP A 1 359 ? -14.352 15.560 25.593 1.00 90.75 359 ASP A C 1
ATOM 2916 O O . ASP A 1 359 ? -14.359 16.441 26.450 1.00 90.75 359 ASP A O 1
ATOM 2920 N N . THR A 1 360 ? -13.976 15.792 24.331 1.00 91.44 360 THR A N 1
ATOM 2921 C CA . THR A 1 360 ? -13.411 17.059 23.866 1.00 91.44 360 THR A CA 1
ATOM 2922 C C . THR A 1 360 ? -14.079 17.530 22.568 1.00 91.44 360 THR A C 1
ATOM 2924 O O . THR A 1 360 ? -14.244 16.760 21.622 1.00 91.44 360 THR A O 1
ATOM 2927 N N . VAL A 1 361 ? -14.437 18.814 22.500 1.00 90.81 361 VAL A N 1
ATOM 2928 C CA . VAL A 1 361 ? -14.898 19.495 21.279 1.00 90.81 361 VAL A CA 1
ATOM 2929 C C . VAL A 1 361 ? -13.848 20.517 20.863 1.00 90.81 361 VAL A C 1
ATOM 2931 O O . VAL A 1 361 ? -13.437 21.338 21.679 1.00 90.81 361 VAL A O 1
ATOM 2934 N N . ALA A 1 362 ? -13.422 20.490 19.602 1.00 89.31 362 ALA A N 1
ATOM 2935 C CA . ALA A 1 362 ? -12.474 21.444 19.043 1.00 89.31 362 ALA A CA 1
ATOM 2936 C C . ALA A 1 362 ? -13.155 22.448 18.101 1.00 89.31 362 ALA A C 1
ATOM 2938 O O . ALA A 1 362 ? -13.853 22.056 17.167 1.00 89.31 362 ALA A O 1
ATOM 2939 N N . LEU A 1 363 ? -12.886 23.734 18.311 1.00 88.25 363 LEU A N 1
ATOM 2940 C CA . LEU A 1 363 ? -13.301 24.848 17.458 1.00 88.25 363 LEU A CA 1
ATOM 2941 C C . LEU A 1 363 ? -12.087 25.440 16.736 1.00 88.25 363 LEU A C 1
ATOM 2943 O O . LEU A 1 363 ? -10.972 25.426 17.263 1.00 88.25 363 LEU A O 1
ATOM 2947 N N . ASP A 1 364 ? -12.304 25.993 15.551 1.00 85.19 364 ASP A N 1
ATOM 2948 C CA . ASP A 1 364 ? -11.358 26.891 14.890 1.00 85.19 364 ASP A CA 1
ATOM 2949 C C . ASP A 1 364 ? -11.841 28.348 14.982 1.00 85.19 364 ASP A C 1
ATOM 2951 O O . ASP A 1 364 ? -12.946 28.643 15.452 1.00 85.19 364 ASP A O 1
ATOM 2955 N N . LEU A 1 365 ? -10.978 29.282 14.579 1.00 86.94 365 LEU A N 1
ATOM 2956 C CA . LEU A 1 365 ? -11.333 30.699 14.575 1.00 86.94 365 LEU A CA 1
ATOM 2957 C C . LEU A 1 365 ? -12.437 31.017 13.568 1.00 86.94 365 LEU A C 1
ATOM 2959 O O . LEU A 1 365 ? -13.236 31.915 13.826 1.00 86.94 365 LEU A O 1
ATOM 2963 N N . ASP A 1 366 ? -12.521 30.286 12.458 1.00 85.50 366 ASP A N 1
ATOM 2964 C CA . ASP A 1 366 ? -13.534 30.517 11.427 1.00 85.50 366 ASP A CA 1
ATOM 2965 C C . ASP A 1 366 ? -14.945 30.232 11.956 1.00 85.50 366 ASP A C 1
ATOM 2967 O O . ASP A 1 366 ? -15.872 31.014 11.717 1.00 85.50 366 ASP A O 1
ATOM 2971 N N . PHE A 1 367 ? -15.097 29.192 12.779 1.00 84.75 367 PHE A N 1
ATOM 2972 C CA . PHE A 1 367 ? -16.323 28.906 13.514 1.00 84.75 367 PHE A CA 1
ATOM 2973 C C . PHE A 1 367 ? -16.725 30.081 14.416 1.00 84.75 367 PHE A C 1
ATOM 2975 O O . PHE A 1 367 ? -17.864 30.546 14.358 1.00 84.75 367 PHE A O 1
ATOM 2982 N N . LEU A 1 368 ? -15.800 30.615 15.224 1.00 85.69 368 LEU A N 1
ATOM 2983 C CA . LEU A 1 368 ? -16.084 31.755 16.112 1.00 85.69 368 LEU A CA 1
ATOM 2984 C C . LEU A 1 368 ? -16.419 33.026 15.317 1.00 85.69 368 LEU A C 1
ATOM 2986 O O . LEU A 1 368 ? -17.359 33.756 15.647 1.00 85.69 368 LEU A O 1
ATOM 2990 N N . ARG A 1 369 ? -15.673 33.278 14.238 1.00 88.69 369 ARG A N 1
ATOM 2991 C CA . ARG A 1 369 ? -15.837 34.423 13.332 1.00 88.69 369 ARG A CA 1
ATOM 2992 C C . ARG A 1 369 ? -17.210 34.451 12.682 1.00 88.69 369 ARG A C 1
ATOM 2994 O O . ARG A 1 369 ? -17.806 35.526 12.614 1.00 88.69 369 ARG A O 1
ATOM 3001 N N . ARG A 1 370 ? -17.742 33.289 12.294 1.00 86.38 370 ARG A N 1
ATOM 3002 C CA . ARG A 1 370 ? -19.080 33.154 11.698 1.00 86.38 370 ARG A CA 1
ATOM 3003 C C . ARG A 1 370 ? -20.183 33.753 12.574 1.00 86.38 370 ARG A C 1
ATOM 3005 O O . ARG A 1 370 ? -21.109 34.368 12.053 1.00 86.38 370 ARG A O 1
ATOM 3012 N N . TYR A 1 371 ? -20.059 33.637 13.896 1.00 85.75 371 TYR A N 1
ATOM 3013 C CA . TYR A 1 371 ? -21.067 34.107 14.855 1.00 85.75 371 TYR A CA 1
ATOM 3014 C C . TYR A 1 371 ? -20.699 35.417 15.561 1.00 85.75 371 TYR A C 1
ATOM 3016 O O . TYR A 1 371 ? -21.484 35.907 16.375 1.00 85.75 371 TYR A O 1
ATOM 3024 N N . ARG A 1 372 ? -19.553 36.033 15.230 1.00 83.56 372 ARG A N 1
ATOM 3025 C CA . ARG A 1 372 ? -19.057 37.259 15.885 1.00 83.56 372 ARG A CA 1
ATOM 3026 C C . ARG A 1 372 ? -20.072 38.403 15.855 1.00 83.56 372 ARG A C 1
ATOM 3028 O O . ARG A 1 372 ? -20.243 39.107 16.845 1.00 83.56 372 ARG A O 1
ATOM 3035 N N . ASN A 1 373 ? -20.773 38.560 14.733 1.00 85.75 373 ASN A N 1
ATOM 3036 C CA . ASN A 1 373 ? -21.756 39.631 14.542 1.00 85.75 373 ASN A CA 1
ATOM 3037 C C . ASN A 1 373 ? -23.136 39.306 15.144 1.00 85.75 373 ASN A C 1
ATOM 3039 O O . ASN A 1 373 ? -24.042 40.131 15.076 1.00 85.75 373 ASN A O 1
ATOM 3043 N N . SER A 1 374 ? -23.306 38.124 15.749 1.00 87.81 374 SER A N 1
ATOM 3044 C CA . SER A 1 374 ? -24.556 37.674 16.370 1.00 87.81 374 SER A CA 1
ATOM 3045 C C . SER A 1 374 ? -24.333 37.213 17.819 1.00 87.81 374 SER A C 1
ATOM 3047 O O . SER A 1 374 ? -24.426 36.018 18.107 1.00 87.81 374 SER A O 1
ATOM 3049 N N . PRO A 1 375 ? -24.108 38.136 18.781 1.00 83.62 375 PRO A N 1
ATOM 3050 C CA . PRO A 1 375 ? -23.786 37.785 20.169 1.00 83.62 375 PRO A CA 1
ATOM 3051 C C . PRO A 1 375 ? -24.839 36.913 20.858 1.00 83.62 375 PRO A C 1
ATOM 3053 O O . PRO A 1 375 ? -24.510 36.102 21.720 1.00 83.62 375 PRO A O 1
ATOM 3056 N N . ARG A 1 376 ? -26.119 37.069 20.491 1.00 84.88 376 ARG A N 1
ATOM 3057 C CA . ARG A 1 376 ? -27.201 36.214 21.000 1.00 84.88 376 ARG A CA 1
ATOM 3058 C C . ARG A 1 376 ? -27.007 34.767 20.563 1.00 84.88 376 ARG A C 1
ATOM 3060 O O . ARG A 1 376 ? -27.014 33.891 21.417 1.00 84.88 376 ARG A O 1
ATOM 3067 N N . VAL A 1 377 ? -26.788 34.545 19.265 1.00 84.56 377 VAL A N 1
ATOM 3068 C CA . VAL A 1 377 ? -26.561 33.211 18.691 1.00 84.56 377 VAL A CA 1
ATOM 3069 C C . VAL A 1 377 ? -25.323 32.594 19.324 1.00 84.56 377 VAL A C 1
ATOM 3071 O O . VAL A 1 377 ? -25.440 31.542 19.933 1.00 84.56 377 VAL A O 1
ATOM 3074 N N . LEU A 1 378 ? -24.183 33.296 19.319 1.00 85.31 378 LEU A N 1
ATOM 3075 C CA . LEU A 1 378 ? -22.951 32.805 19.941 1.00 85.31 378 LEU A CA 1
ATOM 3076 C C . LEU A 1 378 ? -23.165 32.397 21.409 1.00 85.31 378 LEU A C 1
ATOM 3078 O O . LEU A 1 378 ? -22.722 31.330 21.816 1.00 85.31 378 LEU A O 1
ATOM 3082 N N . ASN A 1 379 ? -23.896 33.186 22.202 1.00 86.19 379 ASN A N 1
ATOM 3083 C CA . ASN A 1 379 ? -24.200 32.815 23.586 1.00 86.19 379 ASN A CA 1
ATOM 3084 C C . ASN A 1 379 ? -25.036 31.532 23.707 1.00 86.19 379 ASN A C 1
ATOM 3086 O O . ASN A 1 379 ? -24.780 30.751 24.623 1.00 86.19 379 ASN A O 1
ATOM 3090 N N . TYR A 1 380 ? -26.005 31.293 22.816 1.00 85.75 380 TYR A N 1
ATOM 3091 C CA . TYR A 1 380 ? -26.734 30.020 22.776 1.00 85.75 380 TYR A CA 1
ATOM 3092 C C . TYR A 1 380 ? -25.787 28.852 22.484 1.00 85.75 380 TYR A C 1
ATOM 3094 O O . TYR A 1 380 ? -25.746 27.909 23.270 1.00 85.75 380 TYR A O 1
ATOM 3102 N N . ILE A 1 381 ? -24.938 28.978 21.457 1.00 86.38 381 ILE A N 1
ATOM 3103 C CA . ILE A 1 381 ? -23.935 27.961 21.100 1.00 86.38 381 ILE A CA 1
ATOM 3104 C C . ILE A 1 381 ? -23.048 27.620 22.301 1.00 86.38 381 ILE A C 1
ATOM 3106 O O . ILE A 1 381 ? -22.852 26.453 22.635 1.00 86.38 381 ILE A O 1
ATOM 3110 N N . LEU A 1 382 ? -22.511 28.639 22.975 1.00 87.25 382 LEU A N 1
ATOM 3111 C CA . LEU A 1 382 ? -21.606 28.440 24.106 1.00 87.25 382 LEU A CA 1
ATOM 3112 C C . LEU A 1 382 ? -22.307 27.839 25.328 1.00 87.25 382 LEU A C 1
ATOM 3114 O O . LEU A 1 382 ? -21.684 27.064 26.053 1.00 87.25 382 LEU A O 1
ATOM 3118 N N . ASN A 1 383 ? -23.581 28.170 25.564 1.00 86.94 383 ASN A N 1
ATOM 3119 C CA . ASN A 1 383 ? -24.377 27.540 26.620 1.00 86.94 383 ASN A CA 1
ATOM 3120 C C . ASN A 1 383 ? -24.594 26.052 26.333 1.00 86.94 383 ASN A C 1
ATOM 3122 O O . ASN A 1 383 ? -24.414 25.226 27.231 1.00 86.94 383 ASN A O 1
ATOM 3126 N N . ASP A 1 384 ? -24.921 25.718 25.088 1.00 85.31 384 ASP A N 1
ATOM 3127 C CA . ASP A 1 384 ? -25.114 24.339 24.661 1.00 85.31 384 ASP A CA 1
ATOM 3128 C C . ASP A 1 384 ? -23.815 23.545 24.802 1.00 85.31 384 ASP A C 1
ATOM 3130 O O . ASP A 1 384 ? -23.789 22.547 25.523 1.00 85.31 384 ASP A O 1
ATOM 3134 N N . LEU A 1 385 ? -22.704 24.041 24.248 1.00 87.19 385 LEU A N 1
ATOM 3135 C CA . LEU A 1 385 ? -21.386 23.410 24.384 1.00 87.19 385 LEU A CA 1
ATOM 3136 C C . LEU A 1 385 ? -20.969 23.226 25.850 1.00 87.19 385 LEU A C 1
ATOM 3138 O O . LEU A 1 385 ? -20.464 22.171 26.226 1.00 87.19 385 LEU A O 1
ATOM 3142 N N . TRP A 1 386 ? -21.211 24.220 26.705 1.00 86.88 386 TRP A N 1
ATOM 3143 C CA . TRP A 1 386 ? -20.914 24.117 28.135 1.00 86.88 386 TRP A CA 1
ATOM 3144 C C . TRP A 1 386 ? -21.759 23.028 28.812 1.00 86.88 386 TRP A C 1
ATOM 3146 O O . TRP A 1 386 ? -21.270 22.265 29.649 1.00 86.88 386 TRP A O 1
ATOM 3156 N N . SER A 1 387 ? -23.035 22.919 28.440 1.00 86.69 387 SER A N 1
ATOM 3157 C CA . SER A 1 387 ? -23.940 21.917 29.005 1.00 86.69 387 SER A CA 1
ATOM 3158 C C . SER A 1 387 ? -23.601 20.480 28.582 1.00 86.69 387 SER A C 1
ATOM 3160 O O . SER A 1 387 ? -23.983 19.543 29.288 1.00 86.69 387 SER A O 1
ATOM 3162 N N . LEU A 1 388 ? -22.819 20.293 27.507 1.00 86.00 388 LEU A N 1
ATOM 3163 C CA . LEU A 1 388 ? -22.267 18.990 27.124 1.00 86.00 388 LEU A CA 1
ATOM 3164 C C . LEU A 1 388 ? -21.245 18.455 28.128 1.00 86.00 388 LEU A C 1
ATOM 3166 O O . LEU A 1 388 ? -20.964 17.265 28.072 1.00 86.00 388 LEU A O 1
ATOM 3170 N N . ARG A 1 389 ? -20.694 19.278 29.037 1.00 87.69 389 ARG A N 1
ATOM 3171 C CA . ARG A 1 389 ? -19.651 18.874 30.008 1.00 87.69 389 ARG A CA 1
ATOM 3172 C C . ARG A 1 389 ? -18.421 18.224 29.356 1.00 87.69 389 ARG A C 1
ATOM 3174 O O . ARG A 1 389 ? -17.804 17.341 29.943 1.00 87.69 389 ARG A O 1
ATOM 3181 N N . MET A 1 390 ? -18.090 18.657 28.144 1.00 89.56 390 MET A N 1
ATOM 3182 C CA . MET A 1 390 ? -16.878 18.273 27.421 1.00 89.56 390 MET A CA 1
ATOM 3183 C C . MET A 1 390 ? -15.824 19.374 27.561 1.00 89.56 390 MET A C 1
ATOM 3185 O O . MET A 1 390 ? -16.161 20.547 27.745 1.00 89.56 390 MET A O 1
ATOM 3189 N N . ARG A 1 391 ? -14.547 19.010 27.441 1.00 91.88 391 ARG A N 1
ATOM 3190 C CA . ARG A 1 391 ? -13.446 19.963 27.308 1.00 91.88 391 ARG A CA 1
ATOM 3191 C C . ARG A 1 391 ? -13.586 20.722 25.994 1.00 91.88 391 ARG A C 1
ATOM 3193 O O . ARG A 1 391 ? -13.790 20.122 24.941 1.00 91.88 391 ARG A O 1
ATOM 3200 N N . LEU A 1 392 ? -13.433 22.039 26.043 1.00 92.50 392 LEU A N 1
ATOM 3201 C CA . LEU A 1 392 ? -13.405 22.879 24.857 1.00 92.50 392 LEU A CA 1
ATOM 3202 C C . LEU A 1 392 ? -11.960 23.144 24.443 1.00 92.50 392 LEU A C 1
ATOM 3204 O O . LEU A 1 392 ? -11.162 23.655 25.225 1.00 92.50 392 LEU A O 1
ATOM 3208 N N . ARG A 1 393 ? -11.634 22.831 23.193 1.00 92.62 393 ARG A N 1
ATOM 3209 C CA . ARG A 1 393 ? -10.347 23.125 22.573 1.00 92.62 393 ARG A CA 1
ATOM 3210 C C . ARG A 1 393 ? -10.527 24.173 21.482 1.00 92.62 393 ARG A C 1
ATOM 3212 O O . ARG A 1 393 ? -11.456 24.073 20.691 1.00 92.62 393 ARG A O 1
ATOM 3219 N N . VAL A 1 394 ? -9.636 25.154 21.400 1.00 91.44 394 VAL A N 1
ATOM 3220 C CA . VAL A 1 394 ? -9.668 26.172 20.337 1.00 91.44 394 VAL A CA 1
ATOM 3221 C C . VAL A 1 394 ? -8.334 26.198 19.617 1.00 91.44 394 VAL A C 1
ATOM 3223 O O . VAL A 1 394 ? -7.306 26.435 20.243 1.00 91.44 394 VAL A O 1
ATOM 3226 N N . CYS A 1 395 ? -8.345 25.949 18.312 1.00 88.06 395 CYS A N 1
ATOM 3227 C CA . CYS A 1 395 ? -7.149 25.962 17.477 1.00 88.06 395 CYS A CA 1
ATOM 3228 C C . CYS A 1 395 ? -6.906 27.363 16.907 1.00 88.06 395 CYS A C 1
ATOM 3230 O O . CYS A 1 395 ? -7.787 27.946 16.276 1.00 88.06 395 CYS A O 1
ATOM 3232 N N . VAL A 1 396 ? -5.692 27.876 17.104 1.00 88.38 396 VAL A N 1
ATOM 3233 C CA . VAL A 1 396 ? -5.280 29.228 16.726 1.00 88.38 396 VAL A CA 1
ATOM 3234 C C . VAL A 1 396 ? -4.020 29.162 15.849 1.00 88.38 396 VAL A C 1
ATOM 3236 O O . VAL A 1 396 ? -3.019 28.569 16.266 1.00 88.38 396 VAL A O 1
ATOM 3239 N N . PRO A 1 397 ? -4.032 29.768 14.648 1.00 86.94 397 PRO A N 1
ATOM 3240 C CA . PRO A 1 397 ? -2.834 29.950 13.833 1.00 86.94 397 PRO A CA 1
ATOM 3241 C C . PRO A 1 397 ? -1.818 30.912 14.482 1.00 86.94 397 PRO A C 1
ATOM 3243 O O . PRO A 1 397 ? -2.212 31.914 15.080 1.00 86.94 397 PRO A O 1
ATOM 3246 N N . PRO A 1 398 ? -0.504 30.685 14.317 1.00 84.56 398 PRO A N 1
ATOM 3247 C CA . PRO A 1 398 ? 0.537 31.476 14.977 1.00 84.56 398 PRO A CA 1
ATOM 3248 C C . PRO A 1 398 ? 0.663 32.906 14.422 1.00 84.56 398 PRO A C 1
ATOM 3250 O O . PRO A 1 398 ? 1.254 33.764 15.073 1.00 84.56 398 PRO A O 1
ATOM 3253 N N . GLY A 1 399 ? 0.109 33.176 13.234 1.00 84.06 399 GLY A N 1
ATOM 3254 C CA . GLY A 1 399 ? 0.121 34.491 12.582 1.00 84.06 399 GLY A CA 1
ATOM 3255 C C . GLY A 1 399 ? -1.034 35.430 12.954 1.00 84.06 399 GLY A C 1
ATOM 3256 O O . GLY A 1 399 ? -1.093 36.542 12.431 1.00 84.06 399 GLY A O 1
ATOM 3257 N N . GLU A 1 400 ? -1.964 35.014 13.816 1.00 86.81 400 GLU A N 1
ATOM 3258 C CA . GLU A 1 400 ? -3.149 35.814 14.152 1.00 86.81 400 GLU A CA 1
ATOM 3259 C C . GLU A 1 400 ? -2.815 37.018 15.057 1.00 86.81 400 GLU A C 1
ATOM 3261 O O . GLU A 1 400 ? -2.084 36.881 16.045 1.00 86.81 400 GLU A O 1
ATOM 3266 N N . PRO A 1 401 ? -3.361 38.221 14.781 1.00 88.00 401 PRO A N 1
ATOM 3267 C CA . PRO A 1 401 ? -3.083 39.405 15.581 1.00 88.00 401 PRO A CA 1
ATOM 3268 C C . PRO A 1 401 ? -3.699 39.299 16.985 1.00 88.00 401 PRO A C 1
ATOM 3270 O O . PRO A 1 401 ? -4.911 39.146 17.152 1.00 88.00 401 PRO A O 1
ATOM 3273 N N . LEU A 1 402 ? -2.865 39.497 18.015 1.00 86.56 402 LEU A N 1
ATOM 3274 C CA . LEU A 1 402 ? -3.224 39.313 19.430 1.00 86.56 402 LEU A CA 1
ATOM 3275 C C . LEU A 1 402 ? -4.482 40.081 19.866 1.00 86.56 402 LEU A C 1
ATOM 3277 O O . LEU A 1 402 ? -5.263 39.573 20.668 1.00 86.56 402 LEU A O 1
ATOM 3281 N N . ARG A 1 403 ? -4.675 41.313 19.375 1.00 83.12 403 ARG A N 1
ATOM 3282 C CA . ARG A 1 403 ? -5.815 42.152 19.776 1.00 83.12 403 ARG A CA 1
ATOM 3283 C C . ARG A 1 403 ? -7.148 41.529 19.359 1.00 83.12 403 ARG A C 1
ATOM 3285 O O . ARG A 1 403 ? -8.010 41.359 20.213 1.00 83.12 403 ARG A O 1
ATOM 3292 N N . GLY A 1 404 ? -7.287 41.168 18.083 1.00 84.62 404 GLY A N 1
ATOM 3293 C CA . GLY A 1 404 ? -8.508 40.536 17.574 1.00 84.62 404 GLY A CA 1
ATOM 3294 C C . GLY A 1 404 ? -8.748 39.183 18.235 1.00 84.62 404 GLY A C 1
ATOM 3295 O O . GLY A 1 404 ? -9.857 38.889 18.666 1.00 84.62 404 GLY A O 1
ATOM 3296 N N . LEU A 1 405 ? -7.680 38.411 18.439 1.00 87.94 405 LEU A N 1
ATOM 3297 C CA . LEU A 1 405 ? -7.768 37.106 19.078 1.00 87.94 405 LEU A CA 1
ATOM 3298 C C . LEU A 1 405 ? -8.259 37.177 20.535 1.00 87.94 405 LEU A C 1
ATOM 3300 O O . LEU A 1 405 ? -9.060 36.345 20.950 1.00 87.94 405 LEU A O 1
ATOM 3304 N N . ARG A 1 406 ? -7.826 38.176 21.318 1.00 85.62 406 ARG A N 1
ATOM 3305 C CA . ARG A 1 406 ? -8.336 38.373 22.688 1.00 85.62 406 ARG A CA 1
ATOM 3306 C C . ARG A 1 406 ? -9.837 38.644 22.697 1.00 85.62 406 ARG A C 1
ATOM 3308 O O . ARG A 1 406 ? -10.540 38.045 23.500 1.00 85.62 406 ARG A O 1
ATOM 3315 N N . GLU A 1 407 ? -10.319 39.495 21.794 1.00 86.25 407 GLU A N 1
ATOM 3316 C CA . GLU A 1 407 ? -11.751 39.791 21.655 1.00 86.25 407 GLU A CA 1
ATOM 3317 C C . GLU A 1 407 ? -12.551 38.540 21.242 1.00 86.25 407 GLU A C 1
ATOM 3319 O O . GLU A 1 407 ? -13.634 38.299 21.770 1.00 86.25 407 GLU A O 1
ATOM 3324 N N . GLU A 1 408 ? -12.002 37.706 20.352 1.00 89.50 408 GLU A N 1
ATOM 3325 C CA . GLU A 1 408 ? -12.623 36.452 19.898 1.00 89.50 408 GLU A CA 1
ATOM 3326 C C . GLU A 1 408 ? -12.688 35.369 20.989 1.00 89.50 408 GLU A C 1
ATOM 3328 O O . GLU A 1 408 ? -13.666 34.623 21.062 1.00 89.50 408 GLU A O 1
ATOM 3333 N N . LEU A 1 409 ? -11.660 35.269 21.839 1.00 91.19 409 LEU A N 1
ATOM 3334 C CA . LEU A 1 409 ? -11.555 34.235 22.877 1.00 91.19 409 LEU A CA 1
ATOM 3335 C C . LEU A 1 409 ? -12.220 34.626 24.203 1.00 91.19 409 LEU A C 1
ATOM 3337 O O . LEU A 1 409 ? -12.485 33.750 25.030 1.00 91.19 409 LEU A O 1
ATOM 3341 N N . GLU A 1 410 ? -12.508 35.909 24.425 1.00 89.62 410 GLU A N 1
ATOM 3342 C CA . GLU A 1 410 ? -13.069 36.404 25.686 1.00 89.62 410 GLU A CA 1
ATOM 3343 C C . GLU A 1 410 ? -14.391 35.718 26.090 1.00 89.62 410 GLU A C 1
ATOM 3345 O O . GLU A 1 410 ? -14.484 35.261 27.234 1.00 89.62 410 GLU A O 1
ATOM 3350 N N . PRO A 1 411 ? -15.376 35.509 25.189 1.00 89.38 411 PRO A N 1
ATOM 3351 C CA . PRO A 1 411 ? -16.611 34.799 25.541 1.00 89.38 411 PRO A CA 1
ATOM 3352 C C . PRO A 1 411 ? -16.362 33.358 26.012 1.00 89.38 411 PRO A C 1
ATOM 3354 O O . PRO A 1 411 ? -17.066 32.844 26.886 1.00 89.38 411 PRO A O 1
ATOM 3357 N N . LEU A 1 412 ? -15.339 32.701 25.452 1.00 90.31 412 LEU A N 1
ATOM 3358 C CA . LEU A 1 412 ? -14.933 31.356 25.854 1.00 90.31 412 LEU A CA 1
ATOM 3359 C C . LEU A 1 412 ? -14.264 31.386 27.222 1.00 90.31 412 LEU A C 1
ATOM 3361 O O . LEU A 1 412 ? -14.588 30.565 28.073 1.00 90.31 412 LEU A O 1
ATOM 3365 N N . ARG A 1 413 ? -13.375 32.356 27.454 1.00 90.06 413 ARG A N 1
ATOM 3366 C CA . ARG A 1 413 ? -12.675 32.559 28.726 1.00 90.06 413 ARG A CA 1
ATOM 3367 C C . ARG A 1 413 ? -13.658 32.769 29.873 1.00 90.06 413 ARG A C 1
ATOM 3369 O O . ARG A 1 413 ? -13.563 32.097 30.898 1.00 90.06 413 ARG A O 1
ATOM 3376 N N . GLU A 1 414 ? -14.617 33.676 29.696 1.00 88.19 414 GLU A N 1
ATOM 3377 C CA . GLU A 1 414 ? -15.613 34.003 30.718 1.00 88.19 414 GLU A CA 1
ATOM 3378 C C . GLU A 1 414 ? -16.503 32.819 31.075 1.00 88.19 414 GLU A C 1
ATOM 3380 O O . GLU A 1 414 ? -16.951 32.721 32.220 1.00 88.19 414 GLU A O 1
ATOM 3385 N N . ARG A 1 415 ? -16.782 31.942 30.105 1.00 87.25 415 ARG A N 1
ATOM 3386 C CA . ARG A 1 415 ? -17.645 30.781 30.289 1.00 87.25 415 ARG A CA 1
ATOM 3387 C C . ARG A 1 415 ? -16.844 29.583 30.786 1.00 87.25 415 ARG A C 1
ATOM 3389 O O . ARG A 1 415 ? -17.059 29.174 31.918 1.00 87.25 415 ARG A O 1
ATOM 3396 N N . PHE A 1 416 ? -15.901 29.093 29.979 1.00 87.94 416 PHE A N 1
ATOM 3397 C CA . PHE A 1 416 ? -15.205 27.807 30.100 1.00 87.94 416 PHE A CA 1
ATOM 3398 C C . PHE A 1 416 ? -14.132 27.728 31.199 1.00 87.94 416 PHE A C 1
ATOM 3400 O O . PHE A 1 416 ? -13.708 26.628 31.527 1.00 87.94 416 PHE A O 1
ATOM 3407 N N . LEU A 1 417 ? -13.735 28.851 31.817 1.00 85.81 417 LEU A N 1
ATOM 3408 C CA . LEU A 1 417 ? -12.821 28.858 32.976 1.00 85.81 417 LEU A CA 1
ATOM 3409 C C . LEU A 1 417 ? -13.530 28.917 34.342 1.00 85.81 417 LEU A C 1
ATOM 3411 O O . LEU A 1 417 ? -12.872 29.020 35.378 1.00 85.81 417 LEU A O 1
ATOM 3415 N N . ARG A 1 418 ? -14.868 28.876 34.375 1.00 82.31 418 ARG A N 1
ATOM 3416 C CA . ARG A 1 418 ? -15.639 28.746 35.625 1.00 82.31 418 ARG A CA 1
ATOM 3417 C C . ARG A 1 418 ? -15.659 27.281 36.101 1.00 82.31 418 ARG A C 1
ATOM 3419 O O . ARG A 1 418 ? -15.398 26.380 35.305 1.00 82.31 418 ARG A O 1
ATOM 3426 N N . PRO A 1 419 ? -16.024 27.001 37.369 1.00 76.25 419 PRO A N 1
ATOM 3427 C CA . PRO A 1 419 ? -16.179 25.629 37.847 1.00 76.25 419 PRO A CA 1
ATOM 3428 C C . PRO A 1 419 ? -17.132 24.809 36.964 1.00 76.25 419 PRO A C 1
ATOM 3430 O O . PRO A 1 419 ? -18.284 25.194 36.750 1.00 76.25 419 PRO A O 1
ATOM 3433 N N . GLY A 1 420 ? -16.653 23.665 36.472 1.00 71.69 420 GLY A N 1
ATOM 3434 C CA . GLY A 1 420 ? -17.432 22.741 35.646 1.00 71.69 420 GLY A CA 1
ATOM 3435 C C . GLY A 1 420 ? -17.290 22.911 34.131 1.00 71.69 420 GLY A C 1
ATOM 3436 O O . GLY A 1 420 ? -18.047 22.252 33.415 1.00 71.69 420 GLY A O 1
ATOM 3437 N N . GLY A 1 421 ? -16.353 23.743 33.665 1.00 79.56 421 GLY A N 1
ATOM 3438 C CA . GLY A 1 421 ? -15.867 23.738 32.286 1.00 79.56 421 GLY A CA 1
ATOM 3439 C C . GLY A 1 421 ? -14.348 23.630 32.222 1.00 79.56 421 GLY A C 1
ATOM 3440 O O . GLY A 1 421 ? -13.646 23.915 33.191 1.00 79.56 421 GLY A O 1
ATOM 3441 N N . GLU A 1 422 ? -13.861 23.192 31.066 1.00 88.62 422 GLU A N 1
ATOM 3442 C CA . GLU A 1 422 ? -12.440 23.110 30.752 1.00 88.62 422 GLU A CA 1
ATOM 3443 C C . GLU A 1 422 ? -12.206 23.762 29.390 1.00 88.62 422 GLU A C 1
ATOM 3445 O O . GLU A 1 422 ? -12.910 23.454 28.428 1.00 88.62 422 GLU A O 1
ATOM 3450 N N . LEU A 1 423 ? -11.221 24.657 29.312 1.00 92.62 423 LEU A N 1
ATOM 3451 C CA . LEU A 1 423 ? -10.781 25.309 28.080 1.00 92.62 423 LEU A CA 1
ATOM 3452 C C . LEU A 1 423 ? -9.313 24.958 27.833 1.00 92.62 423 LEU A C 1
ATOM 3454 O O . LEU A 1 423 ? -8.528 24.922 28.774 1.00 92.62 423 LEU A O 1
ATOM 3458 N N . GLU A 1 424 ? -8.935 24.748 26.578 1.00 93.56 424 GLU A N 1
ATOM 3459 C CA . GLU A 1 424 ? -7.546 24.621 26.133 1.00 93.56 424 GLU A CA 1
ATOM 3460 C C . GLU A 1 424 ? -7.383 25.369 24.802 1.00 93.56 424 GLU A C 1
ATOM 3462 O O . GLU A 1 424 ? -8.091 25.100 23.832 1.00 93.56 424 GLU A O 1
ATOM 3467 N N . VAL A 1 425 ? -6.452 26.317 24.734 1.00 92.44 425 VAL A N 1
ATOM 3468 C CA . VAL A 1 425 ? -6.107 27.019 23.491 1.00 92.44 425 VAL A CA 1
ATOM 3469 C C . VAL A 1 425 ? -4.872 26.355 22.891 1.00 92.44 425 VAL A C 1
ATOM 3471 O O . VAL A 1 425 ? -3.827 26.294 23.534 1.00 92.44 425 VAL A O 1
ATOM 3474 N N . ILE A 1 426 ? -4.978 25.854 21.664 1.00 89.94 426 ILE A N 1
ATOM 3475 C CA . ILE A 1 426 ? -3.879 25.213 20.940 1.00 89.94 426 ILE A CA 1
ATOM 3476 C C . ILE A 1 426 ? -3.330 26.174 19.898 1.00 89.94 426 ILE A C 1
ATOM 3478 O O . ILE A 1 426 ? -4.044 26.552 18.971 1.00 89.94 426 ILE A O 1
ATOM 3482 N N . VAL A 1 427 ? -2.050 26.517 20.019 1.00 88.56 427 VAL A N 1
ATOM 3483 C CA . VAL A 1 427 ? -1.318 27.238 18.973 1.00 88.56 427 VAL A CA 1
ATOM 3484 C C . VAL A 1 427 ? -0.559 26.217 18.130 1.00 88.56 427 VAL A C 1
ATOM 3486 O O . VAL A 1 427 ? 0.322 25.520 18.640 1.00 88.56 427 VAL A O 1
ATOM 3489 N N . LEU A 1 428 ? -0.933 26.104 16.854 1.00 81.50 428 LEU A N 1
ATOM 3490 C CA . LEU A 1 428 ? -0.344 25.145 15.915 1.00 81.50 428 LEU A CA 1
ATOM 3491 C C . LEU A 1 428 ? 0.944 25.724 15.320 1.00 81.50 428 LEU A C 1
ATOM 3493 O O . LEU A 1 428 ? 0.899 26.738 14.637 1.00 81.50 428 LEU A O 1
ATOM 3497 N N . ALA A 1 429 ? 2.086 25.088 15.560 1.00 82.25 429 ALA A N 1
ATOM 3498 C CA . ALA A 1 429 ? 3.374 25.517 15.024 1.00 82.25 429 ALA A CA 1
ATOM 3499 C C . ALA A 1 429 ? 3.763 24.670 13.806 1.00 82.25 429 ALA A C 1
ATOM 3501 O O . ALA A 1 429 ? 4.166 23.513 13.961 1.00 82.25 429 ALA A O 1
ATOM 3502 N N . ALA A 1 430 ? 3.645 25.225 12.598 1.00 78.25 430 ALA A N 1
ATOM 3503 C CA . ALA A 1 430 ? 4.254 24.615 11.419 1.00 78.25 430 ALA A CA 1
ATOM 3504 C C . ALA A 1 430 ? 5.792 24.729 11.482 1.00 78.25 430 ALA A C 1
ATOM 3506 O O . ALA A 1 430 ? 6.302 25.614 12.179 1.00 78.25 430 ALA A O 1
ATOM 3507 N N . PRO A 1 431 ? 6.539 23.867 10.763 1.00 78.12 431 PRO A N 1
ATOM 3508 C CA . PRO A 1 431 ? 7.990 23.999 10.660 1.00 78.12 431 PRO A CA 1
ATOM 3509 C C . PRO A 1 431 ? 8.390 25.408 10.194 1.00 78.12 431 PRO A C 1
ATOM 3511 O O . PRO A 1 431 ? 7.969 25.845 9.124 1.00 78.12 431 PRO A O 1
ATOM 3514 N N . GLY A 1 432 ? 9.186 26.122 10.992 1.00 81.44 432 GLY A N 1
ATOM 3515 C CA . GLY A 1 432 ? 9.594 27.510 10.735 1.00 81.44 432 GLY A CA 1
ATOM 3516 C C . GLY A 1 432 ? 8.707 28.592 11.373 1.00 81.44 432 GLY A C 1
ATOM 3517 O O . GLY A 1 432 ? 9.038 29.775 11.284 1.00 81.44 432 GLY A O 1
ATOM 3518 N N . GLU A 1 433 ? 7.604 28.226 12.035 1.00 86.25 433 GLU A N 1
ATOM 3519 C CA . GLU A 1 433 ? 6.722 29.148 12.771 1.00 86.25 433 GLU A CA 1
ATOM 3520 C C . GLU A 1 433 ? 6.819 28.997 14.301 1.00 86.25 433 GLU A C 1
ATOM 3522 O O . GLU A 1 433 ? 6.055 29.621 15.042 1.00 86.25 433 GLU A O 1
ATOM 3527 N N . GLU A 1 434 ? 7.754 28.189 14.807 1.00 87.94 434 GLU A N 1
ATOM 3528 C CA . GLU A 1 434 ? 7.814 27.793 16.218 1.00 87.94 434 GLU A CA 1
ATOM 3529 C C . GLU A 1 434 ? 8.026 28.981 17.160 1.00 87.94 434 GLU A C 1
ATOM 3531 O O . GLU A 1 434 ? 7.427 29.034 18.236 1.00 87.94 434 GLU A O 1
ATOM 3536 N N . GLU A 1 435 ? 8.856 29.947 16.764 1.00 87.50 435 GLU A N 1
ATOM 3537 C CA . GLU A 1 435 ? 9.109 31.153 17.555 1.00 87.50 435 GLU A CA 1
ATOM 3538 C C . GLU A 1 435 ? 7.851 32.025 17.651 1.00 87.50 435 GLU A C 1
ATOM 3540 O O . GLU A 1 435 ? 7.438 32.393 18.750 1.00 87.50 435 GLU A O 1
ATOM 3545 N N . ARG A 1 436 ? 7.165 32.255 16.522 1.00 87.75 436 ARG A N 1
ATOM 3546 C CA . ARG A 1 436 ? 5.896 33.003 16.482 1.00 87.75 436 ARG A CA 1
ATOM 3547 C C . ARG A 1 436 ? 4.825 32.329 17.334 1.00 87.75 436 ARG A C 1
ATOM 3549 O O . ARG A 1 436 ? 4.140 33.000 18.104 1.00 87.75 436 ARG A O 1
ATOM 3556 N N . ALA A 1 437 ? 4.717 31.003 17.237 1.00 89.00 437 ALA A N 1
ATOM 3557 C CA . ALA A 1 437 ? 3.785 30.215 18.031 1.00 89.00 437 ALA A CA 1
ATOM 3558 C C . ALA A 1 437 ? 4.055 30.348 19.539 1.00 89.00 437 ALA A C 1
ATOM 3560 O O . ALA A 1 437 ? 3.115 30.539 20.313 1.00 89.00 437 ALA A O 1
ATOM 3561 N N . ARG A 1 438 ? 5.328 30.299 19.962 1.00 90.00 438 ARG A N 1
ATOM 3562 C CA . ARG A 1 438 ? 5.721 30.505 21.368 1.00 90.00 438 ARG A CA 1
ATOM 3563 C C . ARG A 1 438 ? 5.380 31.910 21.852 1.00 90.00 438 ARG A C 1
ATOM 3565 O O . ARG A 1 438 ? 4.730 32.036 22.886 1.00 90.00 438 ARG A O 1
ATOM 3572 N N . THR A 1 439 ? 5.734 32.947 21.092 1.00 91.12 439 THR A N 1
ATOM 3573 C CA . THR A 1 439 ? 5.429 34.340 21.457 1.00 91.12 439 THR A CA 1
ATOM 3574 C C . THR A 1 439 ? 3.924 34.572 21.600 1.00 91.12 439 THR A C 1
ATOM 3576 O O . THR A 1 439 ? 3.476 35.185 22.572 1.00 91.12 439 THR A O 1
ATOM 3579 N N . LEU A 1 440 ? 3.119 34.053 20.667 1.00 90.56 440 LEU A N 1
ATOM 3580 C CA . LEU A 1 440 ? 1.663 34.148 20.752 1.00 90.56 440 LEU A CA 1
ATOM 3581 C C . LEU A 1 440 ? 1.125 33.401 21.982 1.00 90.56 440 LEU A C 1
ATOM 3583 O O . LEU A 1 440 ? 0.278 33.931 22.705 1.00 90.56 440 LEU A O 1
ATOM 3587 N N . ALA A 1 441 ? 1.637 32.198 22.251 1.00 90.94 441 ALA A N 1
ATOM 3588 C CA . ALA A 1 441 ? 1.218 31.399 23.394 1.00 90.94 441 ALA A CA 1
ATOM 3589 C C . ALA A 1 441 ? 1.535 32.067 24.739 1.00 90.94 441 ALA A C 1
ATOM 3591 O O . ALA A 1 441 ? 0.685 32.065 25.632 1.00 90.94 441 ALA A O 1
ATOM 3592 N N . GLU A 1 442 ? 2.704 32.694 24.878 1.00 92.19 442 GLU A N 1
ATOM 3593 C CA . GLU A 1 442 ? 3.071 33.485 26.060 1.00 92.19 442 GLU A CA 1
ATOM 3594 C C . GLU A 1 442 ? 2.126 34.681 26.249 1.00 92.19 442 GLU A C 1
ATOM 3596 O O . GLU A 1 442 ? 1.594 34.899 27.341 1.00 92.19 442 GLU A O 1
ATOM 3601 N N . ALA A 1 443 ? 1.838 35.420 25.173 1.00 90.56 443 ALA A N 1
ATOM 3602 C CA . ALA A 1 443 ? 0.973 36.598 25.215 1.00 90.56 443 ALA A CA 1
ATOM 3603 C C . ALA A 1 443 ? -0.498 36.280 25.556 1.00 90.56 443 ALA A C 1
ATOM 3605 O O . ALA A 1 443 ? -1.189 37.098 26.182 1.00 90.56 443 ALA A O 1
ATOM 3606 N N . LEU A 1 444 ? -0.982 35.106 25.143 1.00 90.75 444 LEU A N 1
ATOM 3607 C CA . LEU A 1 444 ? -2.302 34.575 25.490 1.00 90.75 444 LEU A CA 1
ATOM 3608 C C . LEU A 1 444 ? -2.334 34.019 26.919 1.00 90.75 444 LEU A C 1
ATOM 3610 O O . LEU A 1 444 ? -3.284 34.287 27.657 1.00 90.75 444 LEU A O 1
ATOM 3614 N N . SER A 1 445 ? -1.271 33.333 27.345 1.00 91.19 445 SER A N 1
ATOM 3615 C CA . SER A 1 445 ? -1.124 32.831 28.719 1.00 91.19 445 SER A CA 1
ATOM 3616 C C . SER A 1 445 ? -1.092 33.972 29.738 1.00 91.19 445 SER A C 1
ATOM 3618 O O . SER A 1 445 ? -1.725 33.883 30.790 1.00 91.19 445 SER A O 1
ATOM 3620 N N . ALA A 1 446 ? -0.462 35.103 29.399 1.00 89.38 446 ALA A N 1
ATOM 3621 C CA . ALA A 1 446 ? -0.518 36.332 30.197 1.00 89.38 446 ALA A CA 1
ATOM 3622 C C . ALA A 1 446 ? -1.956 36.872 30.367 1.00 89.38 446 ALA A C 1
ATOM 3624 O O . ALA A 1 446 ? -2.272 37.508 31.371 1.00 89.38 446 ALA A O 1
ATOM 3625 N N . GLY A 1 447 ? -2.850 36.570 29.418 1.00 83.31 447 GLY A N 1
ATOM 3626 C CA . GLY A 1 447 ? -4.294 36.819 29.497 1.00 83.31 447 GLY A CA 1
ATOM 3627 C C . GLY A 1 447 ? -5.074 35.791 30.328 1.00 83.31 447 GLY A C 1
ATOM 3628 O O . GLY A 1 447 ? -6.303 35.792 30.288 1.00 83.31 447 GLY A O 1
ATOM 3629 N N . ARG A 1 448 ? -4.385 34.920 31.081 1.00 85.88 448 ARG A N 1
ATOM 3630 C CA . ARG A 1 448 ? -4.951 33.812 31.874 1.00 85.88 448 ARG A CA 1
ATOM 3631 C C . ARG A 1 448 ? -5.697 32.766 31.042 1.00 85.88 448 ARG A C 1
ATOM 3633 O O . ARG A 1 448 ? -6.612 32.120 31.549 1.00 85.88 448 ARG A O 1
ATOM 3640 N N . LEU A 1 449 ? -5.323 32.599 29.776 1.00 88.38 449 LEU A N 1
ATOM 3641 C CA . LEU A 1 449 ? -5.797 31.482 28.966 1.00 88.38 449 LEU A CA 1
ATOM 3642 C C . LEU A 1 449 ? -4.872 30.268 29.159 1.00 88.38 449 LEU A C 1
ATOM 3644 O O . LEU A 1 449 ? -3.655 30.436 29.199 1.00 88.38 449 LEU A O 1
ATOM 3648 N N . PRO A 1 450 ? -5.414 29.047 29.274 1.00 90.31 450 PRO A N 1
ATOM 3649 C CA . PRO A 1 450 ? -4.627 27.817 29.288 1.00 90.31 450 PRO A CA 1
ATOM 3650 C C . PRO A 1 450 ? -4.175 27.481 27.862 1.00 90.31 450 PRO A C 1
ATOM 3652 O O . PRO A 1 450 ? -4.954 26.956 27.066 1.00 90.31 450 PRO A O 1
ATOM 3655 N N . VAL A 1 451 ? -2.931 27.824 27.524 1.00 91.50 451 VAL A N 1
ATOM 3656 C CA . VAL A 1 451 ? -2.396 27.665 26.165 1.00 91.50 451 VAL A CA 1
ATOM 3657 C C . VAL A 1 451 ? -1.398 26.520 26.091 1.00 91.50 451 VAL A C 1
ATOM 3659 O O . VAL A 1 451 ? -0.544 26.363 26.963 1.00 91.50 451 VAL A O 1
ATOM 3662 N N . ARG A 1 452 ? -1.458 25.754 25.004 1.00 90.75 452 ARG A N 1
ATOM 3663 C CA . ARG A 1 452 ? -0.477 24.732 24.656 1.00 90.75 452 ARG A CA 1
ATOM 3664 C C . ARG A 1 452 ? -0.017 24.925 23.217 1.00 90.75 452 ARG A C 1
ATOM 3666 O O . ARG A 1 452 ? -0.827 25.106 22.313 1.00 90.7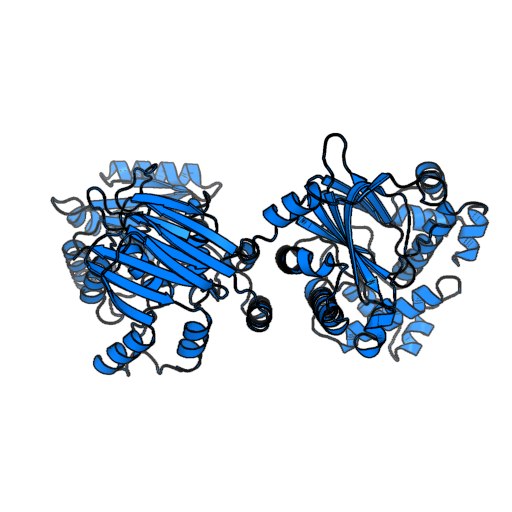5 452 ARG A O 1
ATOM 3673 N N . VAL A 1 453 ? 1.293 24.855 23.003 1.00 85.38 453 VAL A N 1
ATOM 3674 C CA . VAL A 1 453 ? 1.877 24.824 21.658 1.00 85.38 453 VAL A CA 1
ATOM 3675 C C . VAL A 1 453 ? 2.025 23.369 21.236 1.00 85.38 453 VAL A C 1
ATOM 3677 O O . VAL A 1 453 ? 2.578 22.556 21.981 1.00 85.38 453 VAL A O 1
ATOM 3680 N N . THR A 1 454 ? 1.532 23.034 20.052 1.00 80.44 454 THR A N 1
ATOM 3681 C CA . THR A 1 454 ? 1.726 21.717 19.438 1.00 80.44 454 THR A CA 1
ATOM 3682 C C . THR A 1 454 ? 2.317 21.898 18.049 1.00 80.44 454 THR A C 1
ATOM 3684 O O . THR A 1 454 ? 2.083 22.921 17.408 1.00 80.44 454 THR A O 1
ATOM 3687 N N . GLY A 1 455 ? 3.080 20.913 17.567 1.00 70.69 455 GLY A N 1
ATOM 3688 C CA . GLY A 1 455 ? 3.449 20.885 16.151 1.00 70.69 455 GLY A CA 1
ATOM 3689 C C . GLY A 1 455 ? 2.190 20.897 15.284 1.00 70.69 455 GLY A C 1
ATOM 3690 O O . GLY A 1 455 ? 1.134 20.436 15.732 1.00 70.69 455 GLY A O 1
ATOM 3691 N N . ALA A 1 456 ? 2.283 21.454 14.078 1.00 61.53 456 ALA A N 1
ATOM 3692 C CA . ALA A 1 456 ? 1.206 21.366 13.108 1.00 61.53 456 ALA A CA 1
ATOM 3693 C C . ALA A 1 456 ? 0.832 19.890 12.934 1.00 61.53 456 ALA A C 1
ATOM 3695 O O . ALA A 1 456 ? 1.683 19.061 12.602 1.00 61.53 456 ALA A O 1
ATOM 3696 N N . GLU A 1 457 ? -0.432 19.559 13.204 1.00 57.72 457 GLU A N 1
ATOM 3697 C CA . GLU A 1 457 ? -0.976 18.272 12.789 1.00 57.72 457 GLU A CA 1
ATOM 3698 C C . GLU A 1 457 ? -0.775 18.181 11.277 1.00 57.72 457 GLU A C 1
ATOM 3700 O O . GLU A 1 457 ? -1.017 19.162 10.563 1.00 57.72 457 GLU A O 1
ATOM 3705 N N . HIS A 1 458 ? -0.282 17.038 10.793 1.00 52.12 458 HIS A N 1
ATOM 3706 C CA . HIS A 1 458 ? -0.238 16.792 9.360 1.00 52.12 458 HIS A CA 1
ATOM 3707 C C . HIS A 1 458 ? -1.669 16.979 8.857 1.00 52.12 458 HIS A C 1
ATOM 3709 O O . HIS A 1 458 ? -2.558 16.234 9.262 1.00 52.12 458 HIS A O 1
ATOM 3715 N N . ARG A 1 459 ? -1.913 18.037 8.078 1.00 52.47 459 ARG A N 1
ATOM 3716 C CA . ARG A 1 459 ? -3.174 18.218 7.370 1.00 52.47 459 ARG A CA 1
ATOM 3717 C C . ARG A 1 459 ? -3.054 17.334 6.140 1.00 52.47 459 ARG A C 1
ATOM 3719 O O . ARG A 1 459 ? -2.340 17.740 5.224 1.00 52.47 459 ARG A O 1
ATOM 3726 N N . PRO A 1 460 ? -3.647 16.132 6.129 1.00 51.88 460 PRO A N 1
ATOM 3727 C CA . PRO A 1 460 ? -3.671 15.364 4.903 1.00 51.88 460 PRO A CA 1
ATOM 3728 C C . PRO A 1 460 ? -4.361 16.202 3.828 1.00 51.88 460 PRO A C 1
ATOM 3730 O O . PRO A 1 460 ? -5.345 16.898 4.103 1.00 51.88 460 PRO A O 1
ATOM 3733 N N . GLU A 1 461 ? -3.818 16.160 2.617 1.00 55.06 461 GLU A N 1
ATOM 3734 C CA . GLU A 1 461 ? -4.501 16.691 1.443 1.00 55.06 461 GLU A CA 1
ATOM 3735 C C . GLU A 1 461 ? -5.883 16.029 1.311 1.00 55.06 461 GLU A C 1
ATOM 3737 O O . GLU A 1 461 ? -6.108 14.931 1.831 1.00 55.06 461 GLU A O 1
ATOM 3742 N N . ALA A 1 462 ? -6.828 16.704 0.653 1.00 57.28 462 ALA A N 1
ATOM 3743 C CA . ALA A 1 462 ? -8.191 16.205 0.498 1.00 57.28 462 ALA A CA 1
ATOM 3744 C C . ALA A 1 462 ? -8.189 14.790 -0.112 1.00 57.28 462 ALA A C 1
ATOM 3746 O O . ALA A 1 462 ? -7.950 14.619 -1.305 1.00 57.28 462 ALA A O 1
ATOM 3747 N N . ASN A 1 463 ? -8.457 13.777 0.715 1.00 61.91 463 ASN A N 1
ATOM 3748 C CA . ASN A 1 463 ? -8.457 12.379 0.308 1.00 61.91 463 ASN A CA 1
ATOM 3749 C C . ASN A 1 463 ? -9.895 11.873 0.201 1.00 61.91 463 ASN A C 1
ATOM 3751 O O . ASN A 1 463 ? -10.634 11.815 1.187 1.00 61.91 463 ASN A O 1
ATOM 3755 N N . ALA A 1 464 ? -10.287 11.456 -0.997 1.00 62.38 464 ALA A N 1
ATOM 3756 C CA . ALA A 1 464 ? -11.636 10.975 -1.251 1.00 62.38 464 ALA A CA 1
ATOM 3757 C C . ALA A 1 464 ? -11.984 9.663 -0.524 1.00 62.38 464 ALA A C 1
ATOM 3759 O O . ALA A 1 464 ? -13.163 9.363 -0.328 1.00 62.38 464 ALA A O 1
ATOM 3760 N N . LEU A 1 465 ? -10.987 8.898 -0.068 1.00 66.69 465 LEU A N 1
ATOM 3761 C CA . LEU A 1 465 ? -11.206 7.678 0.710 1.00 66.69 465 LEU A CA 1
ATOM 3762 C C . LEU A 1 465 ? -11.627 7.947 2.157 1.00 66.69 465 LEU A C 1
ATOM 3764 O O . LEU A 1 465 ? -12.104 7.021 2.814 1.00 66.69 465 LEU A O 1
ATOM 3768 N N . TYR A 1 466 ? -11.517 9.176 2.668 1.00 71.44 466 TYR A N 1
ATOM 3769 C CA . TYR A 1 466 ? -11.840 9.471 4.072 1.00 71.44 466 TYR A CA 1
ATOM 3770 C C . TYR A 1 466 ? -13.321 9.264 4.399 1.00 71.44 466 TYR A C 1
ATOM 3772 O O . TYR A 1 466 ? -13.660 8.906 5.525 1.00 71.44 466 TYR A O 1
ATOM 3780 N N . GLY A 1 467 ? -14.197 9.414 3.403 1.00 66.50 467 GLY A N 1
ATOM 3781 C CA . GLY A 1 467 ? -15.621 9.105 3.523 1.00 66.50 467 GLY A CA 1
ATOM 3782 C C . GLY A 1 467 ? -15.990 7.648 3.214 1.00 66.50 467 GLY A C 1
ATOM 3783 O O . GLY A 1 467 ? -17.171 7.314 3.273 1.00 66.50 467 GLY A O 1
ATOM 3784 N N . SER A 1 468 ? -15.024 6.798 2.851 1.00 73.62 468 SER A N 1
ATOM 3785 C CA . SER A 1 468 ? -15.270 5.454 2.314 1.00 73.62 468 SER A CA 1
ATOM 3786 C C . SER A 1 468 ? -15.309 4.354 3.383 1.00 73.62 468 SER A C 1
ATOM 3788 O O . SER A 1 468 ? -14.792 4.505 4.491 1.00 73.62 468 SER A O 1
ATOM 3790 N N . GLY A 1 469 ? -15.864 3.193 3.012 1.00 75.38 469 GLY A N 1
ATOM 3791 C CA . GLY A 1 469 ? -15.855 1.974 3.830 1.00 75.38 469 GLY A CA 1
ATOM 3792 C C . GLY A 1 469 ? -14.467 1.366 4.071 1.00 75.38 469 GLY A C 1
ATOM 3793 O O . GLY A 1 469 ? -14.355 0.425 4.847 1.00 75.38 469 GLY A O 1
ATOM 3794 N N . TYR A 1 470 ? -13.415 1.889 3.435 1.00 79.12 470 TYR A N 1
ATOM 3795 C CA . TYR A 1 470 ? -12.038 1.403 3.579 1.00 79.12 470 TYR A CA 1
ATOM 3796 C C . TYR A 1 470 ? -11.295 2.058 4.754 1.00 79.12 470 TYR A C 1
ATOM 3798 O O . TYR A 1 470 ? -10.367 1.474 5.314 1.00 79.12 470 TYR A O 1
ATOM 3806 N N . MET A 1 471 ? -11.727 3.256 5.165 1.00 81.94 471 MET A N 1
ATOM 3807 C CA . MET A 1 471 ? -11.070 4.051 6.206 1.00 81.94 471 MET A CA 1
ATOM 3808 C C . MET A 1 471 ? -10.996 3.363 7.584 1.00 81.94 471 MET A C 1
ATOM 3810 O O . MET A 1 471 ? -9.965 3.501 8.247 1.00 81.94 471 MET A O 1
ATOM 3814 N N . PRO A 1 472 ? -12.009 2.589 8.037 1.00 87.56 472 PRO A N 1
ATOM 3815 C CA . PRO A 1 472 ? -11.931 1.888 9.315 1.00 87.56 472 PRO A CA 1
ATOM 3816 C C . PRO A 1 472 ? -10.699 0.986 9.478 1.00 87.56 472 PRO A C 1
ATOM 3818 O O . PRO A 1 472 ? -10.043 1.030 10.518 1.00 87.56 472 PRO A O 1
ATOM 3821 N N . GLY A 1 473 ? -10.349 0.212 8.445 1.00 85.50 473 GLY A N 1
ATOM 3822 C CA . GLY A 1 473 ? -9.178 -0.669 8.477 1.00 85.50 473 GLY A CA 1
ATOM 3823 C C . GLY A 1 473 ? -7.866 0.106 8.635 1.00 85.50 473 GLY A C 1
ATOM 3824 O O . GLY A 1 473 ? -7.036 -0.257 9.467 1.00 85.50 473 GLY A O 1
ATOM 3825 N N . TYR A 1 474 ? -7.713 1.215 7.902 1.00 82.06 474 TYR A N 1
ATOM 3826 C CA . TYR A 1 474 ? -6.531 2.082 7.990 1.00 82.06 474 TYR A CA 1
ATOM 3827 C C . TYR A 1 474 ? -6.375 2.724 9.368 1.00 82.06 474 TYR A C 1
ATOM 3829 O O . TYR A 1 474 ? -5.282 2.741 9.941 1.00 82.06 474 TYR A O 1
ATOM 3837 N N . LEU A 1 475 ? -7.476 3.240 9.918 1.00 85.44 475 LEU A N 1
ATOM 3838 C CA . LEU A 1 475 ? -7.480 3.843 11.245 1.00 85.44 475 LEU A CA 1
ATOM 3839 C C . LEU A 1 475 ? -7.055 2.812 12.296 1.00 85.44 475 LEU A C 1
ATOM 3841 O O . LEU A 1 475 ? -6.162 3.098 13.090 1.00 85.44 475 LEU A O 1
ATOM 3845 N N . LEU A 1 476 ? -7.602 1.593 12.261 1.00 87.81 476 LEU A N 1
ATOM 3846 C CA . LEU A 1 476 ? -7.194 0.524 13.178 1.00 87.81 476 LEU A CA 1
ATOM 3847 C C . LEU A 1 476 ? -5.719 0.154 13.039 1.00 87.81 476 LEU A C 1
ATOM 3849 O O . LEU A 1 476 ? -5.025 0.072 14.052 1.00 87.81 476 LEU A O 1
ATOM 3853 N N . HIS A 1 477 ? -5.217 0.019 11.812 1.00 84.44 477 HIS A N 1
ATOM 3854 C CA . HIS A 1 477 ? -3.795 -0.218 11.570 1.00 84.44 477 HIS A CA 1
ATOM 3855 C C . HIS A 1 477 ? -2.919 0.910 12.139 1.00 84.44 477 HIS A C 1
ATOM 3857 O O . HIS A 1 477 ? -1.907 0.664 12.798 1.00 84.44 477 HIS A O 1
ATOM 3863 N N . THR A 1 478 ? -3.341 2.163 11.969 1.00 80.81 478 THR A N 1
ATOM 3864 C CA . THR A 1 478 ? -2.628 3.333 12.495 1.00 80.81 478 THR A CA 1
ATOM 3865 C C . THR A 1 478 ? -2.640 3.365 14.029 1.00 80.81 478 THR A C 1
ATOM 3867 O O . THR A 1 478 ? -1.630 3.737 14.621 1.00 80.81 478 THR A O 1
ATOM 3870 N N . MET A 1 479 ? -3.731 2.941 14.686 1.00 79.88 479 MET A N 1
ATOM 3871 C CA . MET A 1 479 ? -3.792 2.797 16.155 1.00 79.88 479 MET A CA 1
ATOM 3872 C C . MET A 1 479 ? -2.906 1.666 16.665 1.00 79.88 479 MET A C 1
ATOM 3874 O O . MET A 1 479 ? -2.275 1.806 17.710 1.00 79.88 479 MET A O 1
ATOM 3878 N N . ALA A 1 480 ? -2.909 0.540 15.953 1.00 76.56 480 ALA A N 1
ATOM 3879 C CA . ALA A 1 480 ? -2.160 -0.650 16.316 1.00 76.56 480 ALA A CA 1
ATOM 3880 C C . ALA A 1 480 ? -0.650 -0.446 16.129 1.00 76.56 480 ALA A C 1
ATOM 3882 O O . ALA A 1 480 ? 0.157 -0.921 16.930 1.00 76.56 480 ALA A O 1
ATOM 3883 N N . SER A 1 481 ? -0.256 0.284 15.088 1.00 68.75 481 SER A N 1
ATOM 3884 C CA . SER A 1 481 ? 1.135 0.648 14.847 1.00 68.75 481 SER A CA 1
ATOM 3885 C C . SER A 1 481 ? 1.604 1.745 15.816 1.00 68.75 481 SER A C 1
ATOM 3887 O O . SER A 1 481 ? 0.854 2.642 16.197 1.00 68.75 481 SER A O 1
ATOM 3889 N N . SER A 1 482 ? 2.896 1.775 16.154 1.00 57.25 482 SER A N 1
ATOM 3890 C CA . SER A 1 482 ? 3.511 2.871 16.933 1.00 57.25 482 SER A CA 1
ATOM 3891 C C . SER A 1 482 ? 3.477 4.244 16.221 1.00 57.25 482 SER A C 1
ATOM 3893 O O . SER A 1 482 ? 4.127 5.187 16.672 1.00 57.25 482 SER A O 1
ATOM 3895 N N . ARG A 1 483 ? 2.744 4.372 15.103 1.00 55.25 483 ARG A N 1
ATOM 3896 C CA . ARG A 1 483 ? 2.572 5.580 14.283 1.00 55.25 483 ARG A CA 1
ATOM 3897 C C . ARG A 1 483 ? 1.338 6.406 14.667 1.00 55.25 483 ARG A C 1
ATOM 3899 O O . ARG A 1 483 ? 0.939 7.272 13.895 1.00 55.25 483 ARG A O 1
ATOM 3906 N N . GLY A 1 484 ? 0.757 6.204 15.854 1.00 53.31 484 GLY A N 1
ATOM 3907 C CA . GLY A 1 484 ? -0.470 6.885 16.304 1.00 53.31 484 GLY A CA 1
ATOM 3908 C C . GLY A 1 484 ? -0.472 8.427 16.241 1.00 53.31 484 GLY A C 1
ATOM 3909 O O . GLY A 1 484 ? -1.533 9.035 16.337 1.00 53.31 484 GLY A O 1
ATOM 3910 N N . SER A 1 485 ? 0.678 9.078 16.032 1.00 54.03 485 SER A N 1
ATOM 3911 C CA . SER A 1 485 ? 0.784 10.513 15.723 1.00 54.03 485 SER A CA 1
ATOM 3912 C C . SER A 1 485 ? 0.292 10.910 14.320 1.00 54.03 485 SER A C 1
ATOM 3914 O O . SER A 1 485 ? 0.166 12.103 14.060 1.00 54.03 485 SER A O 1
ATOM 3916 N N . ARG A 1 486 ? 0.014 9.948 13.426 1.00 59.31 486 ARG A N 1
ATOM 3917 C CA . ARG A 1 486 ? -0.492 10.169 12.055 1.00 59.31 486 ARG A CA 1
ATOM 3918 C C . ARG A 1 486 ? -2.017 10.095 11.923 1.00 59.31 486 ARG A C 1
ATOM 3920 O O . ARG A 1 486 ? -2.533 10.193 10.816 1.00 59.31 486 ARG A O 1
ATOM 3927 N N . MET A 1 487 ? -2.741 9.914 13.027 1.00 71.38 487 MET A N 1
ATOM 3928 C CA . MET A 1 487 ? -4.201 9.857 12.995 1.00 71.38 487 MET A CA 1
ATOM 3929 C C . MET A 1 487 ? -4.807 11.162 12.465 1.00 71.38 487 MET A C 1
ATOM 3931 O O . MET A 1 487 ? -4.505 12.223 13.018 1.00 71.38 487 MET A O 1
ATOM 3935 N N . PRO A 1 488 ? -5.684 11.113 11.447 1.00 74.06 488 PRO A N 1
ATOM 3936 C CA . PRO A 1 488 ? -6.348 12.310 10.964 1.00 74.06 488 PRO A CA 1
ATOM 3937 C C . PRO A 1 488 ? -7.339 12.843 12.006 1.00 74.06 488 PRO A C 1
ATOM 3939 O O . PRO A 1 488 ? -7.927 12.100 12.798 1.00 74.06 488 PRO A O 1
ATOM 3942 N N . ARG A 1 489 ? -7.547 14.160 11.988 1.00 79.94 489 ARG A N 1
ATOM 3943 C CA . ARG A 1 489 ? -8.502 14.844 12.865 1.00 79.94 489 ARG A CA 1
ATOM 3944 C C . ARG A 1 489 ? -9.930 14.382 12.564 1.00 79.94 489 ARG A C 1
ATOM 3946 O O . ARG A 1 489 ? -10.346 14.386 11.408 1.00 79.94 489 ARG A O 1
ATOM 3953 N N . LEU A 1 490 ? -10.695 14.045 13.603 1.00 86.25 490 LEU A N 1
ATOM 3954 C CA . LEU A 1 490 ? -12.123 13.744 13.470 1.00 86.25 490 LEU A CA 1
ATOM 3955 C C . LEU A 1 490 ? -12.921 15.041 13.352 1.00 86.25 490 LEU A C 1
ATOM 3957 O O . LEU A 1 490 ? -12.768 15.936 14.189 1.00 86.25 490 LEU A O 1
ATOM 3961 N N . THR A 1 491 ? -13.788 15.139 12.350 1.00 85.25 491 THR A N 1
ATOM 3962 C CA . THR A 1 491 ? -14.719 16.260 12.166 1.00 85.25 491 THR A CA 1
ATOM 3963 C C . THR A 1 491 ? -16.158 15.784 12.310 1.00 85.25 491 THR A C 1
ATOM 3965 O O . THR A 1 491 ? -16.478 14.624 12.054 1.00 85.25 491 THR A O 1
ATOM 3968 N N . LEU A 1 492 ? -17.046 16.673 12.758 1.00 84.38 492 LEU A N 1
ATOM 3969 C CA . LEU A 1 492 ? -18.468 16.356 12.854 1.00 84.38 492 LEU A CA 1
ATOM 3970 C C . LEU A 1 492 ? -19.076 16.146 11.459 1.00 84.38 492 LEU A C 1
ATOM 3972 O O . LEU A 1 492 ? -19.723 15.130 11.227 1.00 84.38 492 LEU A O 1
ATOM 3976 N N . LEU A 1 493 ? -18.825 17.091 10.550 1.00 79.44 493 LEU A N 1
ATOM 3977 C CA . LEU A 1 493 ? -19.315 17.118 9.170 1.00 79.44 493 LEU A CA 1
ATOM 3978 C C . LEU A 1 493 ? -18.146 17.195 8.181 1.00 79.44 493 LEU A C 1
ATOM 3980 O O . LEU A 1 493 ? -16.986 17.361 8.583 1.00 79.44 493 LEU A O 1
ATOM 3984 N N . ASP A 1 494 ? -18.463 17.086 6.892 1.00 69.62 494 ASP A N 1
ATOM 3985 C CA . ASP A 1 494 ? -17.506 17.334 5.816 1.00 69.62 494 ASP A CA 1
ATOM 3986 C C . ASP A 1 494 ? -16.999 18.785 5.882 1.00 69.62 494 ASP A C 1
ATOM 3988 O O . ASP A 1 494 ? -17.772 19.737 5.996 1.00 69.62 494 ASP A O 1
ATOM 3992 N N . GLY A 1 495 ? -15.680 18.947 5.828 1.00 61.00 495 GLY A N 1
ATOM 3993 C CA . GLY A 1 495 ? -14.986 20.231 5.837 1.00 61.00 495 GLY A CA 1
ATOM 3994 C C . GLY A 1 495 ? -13.591 20.080 5.232 1.00 61.00 495 GLY A C 1
ATOM 3995 O O . GLY A 1 495 ? -13.171 18.968 4.918 1.00 61.00 495 GLY A O 1
ATOM 3996 N N . ASP A 1 496 ? -12.853 21.183 5.095 1.00 51.66 496 ASP A N 1
ATOM 3997 C CA . ASP A 1 496 ? -11.619 21.239 4.289 1.00 51.66 496 ASP A CA 1
ATOM 3998 C C . ASP A 1 496 ? -10.453 20.358 4.791 1.00 51.66 496 ASP A C 1
ATOM 4000 O O . ASP A 1 496 ? -9.431 20.255 4.117 1.00 51.66 496 ASP A O 1
ATOM 4004 N N . SER A 1 497 ? -10.553 19.726 5.970 1.00 58.06 497 SER A N 1
ATOM 4005 C CA . SER A 1 497 ? -9.521 18.798 6.466 1.00 58.06 497 SER A CA 1
ATOM 4006 C C . SER A 1 497 ? -9.998 17.930 7.639 1.00 58.06 497 SER A C 1
ATOM 4008 O O . SER A 1 497 ? -10.121 18.401 8.772 1.00 58.06 497 SER A O 1
ATOM 4010 N N . GLY A 1 498 ? -10.228 16.638 7.393 1.00 69.19 498 GLY A N 1
ATOM 4011 C CA . GLY A 1 498 ? -10.487 15.659 8.450 1.00 69.19 498 GLY A CA 1
ATOM 4012 C C . GLY A 1 498 ? -11.337 14.473 8.015 1.00 69.19 498 GLY A C 1
ATOM 4013 O O . GLY A 1 498 ? -11.816 14.399 6.886 1.00 69.19 498 GLY A O 1
ATOM 4014 N N . VAL A 1 499 ? -11.507 13.530 8.935 1.00 81.00 499 VAL A N 1
ATOM 4015 C CA . VAL A 1 499 ? -12.376 12.369 8.756 1.00 81.00 499 VAL A CA 1
ATOM 4016 C C . VAL A 1 499 ? -13.725 12.669 9.392 1.00 81.00 499 VAL A C 1
ATOM 4018 O O . VAL A 1 499 ? -13.840 12.737 10.619 1.00 81.00 499 VAL A O 1
ATOM 4021 N N . ALA A 1 500 ? -14.732 12.862 8.545 1.00 83.12 500 ALA A N 1
ATOM 4022 C CA . ALA A 1 500 ? -16.075 13.216 8.973 1.00 83.12 500 ALA A CA 1
ATOM 4023 C C . ALA A 1 500 ? -16.809 12.023 9.600 1.00 83.12 500 ALA A C 1
ATOM 4025 O O . ALA A 1 500 ? -16.796 10.905 9.075 1.00 83.12 500 ALA A O 1
ATOM 4026 N N . LEU A 1 501 ? -17.489 12.275 10.717 1.00 86.56 501 LEU A N 1
ATOM 4027 C CA . LEU A 1 501 ? -18.354 11.301 11.381 1.00 86.56 501 LEU A CA 1
ATOM 4028 C C . LEU A 1 501 ? -19.744 11.242 10.741 1.00 86.56 501 LEU A C 1
ATOM 4030 O O . LEU A 1 501 ? -20.343 10.168 10.695 1.00 86.56 501 LEU A O 1
ATOM 4034 N N . LEU A 1 502 ? -20.253 12.371 10.246 1.00 82.88 502 LEU A N 1
ATOM 4035 C CA . LEU A 1 502 ? -21.589 12.488 9.671 1.00 82.88 502 LEU A CA 1
ATOM 4036 C C . LEU A 1 502 ? -21.552 13.154 8.287 1.00 82.88 502 LEU A C 1
ATOM 4038 O O . LEU A 1 502 ? -20.640 13.921 7.973 1.00 82.88 502 LEU A O 1
ATOM 4042 N N . THR A 1 503 ? -22.556 12.870 7.460 1.00 78.94 503 THR A N 1
ATOM 4043 C CA . THR A 1 503 ? -22.868 13.685 6.274 1.00 78.94 503 THR A CA 1
ATOM 4044 C C . THR A 1 503 ? -23.666 14.935 6.684 1.00 78.94 503 THR A C 1
ATOM 4046 O O . THR A 1 503 ? -24.240 14.944 7.779 1.00 78.94 503 THR A O 1
ATOM 4049 N N . PRO A 1 504 ? -23.758 15.980 5.837 1.00 74.81 504 PRO A N 1
ATOM 4050 C CA . PRO A 1 504 ? -24.614 17.146 6.092 1.00 74.81 504 PRO A CA 1
ATOM 4051 C C . PRO A 1 504 ? -26.088 16.802 6.370 1.00 74.81 504 PRO A C 1
ATOM 4053 O O . PRO A 1 504 ? -26.761 17.520 7.102 1.00 74.81 504 PRO A O 1
ATOM 4056 N N . GLU A 1 505 ? -26.577 15.684 5.832 1.00 73.81 505 GLU A N 1
ATOM 4057 C CA . GLU A 1 505 ? -27.931 15.150 6.032 1.00 73.81 505 GLU A CA 1
ATOM 4058 C C . GLU A 1 505 ? -28.085 14.366 7.352 1.00 73.81 505 GLU A C 1
ATOM 4060 O O . GLU A 1 505 ? -29.171 13.876 7.656 1.00 73.81 505 GLU A O 1
ATOM 4065 N N . GLY A 1 506 ? -27.015 14.204 8.140 1.00 77.12 506 GLY A N 1
ATOM 4066 C CA . GLY A 1 506 ? -27.034 13.489 9.421 1.00 77.12 506 GLY A CA 1
ATOM 4067 C C . GLY A 1 506 ? -26.862 11.969 9.315 1.00 77.12 506 GLY A C 1
ATOM 4068 O O . GLY A 1 506 ? -27.231 11.237 10.241 1.00 77.12 506 GLY A O 1
ATOM 4069 N N . LEU A 1 507 ? -26.310 11.458 8.209 1.00 80.38 507 LEU A N 1
ATOM 4070 C CA . LEU A 1 507 ? -26.009 10.031 8.072 1.00 80.38 507 LEU A CA 1
ATOM 4071 C C . LEU A 1 507 ? -24.659 9.671 8.695 1.00 80.38 507 LEU A C 1
ATOM 4073 O O . LEU A 1 507 ? -23.655 10.334 8.449 1.00 80.38 507 LEU A O 1
ATOM 4077 N N . LYS A 1 508 ? -24.630 8.581 9.464 1.00 85.06 508 LYS A N 1
ATOM 4078 C CA . LYS A 1 508 ? -23.452 8.049 10.163 1.00 85.06 508 LYS A CA 1
ATOM 4079 C C . LYS A 1 508 ? -22.468 7.417 9.186 1.00 85.06 508 LYS A C 1
ATOM 4081 O O . LYS A 1 508 ? -22.772 6.366 8.646 1.00 85.06 508 LYS A O 1
ATOM 4086 N N . ARG A 1 509 ? -21.295 8.027 8.986 1.00 83.88 509 ARG A N 1
ATOM 4087 C CA . ARG A 1 509 ? -20.234 7.538 8.079 1.00 83.88 509 ARG A CA 1
ATOM 4088 C C . ARG A 1 509 ? -19.557 6.260 8.613 1.00 83.88 509 ARG A C 1
ATOM 4090 O O . ARG A 1 509 ? -19.594 6.017 9.816 1.00 83.88 509 ARG A O 1
ATOM 4097 N N . PRO A 1 510 ? -18.845 5.465 7.789 1.00 85.69 510 PRO A N 1
ATOM 4098 C CA . PRO A 1 510 ? -18.187 4.225 8.241 1.00 85.69 510 PRO A CA 1
ATOM 4099 C C . PRO A 1 510 ? -17.273 4.405 9.461 1.00 85.69 510 PRO A C 1
ATOM 4101 O O . PRO A 1 510 ? -17.209 3.556 10.350 1.00 85.69 510 PRO A O 1
ATOM 4104 N N . VAL A 1 511 ? -16.600 5.552 9.542 1.00 87.19 511 VAL A N 1
ATOM 4105 C CA . VAL A 1 511 ? -15.718 5.886 10.661 1.00 87.19 511 VAL A CA 1
ATOM 4106 C C . VAL A 1 511 ? -16.496 6.117 11.959 1.00 87.19 511 VAL A C 1
ATOM 4108 O O . VAL A 1 511 ? -16.030 5.695 13.012 1.00 87.19 511 VAL A O 1
ATOM 4111 N N . TYR A 1 512 ? -17.714 6.668 11.902 1.00 89.88 512 TYR A N 1
ATOM 4112 C CA . TYR A 1 512 ? -18.618 6.710 13.059 1.00 89.88 512 TYR A CA 1
ATOM 4113 C C . TYR A 1 512 ? -18.788 5.319 13.666 1.00 89.88 512 TYR A C 1
ATOM 4115 O O . TYR A 1 512 ? -18.644 5.129 14.873 1.00 89.88 512 TYR A O 1
ATOM 4123 N N . HIS A 1 513 ? -19.095 4.337 12.817 1.00 90.00 513 HIS A N 1
ATOM 4124 C CA . HIS A 1 513 ? -19.358 2.977 13.261 1.00 90.00 513 HIS A CA 1
ATOM 4125 C C . HIS A 1 513 ? -18.107 2.327 13.842 1.00 90.00 513 HIS A C 1
ATOM 4127 O O . HIS A 1 513 ? -18.203 1.700 14.893 1.00 90.00 513 HIS A O 1
ATOM 4133 N N . LEU A 1 514 ? -16.933 2.555 13.243 1.00 91.00 514 LEU A N 1
ATOM 4134 C CA . LEU A 1 514 ? -15.663 2.140 13.837 1.00 91.00 514 LEU A CA 1
ATOM 4135 C C . LEU A 1 514 ? -15.508 2.670 15.270 1.00 91.00 514 LEU A C 1
ATOM 4137 O O . LEU A 1 514 ? -15.216 1.893 16.175 1.00 91.00 514 LEU A O 1
ATOM 4141 N N . PHE A 1 515 ? -15.709 3.971 15.491 1.00 90.75 515 PHE A N 1
ATOM 4142 C CA . PHE A 1 515 ? -15.562 4.563 16.825 1.00 90.75 515 PHE A CA 1
ATOM 4143 C C . PHE A 1 515 ? -16.602 4.044 17.820 1.00 90.75 515 PHE A C 1
ATOM 4145 O O . PHE A 1 515 ? -16.271 3.821 18.981 1.00 90.75 515 PHE A O 1
ATOM 4152 N N . SER A 1 516 ? -17.822 3.763 17.360 1.00 91.25 516 SER A N 1
ATOM 4153 C CA . SER A 1 516 ? -18.845 3.117 18.185 1.00 91.25 516 SER A CA 1
ATOM 4154 C C . SER A 1 516 ? -18.443 1.692 18.593 1.00 91.25 516 SER A C 1
ATOM 4156 O O . SER A 1 516 ? -18.679 1.290 19.730 1.00 91.25 516 SER A O 1
ATOM 4158 N N . LEU A 1 517 ? -17.779 0.932 17.711 1.00 92.31 517 LEU A N 1
ATOM 4159 C CA . LEU A 1 517 ? -17.216 -0.379 18.059 1.00 92.31 517 LEU A CA 1
ATOM 4160 C C . LEU A 1 517 ? -16.023 -0.261 19.013 1.00 92.31 517 LEU A C 1
ATOM 4162 O O . LEU A 1 517 ? -15.916 -1.045 19.953 1.00 92.31 517 LEU A O 1
ATOM 4166 N N . LEU A 1 518 ? -15.142 0.722 18.805 1.00 91.44 518 LEU A N 1
ATOM 4167 C CA . LEU A 1 518 ? -14.022 0.986 19.711 1.00 91.44 518 LEU A CA 1
ATOM 4168 C C . LEU A 1 518 ? -14.504 1.315 21.125 1.00 91.44 518 LEU A C 1
ATOM 4170 O O . LEU A 1 518 ? -13.832 0.939 22.082 1.00 91.44 518 LEU A O 1
ATOM 4174 N N . GLU A 1 519 ? -15.658 1.969 21.268 1.00 91.81 519 GLU A N 1
ATOM 4175 C CA . GLU A 1 519 ? -16.222 2.280 22.581 1.00 91.81 519 GLU A CA 1
ATOM 4176 C C . GLU A 1 519 ? -16.730 1.042 23.331 1.00 91.81 519 GLU A C 1
ATOM 4178 O O . GLU A 1 519 ? -16.725 1.023 24.559 1.00 91.81 519 GLU A O 1
ATOM 4183 N N . GLN A 1 520 ? -17.065 -0.034 22.614 1.00 91.62 520 GLN A N 1
ATOM 4184 C CA . GLN A 1 520 ? -17.430 -1.315 23.226 1.00 91.62 520 GLN A CA 1
ATOM 4185 C C . GLN A 1 520 ? -16.232 -2.131 23.722 1.00 91.62 520 GLN A C 1
ATOM 4187 O O . GLN A 1 520 ? -16.425 -3.100 24.455 1.00 91.62 520 GLN A O 1
ATOM 4192 N N . LEU A 1 521 ? -15.005 -1.777 23.332 1.00 92.75 521 LEU A N 1
ATOM 4193 C CA . LEU A 1 521 ? -13.808 -2.405 23.880 1.00 92.75 521 LEU A CA 1
ATOM 4194 C C . LEU A 1 521 ? -13.607 -1.998 25.341 1.00 92.75 521 LEU A C 1
ATOM 4196 O O . LEU A 1 521 ? -14.040 -0.933 25.782 1.00 92.75 521 LEU A O 1
ATOM 4200 N N . GLY A 1 522 ? -12.863 -2.803 26.087 1.00 91.81 522 GLY A N 1
ATOM 4201 C CA . GLY A 1 522 ? -12.307 -2.377 27.361 1.00 91.81 522 GLY A CA 1
ATOM 4202 C C . GLY A 1 522 ? -11.229 -1.298 27.224 1.00 91.81 522 GLY A C 1
ATOM 4203 O O . GLY A 1 522 ? -10.667 -1.065 26.149 1.00 91.81 522 GLY A O 1
ATOM 4204 N N . ASP A 1 523 ? -10.930 -0.624 28.331 1.00 91.00 523 ASP A N 1
ATOM 4205 C CA . ASP A 1 523 ? -9.891 0.412 28.407 1.00 91.00 523 ASP A CA 1
ATOM 4206 C C . ASP A 1 523 ? -8.451 -0.122 28.354 1.00 91.00 523 ASP A C 1
ATOM 4208 O O . ASP A 1 523 ? -7.509 0.662 28.205 1.00 91.00 523 ASP A O 1
ATOM 4212 N N . THR A 1 524 ? -8.273 -1.441 28.434 1.00 91.19 524 THR A N 1
ATOM 4213 C CA . THR A 1 524 ? -6.963 -2.076 28.562 1.00 91.19 524 THR A CA 1
ATOM 4214 C C . THR A 1 524 ? -6.776 -3.170 27.519 1.00 91.19 524 THR A C 1
ATOM 4216 O O . THR A 1 524 ? -7.529 -4.139 27.472 1.00 91.19 524 THR A O 1
ATOM 4219 N N . VAL A 1 525 ? -5.750 -3.027 26.682 1.00 92.50 525 VAL A N 1
ATOM 4220 C CA . VAL A 1 525 ? -5.289 -4.034 25.722 1.00 92.50 525 VAL A CA 1
ATOM 4221 C C . VAL A 1 525 ? -4.570 -5.149 26.474 1.00 92.50 525 VAL A C 1
ATOM 4223 O O . VAL A 1 525 ? -3.655 -4.880 27.251 1.00 92.50 525 VAL A O 1
ATOM 4226 N N . ILE A 1 526 ? -4.977 -6.388 26.210 1.00 93.94 526 ILE A N 1
ATOM 4227 C CA . ILE A 1 526 ? -4.414 -7.609 26.808 1.00 93.94 526 ILE A CA 1
ATOM 4228 C C . ILE A 1 526 ? -3.632 -8.455 25.804 1.00 93.94 526 ILE A C 1
ATOM 4230 O O . ILE A 1 526 ? -2.743 -9.210 26.186 1.00 93.94 526 ILE A O 1
ATOM 4234 N N . ALA A 1 527 ? -3.946 -8.330 24.516 1.00 91.94 527 ALA A N 1
ATOM 4235 C CA . ALA A 1 527 ? -3.190 -8.948 23.439 1.00 91.94 527 ALA A CA 1
ATOM 4236 C C . ALA A 1 527 ? -3.410 -8.164 22.143 1.00 91.94 527 ALA A C 1
ATOM 4238 O O . ALA A 1 527 ? -4.482 -7.606 21.915 1.00 91.94 527 ALA A O 1
ATOM 4239 N N . GLN A 1 528 ? -2.399 -8.130 21.287 1.00 89.44 528 GLN A N 1
ATOM 4240 C CA . GLN A 1 528 ? -2.450 -7.434 20.008 1.00 89.44 528 GLN A CA 1
ATOM 4241 C C . GLN A 1 528 ? -1.511 -8.134 19.026 1.00 89.44 528 GLN A C 1
ATOM 4243 O O . GLN A 1 528 ? -0.418 -8.546 19.417 1.00 89.44 528 GLN A O 1
ATOM 4248 N N . GLY A 1 529 ? -1.928 -8.225 17.768 1.00 82.75 529 GLY A N 1
ATOM 4249 C CA . GLY A 1 529 ? -1.116 -8.722 16.659 1.00 82.75 529 GLY A CA 1
ATOM 4250 C C . GLY A 1 529 ? -1.395 -7.941 15.380 1.00 82.75 529 GLY A C 1
ATOM 4251 O O . GLY A 1 529 ? -1.968 -6.849 15.428 1.00 82.75 529 GLY A O 1
ATOM 4252 N N . ASP A 1 530 ? -1.012 -8.510 14.239 1.00 73.12 530 ASP A N 1
ATOM 4253 C CA . ASP A 1 530 ? -1.094 -7.829 12.939 1.00 73.12 530 ASP A CA 1
ATOM 4254 C C . ASP A 1 530 ? -2.543 -7.480 12.554 1.00 73.12 530 ASP A C 1
ATOM 4256 O O . ASP A 1 530 ? -2.794 -6.450 11.933 1.00 73.12 530 ASP A O 1
ATOM 4260 N N . MET A 1 531 ? -3.502 -8.311 12.977 1.00 79.81 531 MET A N 1
ATOM 4261 C CA . MET A 1 531 ? -4.899 -8.263 12.525 1.00 79.81 531 MET A CA 1
ATOM 4262 C C . MET A 1 531 ? -5.911 -8.230 13.673 1.00 79.81 531 MET A C 1
ATOM 4264 O O . MET A 1 531 ? -7.111 -8.412 13.459 1.00 79.81 531 MET A O 1
ATOM 4268 N N . TYR A 1 532 ? -5.444 -8.076 14.915 1.00 90.81 532 TYR A N 1
ATOM 4269 C CA . TYR A 1 532 ? -6.335 -8.104 16.065 1.00 90.81 532 TYR A CA 1
ATOM 4270 C C . TYR A 1 532 ? -5.883 -7.223 17.219 1.00 90.81 532 TYR A C 1
ATOM 4272 O O . TYR A 1 532 ? -4.696 -6.976 17.438 1.00 90.81 532 TYR A O 1
ATOM 4280 N N . LEU A 1 533 ? -6.873 -6.801 17.994 1.00 92.38 533 LEU A N 1
ATOM 4281 C CA . LEU A 1 533 ? -6.719 -6.148 19.277 1.00 92.38 533 LEU A CA 1
ATOM 4282 C C . LEU A 1 533 ? -7.715 -6.775 20.252 1.00 92.38 533 LEU A C 1
ATOM 4284 O O . LEU A 1 533 ? -8.927 -6.685 20.067 1.00 92.38 533 LEU A O 1
ATOM 4288 N N . ALA A 1 534 ? -7.199 -7.432 21.283 1.00 94.38 534 ALA A N 1
ATOM 4289 C CA . ALA A 1 534 ? -7.988 -7.949 22.386 1.00 94.38 534 ALA A CA 1
ATOM 4290 C C . ALA A 1 534 ? -7.868 -6.998 23.575 1.00 94.38 534 ALA A C 1
ATOM 4292 O O . ALA A 1 534 ? -6.764 -6.639 23.995 1.00 94.38 534 ALA A O 1
ATOM 4293 N N . ALA A 1 535 ? -9.008 -6.605 24.124 1.00 94.69 535 ALA A N 1
ATOM 4294 C CA . ALA A 1 535 ? -9.103 -5.714 25.262 1.00 94.69 535 ALA A CA 1
ATOM 4295 C C . ALA A 1 535 ? -10.003 -6.310 26.346 1.00 94.69 535 ALA A C 1
ATOM 4297 O O . ALA A 1 535 ? -10.827 -7.186 26.084 1.00 94.69 535 ALA A O 1
ATOM 4298 N N . ARG A 1 536 ? -9.836 -5.812 27.568 1.00 93.44 536 ARG A N 1
ATOM 4299 C CA . ARG A 1 536 ? -10.749 -6.038 28.685 1.00 93.44 536 ARG A CA 1
ATOM 4300 C C . ARG A 1 536 ? -10.934 -4.752 29.464 1.00 93.44 536 ARG A C 1
ATOM 4302 O O . ARG A 1 536 ? -10.062 -3.880 29.461 1.00 93.44 536 ARG A O 1
ATOM 4309 N N . GLN A 1 537 ? -12.080 -4.619 30.115 1.00 91.19 537 GLN A N 1
ATOM 4310 C CA . GLN A 1 537 ? -12.303 -3.498 31.016 1.00 91.19 537 GLN A CA 1
ATOM 4311 C C . GLN A 1 537 ? -11.518 -3.733 32.308 1.00 91.19 537 GLN A C 1
ATOM 4313 O O . GLN A 1 537 ? -11.604 -4.816 32.889 1.00 91.19 537 GLN A O 1
ATOM 4318 N N . SER A 1 538 ? -10.791 -2.719 32.779 1.00 84.12 538 SER A N 1
ATOM 4319 C CA . SER A 1 538 ? -10.074 -2.774 34.056 1.00 84.12 538 SER A CA 1
ATOM 4320 C C . SER A 1 538 ? -10.975 -3.298 35.181 1.00 84.12 538 SER A C 1
ATOM 4322 O O . SER A 1 538 ? -12.023 -2.720 35.477 1.00 84.12 538 SER A O 1
ATOM 4324 N N . GLY A 1 539 ? -10.572 -4.411 35.800 1.00 79.44 539 GLY A N 1
ATOM 4325 C CA . GLY A 1 539 ? -11.308 -5.053 36.894 1.00 79.44 539 GLY A CA 1
ATOM 4326 C C . GLY A 1 539 ? -12.477 -5.959 36.482 1.00 79.44 539 GLY A C 1
ATOM 4327 O O . GLY A 1 539 ? -13.183 -6.439 37.367 1.00 79.44 539 GLY A O 1
ATOM 4328 N N . ARG A 1 540 ? -12.692 -6.216 35.185 1.00 84.81 540 ARG A N 1
ATOM 4329 C CA . ARG A 1 540 ? -13.672 -7.197 34.686 1.00 84.81 540 ARG A CA 1
ATOM 4330 C C . ARG A 1 540 ? -12.992 -8.368 33.980 1.00 84.81 540 ARG A C 1
ATOM 4332 O O . ARG A 1 540 ? -11.876 -8.246 33.480 1.00 84.81 540 ARG A O 1
ATOM 4339 N N . GLU A 1 541 ? -13.694 -9.499 33.931 1.00 84.44 541 GLU A N 1
ATOM 4340 C CA . GLU A 1 541 ? -13.261 -10.680 33.174 1.00 84.44 541 GLU A CA 1
ATOM 4341 C C . GLU A 1 541 ? -13.686 -10.639 31.701 1.00 84.44 541 GLU A C 1
ATOM 4343 O O . GLU A 1 541 ? -13.105 -11.366 30.901 1.00 84.44 541 GLU A O 1
ATOM 4348 N N . ASP A 1 542 ? -14.654 -9.787 31.343 1.00 90.56 542 ASP A N 1
ATOM 4349 C CA . ASP A 1 542 ? -15.195 -9.689 29.985 1.00 90.56 542 ASP A CA 1
ATOM 4350 C C . ASP A 1 542 ? -14.106 -9.332 28.970 1.00 90.56 542 ASP A C 1
ATOM 4352 O O . ASP A 1 542 ? -13.473 -8.273 29.058 1.00 90.56 542 ASP A O 1
ATOM 4356 N N . ILE A 1 543 ? -13.936 -10.201 27.976 1.00 94.38 543 ILE A N 1
ATOM 4357 C CA . ILE A 1 543 ? -12.977 -10.023 26.887 1.00 94.38 543 ILE A CA 1
ATOM 4358 C C . ILE A 1 543 ? -13.711 -9.498 25.656 1.00 94.38 543 ILE A C 1
ATOM 4360 O O . ILE A 1 543 ? -14.776 -9.990 25.278 1.00 94.38 543 ILE A O 1
ATOM 4364 N N . GLN A 1 544 ? -13.112 -8.521 24.987 1.00 96.56 544 GLN A N 1
ATOM 4365 C CA . GLN A 1 544 ? -13.525 -8.085 23.662 1.00 96.56 544 GLN A CA 1
ATOM 4366 C C . GLN A 1 544 ? -12.372 -8.285 22.684 1.00 96.56 544 GLN A C 1
ATOM 4368 O O . GLN A 1 544 ? -11.239 -7.904 22.964 1.00 96.56 544 GLN A O 1
ATOM 4373 N N . VAL A 1 545 ? -12.657 -8.888 21.535 1.00 96.69 545 VAL A N 1
ATOM 4374 C CA . VAL A 1 545 ? -11.676 -9.159 20.483 1.00 96.69 545 VAL A CA 1
ATOM 4375 C C . VAL A 1 545 ? -12.117 -8.438 19.219 1.00 96.69 545 VAL A C 1
ATOM 4377 O O . VAL A 1 545 ? -13.121 -8.799 18.607 1.00 96.69 545 VAL A O 1
ATOM 4380 N N . LEU A 1 546 ? -11.363 -7.413 18.838 1.00 95.75 546 LEU A N 1
ATOM 4381 C CA . LEU A 1 546 ? -11.507 -6.724 17.567 1.00 95.75 546 LEU A CA 1
ATOM 4382 C C . LEU A 1 546 ? -10.556 -7.357 16.556 1.00 95.75 546 LEU A C 1
ATOM 4384 O O . LEU A 1 546 ? -9.343 -7.282 16.719 1.00 95.75 546 LEU A O 1
ATOM 4388 N N . LEU A 1 547 ? -11.106 -7.962 15.517 1.00 94.62 547 LEU A N 1
ATOM 4389 C CA . LEU A 1 547 ? -10.382 -8.448 14.355 1.00 94.62 547 LEU A CA 1
ATOM 4390 C C . LEU A 1 547 ? -10.547 -7.442 13.218 1.00 94.62 547 LEU A C 1
ATOM 4392 O O . LEU A 1 547 ? -11.616 -6.858 13.049 1.00 94.62 547 LEU A O 1
ATOM 4396 N N . TYR A 1 548 ? -9.511 -7.235 12.425 1.00 91.56 548 TYR A N 1
ATOM 4397 C CA . TYR A 1 548 ? -9.572 -6.359 11.264 1.00 91.56 548 TYR A CA 1
ATOM 4398 C C . TYR A 1 548 ? -8.625 -6.849 10.182 1.00 91.56 548 TYR A C 1
ATOM 4400 O O . TYR A 1 548 ? -7.630 -7.494 10.491 1.00 91.56 548 TYR A O 1
ATOM 4408 N N . HIS A 1 549 ? -8.916 -6.539 8.919 1.00 86.62 549 HIS A N 1
ATOM 4409 C CA . HIS A 1 549 ? -8.010 -6.831 7.817 1.00 86.62 549 HIS A CA 1
ATOM 4410 C C . HIS A 1 549 ? -7.481 -5.567 7.139 1.00 86.62 549 HIS A C 1
ATOM 4412 O O . HIS A 1 549 ? -8.201 -4.891 6.411 1.00 86.62 549 HIS A O 1
ATOM 4418 N N . TYR A 1 550 ? -6.198 -5.268 7.346 1.00 80.31 550 TYR A N 1
ATOM 4419 C CA . TYR A 1 550 ? -5.479 -4.192 6.674 1.00 80.31 550 TYR A CA 1
ATOM 4420 C C . TYR A 1 550 ? -4.032 -4.602 6.351 1.00 80.31 550 TYR A C 1
ATOM 4422 O O . TYR A 1 550 ? -3.394 -5.282 7.148 1.00 80.31 550 TYR A O 1
ATOM 4430 N N . ASP A 1 551 ? -3.511 -4.168 5.203 1.00 72.56 551 ASP A N 1
ATOM 4431 C CA . ASP A 1 551 ? -2.119 -4.370 4.788 1.00 72.56 551 ASP A CA 1
ATOM 4432 C C . ASP A 1 551 ? -1.423 -3.007 4.651 1.00 72.56 551 ASP A C 1
ATOM 4434 O O . ASP A 1 551 ? -1.966 -2.087 4.042 1.00 72.56 551 ASP A O 1
ATOM 4438 N N . ALA A 1 552 ? -0.212 -2.875 5.198 1.00 67.88 552 ALA A N 1
ATOM 4439 C CA . ALA A 1 552 ? 0.553 -1.623 5.198 1.00 67.88 552 ALA A CA 1
ATOM 4440 C C . ALA A 1 552 ? 0.857 -1.084 3.786 1.00 67.88 552 ALA A C 1
ATOM 4442 O O . ALA A 1 552 ? 1.183 0.088 3.619 1.00 67.88 552 ALA A O 1
ATOM 4443 N N . CYS A 1 553 ? 0.735 -1.904 2.742 1.00 58.72 553 CYS A N 1
ATOM 4444 C CA . CYS A 1 553 ? 0.827 -1.419 1.364 1.00 58.72 553 CYS A CA 1
ATOM 4445 C C . CYS A 1 553 ? -0.278 -0.456 0.950 1.00 58.72 553 CYS A C 1
ATOM 4447 O O . CYS A 1 553 ? -0.116 0.264 -0.031 1.00 58.72 553 CYS A O 1
ATOM 4449 N N . PHE A 1 554 ? -1.379 -0.422 1.698 1.00 66.69 554 PHE A N 1
ATOM 4450 C CA . PHE A 1 554 ? -2.437 0.547 1.483 1.00 66.69 554 PHE A CA 1
ATOM 4451 C C . PHE A 1 554 ? -2.084 1.925 2.058 1.00 66.69 554 PHE A C 1
ATOM 4453 O O . PHE A 1 554 ? -2.783 2.880 1.739 1.00 66.69 554 PHE A O 1
ATOM 4460 N N . ASP A 1 555 ? -1.012 2.068 2.854 1.00 70.12 555 ASP A N 1
ATOM 4461 C CA . ASP A 1 555 ? -0.665 3.331 3.524 1.00 70.12 555 ASP A CA 1
ATOM 4462 C C . ASP A 1 555 ? -0.602 4.505 2.539 1.00 70.12 555 ASP A C 1
ATOM 4464 O O . ASP A 1 555 ? -1.161 5.563 2.819 1.00 70.12 555 ASP A O 1
ATOM 4468 N N . THR A 1 556 ? -0.018 4.326 1.349 1.00 60.09 556 THR A N 1
ATOM 4469 C CA . THR A 1 556 ? 0.045 5.405 0.343 1.00 60.09 556 THR A CA 1
ATOM 4470 C C . THR A 1 556 ? -1.313 5.864 -0.163 1.00 60.09 556 THR A C 1
ATOM 4472 O O . THR A 1 556 ? -1.457 7.044 -0.476 1.00 60.09 556 THR A O 1
ATOM 4475 N N . LEU A 1 557 ? -2.322 4.990 -0.197 1.00 63.84 557 LEU A N 1
ATOM 4476 C CA . LEU A 1 557 ? -3.679 5.365 -0.607 1.00 63.84 557 LEU A CA 1
ATOM 4477 C C . LEU A 1 557 ? -4.307 6.347 0.382 1.00 63.84 557 LEU A C 1
ATOM 4479 O O . LEU A 1 557 ? -5.085 7.217 -0.012 1.00 63.84 557 LEU A O 1
ATOM 4483 N N . PHE A 1 558 ? -3.974 6.210 1.667 1.00 70.31 558 PHE A N 1
ATOM 4484 C CA . PHE A 1 558 ? -4.534 7.026 2.740 1.00 70.31 558 PHE A CA 1
ATOM 4485 C C . PHE A 1 558 ? -3.669 8.250 3.072 1.00 70.31 558 PHE A C 1
ATOM 4487 O O . PHE A 1 558 ? -4.217 9.303 3.411 1.00 70.31 558 PHE A O 1
ATOM 4494 N N . GLU A 1 559 ? -2.345 8.135 2.927 1.00 66.31 559 GLU A N 1
ATOM 4495 C CA . GLU A 1 559 ? -1.368 9.192 3.221 1.00 66.31 559 GLU A CA 1
ATOM 4496 C C . GLU A 1 559 ? -1.155 10.172 2.050 1.00 66.31 559 GLU A C 1
ATOM 4498 O O . GLU A 1 559 ? -0.815 11.328 2.283 1.00 66.31 559 GLU A O 1
ATOM 4503 N N . GLY A 1 560 ? -1.347 9.742 0.797 1.00 54.41 560 GLY A N 1
ATOM 4504 C CA . GLY A 1 560 ? -0.811 10.426 -0.388 1.00 54.41 560 GLY A CA 1
ATOM 4505 C C . GLY A 1 560 ? -1.666 11.502 -1.065 1.00 54.41 560 GLY A C 1
ATOM 4506 O O . GLY A 1 560 ? -1.298 11.907 -2.162 1.00 54.41 560 GLY A O 1
ATOM 4507 N N . GLY A 1 561 ? -2.802 11.938 -0.504 1.00 51.94 561 GLY A N 1
ATOM 4508 C CA . GLY A 1 561 ? -3.640 12.978 -1.139 1.00 51.94 561 GLY A CA 1
ATOM 4509 C C . GLY A 1 561 ? -4.158 12.641 -2.548 1.00 51.94 561 GLY A C 1
ATOM 4510 O O . GLY A 1 561 ? -4.640 13.517 -3.265 1.00 51.94 561 GLY A O 1
ATOM 4511 N N . SER A 1 562 ? -4.020 11.382 -2.974 1.00 46.53 562 SER A N 1
ATOM 4512 C CA . SER A 1 562 ? -4.190 10.965 -4.364 1.00 46.53 562 SER A CA 1
ATOM 4513 C C . SER A 1 562 ? -5.623 11.197 -4.844 1.00 46.53 562 SER A C 1
ATOM 4515 O O . SER A 1 562 ? -6.590 11.020 -4.097 1.00 46.53 562 SER A O 1
ATOM 4517 N N . ARG A 1 563 ? -5.779 11.588 -6.114 1.00 49.00 563 ARG A N 1
ATOM 4518 C CA . ARG A 1 563 ? -7.100 11.814 -6.719 1.00 49.00 563 ARG A CA 1
ATOM 4519 C C . ARG A 1 563 ? -7.882 10.498 -6.790 1.00 49.00 563 ARG A C 1
ATOM 4521 O O . ARG A 1 563 ? -7.302 9.444 -7.036 1.00 49.00 563 ARG A O 1
ATOM 4528 N N . VAL A 1 564 ? -9.213 10.576 -6.682 1.00 44.97 564 VAL A N 1
ATOM 4529 C CA . VAL A 1 564 ? -10.166 9.447 -6.833 1.00 44.97 564 VAL A CA 1
ATOM 4530 C C . VAL A 1 564 ? -9.836 8.550 -8.037 1.00 44.97 564 VAL A C 1
ATOM 4532 O O . VAL A 1 564 ? -9.953 7.327 -7.967 1.00 44.97 564 VAL A O 1
ATOM 4535 N N . GLU A 1 565 ? -9.409 9.168 -9.140 1.00 44.78 565 GLU A N 1
ATOM 4536 C CA . GLU A 1 565 ? -9.084 8.535 -10.425 1.00 44.78 565 GLU A CA 1
ATOM 4537 C C . GLU A 1 565 ? -7.876 7.579 -10.348 1.00 44.78 565 GLU A C 1
ATOM 4539 O O . GLU A 1 565 ? -7.819 6.607 -11.099 1.00 44.78 565 GLU A O 1
ATOM 4544 N N . GLU A 1 566 ? -6.941 7.807 -9.418 1.00 48.03 566 GLU A N 1
ATOM 4545 C CA . GLU A 1 566 ? -5.783 6.934 -9.159 1.00 48.03 566 GLU A CA 1
ATOM 4546 C C . GLU A 1 566 ? -6.134 5.783 -8.196 1.00 48.03 566 GLU A C 1
ATOM 4548 O O . GLU A 1 566 ? -5.481 4.743 -8.194 1.00 48.03 566 GLU A O 1
ATOM 4553 N N . GLN A 1 567 ? -7.203 5.936 -7.407 1.00 53.00 567 GLN A N 1
ATOM 4554 C CA . GLN A 1 567 ? -7.573 5.026 -6.316 1.00 53.00 567 GLN A CA 1
ATOM 4555 C C . GLN A 1 567 ? -8.616 3.970 -6.725 1.00 53.00 567 GLN A C 1
ATOM 4557 O O . GLN A 1 567 ? -8.567 2.835 -6.245 1.00 53.00 567 GLN A O 1
ATOM 4562 N N . ALA A 1 568 ? -9.554 4.305 -7.620 1.00 52.03 568 ALA A N 1
ATOM 4563 C CA . ALA A 1 568 ? -10.631 3.396 -8.035 1.00 52.03 568 ALA A CA 1
ATOM 4564 C C . ALA A 1 568 ? -10.138 2.058 -8.632 1.00 52.03 568 ALA A C 1
ATOM 4566 O O . ALA A 1 568 ? -10.652 1.013 -8.227 1.00 52.03 568 ALA A O 1
ATOM 4567 N N . PRO A 1 569 ? -9.111 2.030 -9.503 1.00 51.72 569 PRO A N 1
ATOM 4568 C CA . PRO A 1 569 ? -8.652 0.771 -10.079 1.00 51.72 569 PRO A CA 1
ATOM 4569 C C . PRO A 1 569 ? -7.921 -0.134 -9.087 1.00 51.72 569 PRO A C 1
ATOM 4571 O O . PRO A 1 569 ? -7.957 -1.350 -9.233 1.00 51.72 569 PRO A O 1
ATOM 4574 N N . PHE A 1 570 ? -7.261 0.450 -8.082 1.00 53.78 570 PHE A N 1
ATOM 4575 C CA . PHE A 1 570 ? -6.634 -0.305 -7.000 1.00 53.78 570 PHE A CA 1
ATOM 4576 C C . PHE A 1 570 ? -7.704 -1.017 -6.168 1.00 53.78 570 PHE A C 1
ATOM 4578 O O . PHE A 1 570 ? -7.607 -2.209 -5.897 1.00 53.78 570 PHE A O 1
ATOM 4585 N N . VAL A 1 571 ? -8.764 -0.294 -5.801 1.00 57.22 571 VAL A N 1
ATOM 4586 C CA . VAL A 1 571 ? -9.891 -0.846 -5.043 1.00 57.22 571 VAL A CA 1
ATOM 4587 C C . VAL A 1 571 ? -10.619 -1.944 -5.831 1.00 57.22 571 VAL A C 1
ATOM 4589 O O . VAL A 1 571 ? -10.992 -2.956 -5.243 1.00 57.22 571 VAL A O 1
ATOM 4592 N N . GLU A 1 572 ? -10.796 -1.783 -7.145 1.00 55.50 572 GLU A N 1
ATOM 4593 C CA . GLU A 1 572 ? -11.356 -2.829 -8.018 1.00 55.50 572 GLU A CA 1
ATOM 4594 C C . 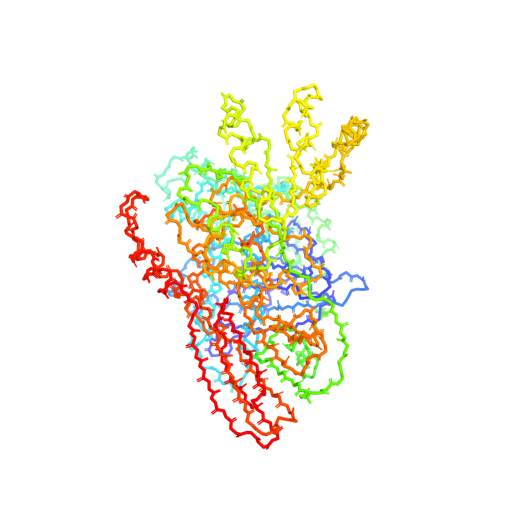GLU A 1 572 ? -10.451 -4.067 -8.095 1.00 55.50 572 GLU A C 1
ATOM 4596 O O . GLU A 1 572 ? -10.930 -5.179 -7.879 1.00 55.50 572 GLU A O 1
ATOM 4601 N N . LEU A 1 573 ? -9.134 -3.891 -8.263 1.00 53.03 573 LEU A N 1
ATOM 4602 C CA . LEU A 1 573 ? -8.159 -4.992 -8.254 1.00 53.03 573 LEU A CA 1
ATOM 4603 C C . LEU A 1 573 ? -8.194 -5.804 -6.943 1.00 53.03 573 LEU A C 1
ATOM 4605 O O . LEU A 1 573 ? -7.924 -7.005 -6.928 1.00 53.03 573 LEU A O 1
ATOM 4609 N N . MET A 1 574 ? -8.549 -5.157 -5.831 1.00 54.34 574 MET A N 1
ATOM 4610 C CA . MET A 1 574 ? -8.693 -5.803 -4.525 1.00 54.34 574 MET A CA 1
ATOM 4611 C C . MET A 1 574 ? -9.997 -6.596 -4.370 1.00 54.34 574 MET A C 1
ATOM 4613 O O . MET A 1 574 ? -10.013 -7.555 -3.596 1.00 54.34 574 MET A O 1
ATOM 4617 N N . LYS A 1 575 ? -11.071 -6.220 -5.078 1.00 53.66 575 LYS A N 1
ATOM 4618 C CA . LYS A 1 575 ? -12.371 -6.915 -5.031 1.00 53.66 575 LYS A CA 1
ATOM 4619 C C . LYS A 1 575 ? -12.346 -8.251 -5.767 1.00 53.66 575 LYS A C 1
ATOM 4621 O O . LYS A 1 575 ? -12.937 -9.216 -5.296 1.00 53.66 575 LYS A O 1
ATOM 4626 N N . ASP A 1 576 ? -11.618 -8.325 -6.876 1.00 47.88 576 ASP A N 1
ATOM 4627 C CA . ASP A 1 576 ? -11.650 -9.487 -7.771 1.00 47.88 576 ASP A CA 1
ATOM 4628 C C . ASP A 1 576 ? -10.793 -10.675 -7.296 1.00 47.88 576 ASP A C 1
ATOM 4630 O O . ASP A 1 576 ? -10.688 -11.687 -7.994 1.00 47.88 576 ASP A O 1
ATOM 4634 N N . HIS A 1 577 ? -10.112 -10.589 -6.147 1.00 53.34 577 HIS A N 1
ATOM 4635 C CA . HIS A 1 577 ? -9.136 -11.600 -5.718 1.00 53.34 577 HIS A CA 1
ATOM 4636 C C . HIS A 1 577 ? -9.356 -12.065 -4.278 1.00 53.34 577 HIS A C 1
ATOM 4638 O O . HIS A 1 577 ? -9.708 -11.281 -3.402 1.00 53.34 577 HIS A O 1
ATOM 4644 N N . ASP A 1 578 ? -9.037 -13.338 -4.008 1.00 58.06 578 ASP A N 1
ATOM 4645 C CA . ASP A 1 578 ? -9.038 -13.936 -2.664 1.00 58.06 578 ASP A CA 1
ATOM 4646 C C . ASP A 1 578 ? -7.912 -13.327 -1.804 1.00 58.06 578 ASP A C 1
ATOM 4648 O O . ASP A 1 578 ? -6.819 -13.874 -1.639 1.00 58.06 578 ASP A O 1
ATOM 4652 N N . TYR A 1 579 ? -8.117 -12.090 -1.355 1.00 64.31 579 TYR A N 1
ATOM 4653 C CA . TYR A 1 579 ? -7.339 -11.402 -0.325 1.00 64.31 579 TYR A CA 1
ATOM 4654 C C . TYR A 1 579 ? -7.811 -11.750 1.072 1.00 64.31 579 TYR A C 1
ATOM 4656 O O . TYR A 1 579 ? -7.312 -11.172 2.026 1.00 64.31 579 TYR A O 1
ATOM 4664 N N . ASN A 1 580 ? -8.712 -12.712 1.220 1.00 76.19 580 ASN A N 1
ATOM 4665 C CA . ASN A 1 580 ? -9.178 -13.069 2.536 1.00 76.19 580 ASN A CA 1
ATOM 4666 C C . ASN A 1 580 ? -8.026 -13.609 3.393 1.00 76.19 580 ASN A C 1
ATOM 4668 O O . ASN A 1 580 ? -7.217 -14.420 2.935 1.00 76.19 580 ASN A O 1
ATOM 4672 N N . ARG A 1 581 ? -7.962 -13.163 4.645 1.00 77.62 581 ARG A N 1
ATOM 4673 C CA . ARG A 1 581 ? -7.052 -13.714 5.653 1.00 77.62 581 ARG A CA 1
ATOM 4674 C C . ARG A 1 581 ? -7.838 -14.627 6.570 1.00 77.62 581 ARG A C 1
ATOM 4676 O O . ARG A 1 581 ? -8.911 -14.255 7.041 1.00 77.62 581 ARG A O 1
ATOM 4683 N N . GLU A 1 582 ? -7.318 -15.822 6.804 1.00 85.75 582 GLU A N 1
ATOM 4684 C CA . GLU A 1 582 ? -7.917 -16.727 7.774 1.00 85.75 582 GLU A CA 1
ATOM 4685 C C . GLU A 1 582 ? -7.538 -16.273 9.186 1.00 85.75 582 GLU A C 1
ATOM 4687 O O . GLU A 1 582 ? -6.407 -15.872 9.446 1.00 85.75 582 GLU A O 1
ATOM 4692 N N . VAL A 1 583 ? -8.489 -16.291 10.108 1.00 90.44 583 VAL A N 1
ATOM 4693 C CA . VAL A 1 583 ? -8.244 -15.989 11.516 1.00 90.44 583 VAL A CA 1
ATOM 4694 C C . VAL A 1 583 ? -8.882 -17.084 12.342 1.00 90.44 583 VAL A C 1
ATOM 4696 O O . VAL A 1 583 ? -10.079 -17.351 12.206 1.00 90.44 583 VAL A O 1
ATOM 4699 N N . THR A 1 584 ? -8.079 -17.694 13.206 1.00 92.31 584 THR A N 1
ATOM 4700 C CA . THR A 1 584 ? -8.523 -18.705 14.163 1.00 92.31 584 THR A CA 1
ATOM 4701 C C . THR A 1 584 ? -8.394 -18.135 15.566 1.00 92.31 584 THR A C 1
ATOM 4703 O O . THR A 1 584 ? -7.293 -17.911 16.059 1.00 92.31 584 THR A O 1
ATOM 4706 N N . LEU A 1 585 ? -9.530 -17.903 16.217 1.00 95.38 585 LEU A N 1
ATOM 4707 C CA . LEU A 1 585 ? -9.630 -17.451 17.597 1.00 95.38 585 LEU A CA 1
ATOM 4708 C C . LEU A 1 585 ? 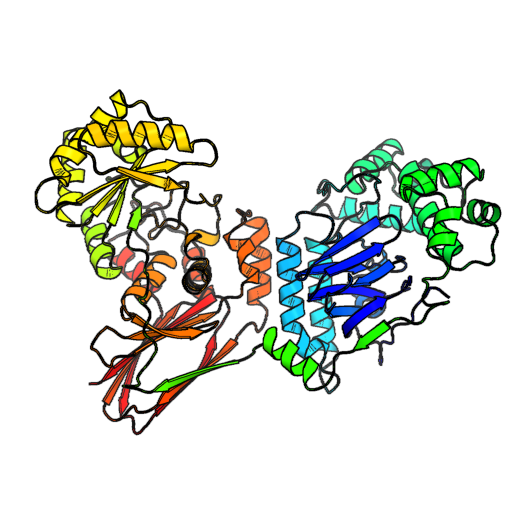-9.982 -18.628 18.509 1.00 95.38 585 LEU A C 1
ATOM 4710 O O . LEU A 1 585 ? -10.984 -19.311 18.303 1.00 95.38 585 LEU A O 1
ATOM 4714 N N . SER A 1 586 ? -9.185 -18.816 19.554 1.00 95.94 586 SER A N 1
ATOM 4715 C CA . SER A 1 586 ? -9.419 -19.757 20.643 1.00 95.94 586 SER A CA 1
ATOM 4716 C C . SER A 1 586 ? -9.424 -19.004 21.969 1.00 95.94 586 SER A C 1
ATOM 4718 O O . SER A 1 586 ? -8.384 -18.499 22.388 1.00 95.94 586 SER A O 1
ATOM 4720 N N . VAL A 1 587 ? -10.560 -18.984 22.666 1.00 95.94 587 VAL A N 1
ATOM 4721 C CA . VAL A 1 587 ? -10.662 -18.457 24.036 1.00 95.94 587 VAL A CA 1
ATOM 4722 C C . VAL A 1 587 ? -10.879 -19.626 24.994 1.00 95.94 587 VAL A C 1
ATOM 4724 O O . VAL A 1 587 ? -11.943 -20.240 24.999 1.00 95.94 587 VAL A O 1
ATOM 4727 N N . ARG A 1 588 ? -9.852 -19.982 25.765 1.00 95.62 588 ARG A N 1
ATOM 4728 C CA . ARG A 1 588 ? -9.832 -21.116 26.705 1.00 95.62 588 ARG A CA 1
ATOM 4729 C C . ARG A 1 588 ? -10.330 -20.692 28.087 1.00 95.62 588 ARG A C 1
ATOM 4731 O O . ARG A 1 588 ? -10.422 -19.507 28.378 1.00 95.62 588 ARG A O 1
ATOM 4738 N N . GLY A 1 589 ? -10.637 -21.647 28.958 1.00 92.19 589 GLY A N 1
ATOM 4739 C CA . GLY A 1 589 ? -11.134 -21.395 30.316 1.00 92.19 589 GLY A CA 1
ATOM 4740 C C . GLY A 1 589 ? -12.580 -20.886 30.392 1.00 92.19 589 GLY A C 1
ATOM 4741 O O . GLY A 1 589 ? -13.020 -20.449 31.453 1.00 92.19 589 GLY A O 1
ATOM 4742 N N . MET A 1 590 ? -13.340 -20.935 29.296 1.00 93.25 590 MET A N 1
ATOM 4743 C CA . MET A 1 590 ? -14.725 -20.462 29.260 1.00 93.25 590 MET A CA 1
ATOM 4744 C C . MET A 1 590 ? -15.675 -21.556 29.756 1.00 93.25 590 MET A C 1
ATOM 4746 O O . MET A 1 590 ? -15.990 -22.482 29.015 1.00 93.25 590 MET A O 1
ATOM 4750 N N . THR A 1 591 ? -16.115 -21.468 31.016 1.00 93.12 591 THR A N 1
ATOM 4751 C CA . THR A 1 591 ? -17.077 -22.414 31.622 1.00 93.12 591 THR A CA 1
ATOM 4752 C C . THR A 1 591 ? -18.337 -21.695 32.110 1.00 93.12 591 THR A C 1
ATOM 4754 O O . THR A 1 591 ? -18.237 -20.716 32.861 1.00 93.12 591 THR A O 1
ATOM 4757 N N . GLY A 1 592 ? -19.508 -22.196 31.710 1.00 94.38 592 GLY A N 1
ATOM 4758 C CA . GLY A 1 592 ? -20.833 -21.674 32.062 1.00 94.38 592 GLY A CA 1
ATOM 4759 C C . GLY A 1 592 ? -21.544 -20.979 30.898 1.00 94.38 592 GLY A C 1
ATOM 4760 O O . GLY A 1 592 ? -21.226 -21.208 29.730 1.00 94.38 592 GLY A O 1
ATOM 4761 N N . ARG A 1 593 ? -22.509 -20.109 31.215 1.00 96.12 593 ARG A N 1
ATOM 4762 C CA . ARG A 1 593 ? -23.302 -19.370 30.224 1.00 96.12 593 ARG A CA 1
ATOM 4763 C C . ARG A 1 593 ? -22.609 -18.098 29.770 1.00 96.12 593 ARG A C 1
ATOM 4765 O O . ARG A 1 593 ? -22.162 -17.302 30.591 1.00 96.12 593 ARG A O 1
ATOM 4772 N N . PHE A 1 594 ? -22.598 -17.886 28.460 1.00 96.38 594 PHE A N 1
ATOM 4773 C CA . PHE A 1 594 ? -22.025 -16.705 27.832 1.00 96.38 594 PHE A CA 1
ATOM 4774 C C . PHE A 1 594 ? -22.969 -16.100 26.799 1.00 96.38 594 PHE A C 1
ATOM 4776 O O . PHE A 1 594 ? -23.606 -16.811 26.018 1.00 96.38 594 PHE A O 1
ATOM 4783 N N . ALA A 1 595 ? -22.996 -14.772 26.760 1.00 96.00 595 ALA A N 1
ATOM 4784 C CA . ALA A 1 595 ? -23.497 -13.988 25.646 1.00 96.00 595 ALA A CA 1
ATOM 4785 C C . ALA A 1 595 ? -22.319 -13.544 24.774 1.00 96.00 595 ALA A C 1
ATOM 4787 O O . ALA A 1 595 ? -21.408 -12.854 25.230 1.00 96.00 595 ALA A O 1
ATOM 4788 N N . ILE A 1 596 ? -22.345 -13.934 23.501 1.00 96.38 596 ILE A N 1
ATOM 4789 C CA . ILE A 1 596 ? -21.346 -13.547 22.507 1.00 96.38 596 ILE A CA 1
ATOM 4790 C C . ILE A 1 596 ? -22.017 -12.623 21.502 1.00 96.38 596 ILE A C 1
ATOM 4792 O O . ILE A 1 596 ? -22.819 -13.058 20.670 1.00 96.38 596 ILE A O 1
ATOM 4796 N N . ARG A 1 597 ? -21.693 -11.333 21.591 1.00 96.81 597 ARG A N 1
ATOM 4797 C CA . ARG A 1 597 ? -22.136 -10.316 20.632 1.00 96.81 597 ARG A CA 1
ATOM 4798 C C . ARG A 1 597 ? -21.103 -10.190 19.524 1.00 96.81 597 ARG A C 1
ATOM 4800 O O . ARG A 1 597 ? -19.911 -10.091 19.801 1.00 96.81 597 ARG A O 1
ATOM 4807 N N . LYS A 1 598 ? -21.564 -10.180 18.278 1.00 96.12 598 LYS A N 1
ATOM 4808 C CA . LYS A 1 598 ? -20.729 -10.034 17.085 1.00 96.12 598 LYS A CA 1
ATOM 4809 C C . LYS A 1 598 ? -21.205 -8.832 16.277 1.00 96.12 598 LYS A C 1
ATOM 4811 O O . LYS A 1 598 ? -22.388 -8.765 15.947 1.00 96.12 598 LYS A O 1
ATOM 4816 N N . TYR A 1 599 ? -20.273 -7.948 15.934 1.00 94.94 599 TYR A N 1
ATOM 4817 C CA . TYR A 1 599 ? -20.483 -6.799 15.054 1.00 94.94 599 TYR A CA 1
ATOM 4818 C C . TYR A 1 599 ? -19.568 -6.910 13.843 1.00 94.94 599 TYR A C 1
ATOM 4820 O O . TYR A 1 599 ? -18.376 -7.163 14.017 1.00 94.94 599 TYR A O 1
ATOM 4828 N N . ARG A 1 600 ? -20.098 -6.707 12.638 1.00 92.06 600 ARG A N 1
ATOM 4829 C CA . ARG A 1 600 ? -19.341 -6.831 11.388 1.00 92.06 600 ARG A CA 1
ATOM 4830 C C . ARG A 1 600 ? -19.490 -5.584 10.522 1.00 92.06 600 ARG A C 1
ATOM 4832 O O . ARG A 1 600 ? -20.602 -5.123 10.286 1.00 92.06 600 ARG A O 1
ATOM 4839 N N . LEU A 1 601 ? -18.363 -5.062 10.049 1.00 87.75 601 LEU A N 1
ATOM 4840 C CA . LEU A 1 601 ? -18.264 -3.967 9.087 1.00 87.75 601 LEU A CA 1
ATOM 4841 C C . LEU A 1 601 ? -17.512 -4.482 7.858 1.00 87.75 601 LEU A C 1
ATOM 4843 O O . LEU A 1 601 ? -16.339 -4.839 7.973 1.00 87.75 601 LEU A O 1
ATOM 4847 N N . THR A 1 602 ? -18.150 -4.496 6.688 1.00 81.00 602 THR A N 1
ATOM 4848 C CA . THR A 1 602 ? -17.483 -4.852 5.427 1.00 81.00 602 THR A CA 1
ATOM 4849 C C . THR A 1 602 ? -17.385 -3.638 4.502 1.00 81.00 602 THR A C 1
ATOM 4851 O O . THR A 1 602 ? -18.296 -2.813 4.421 1.00 81.00 602 THR A O 1
ATOM 4854 N N . SER A 1 603 ? -16.265 -3.502 3.792 1.00 70.69 603 SER A N 1
ATOM 4855 C CA . SER A 1 603 ? -16.021 -2.339 2.929 1.00 70.69 603 SER A CA 1
ATOM 4856 C C . SER A 1 603 ? -16.955 -2.280 1.710 1.00 70.69 603 SER A C 1
ATOM 4858 O O . SER A 1 603 ? -17.327 -1.193 1.261 1.00 70.69 603 SER A O 1
ATOM 4860 N N . GLU A 1 604 ? -17.380 -3.438 1.202 1.00 62.22 604 GLU A N 1
ATOM 4861 C CA . GLU A 1 604 ? -18.263 -3.574 0.042 1.00 62.22 604 GLU A CA 1
ATOM 4862 C C . GLU A 1 604 ? -19.718 -3.175 0.335 1.00 62.22 604 GLU A C 1
ATOM 4864 O O . GLU A 1 604 ? -20.354 -2.502 -0.484 1.00 62.22 604 GLU A O 1
ATOM 4869 N N . GLU A 1 605 ? -20.227 -3.501 1.525 1.00 59.16 605 GLU A N 1
ATOM 4870 C CA . GLU A 1 605 ? -21.559 -3.074 1.957 1.00 59.16 605 GLU A CA 1
ATOM 4871 C C . GLU A 1 605 ? -21.640 -1.557 2.078 1.00 59.16 605 GLU A C 1
ATOM 4873 O O . GLU A 1 605 ? -22.608 -0.961 1.623 1.00 59.16 605 GLU A O 1
ATOM 4878 N N . TYR A 1 606 ? -20.608 -0.902 2.611 1.00 62.31 606 TYR A N 1
ATOM 4879 C CA . TYR A 1 606 ? -20.588 0.557 2.687 1.00 62.31 606 TYR A CA 1
ATOM 4880 C C . TYR A 1 606 ? -20.461 1.208 1.311 1.00 62.31 606 TYR A C 1
ATOM 4882 O O . TYR A 1 606 ? -21.200 2.140 1.002 1.00 62.31 606 TYR A O 1
ATOM 4890 N N . ALA A 1 607 ? -19.556 0.716 0.462 1.00 57.00 607 ALA A N 1
ATOM 4891 C CA . ALA A 1 607 ? -19.368 1.284 -0.867 1.00 57.00 607 ALA A CA 1
ATOM 4892 C C . ALA A 1 607 ? -20.628 1.168 -1.744 1.00 57.00 607 ALA A C 1
ATOM 4894 O O . ALA A 1 607 ? -20.904 2.102 -2.493 1.00 57.00 607 ALA A O 1
ATOM 4895 N N . SER A 1 608 ? -21.392 0.071 -1.653 1.00 52.56 608 SER A N 1
ATOM 4896 C CA . SER A 1 608 ? -22.669 -0.072 -2.376 1.00 52.56 608 SER A CA 1
ATOM 4897 C C . SER A 1 608 ? -23.803 0.713 -1.712 1.00 52.56 608 SER A C 1
ATOM 4899 O O . SER A 1 608 ? -24.427 1.540 -2.370 1.00 52.56 608 SER A O 1
ATOM 4901 N N . ARG A 1 609 ? -24.004 0.581 -0.390 1.00 60.62 609 ARG A N 1
ATOM 4902 C CA . ARG A 1 609 ? -25.099 1.256 0.336 1.00 60.62 609 ARG A CA 1
ATOM 4903 C C . ARG A 1 609 ? -25.012 2.784 0.281 1.00 60.62 609 ARG A C 1
ATOM 4905 O O . ARG A 1 609 ? -26.047 3.430 0.339 1.00 60.62 609 ARG A O 1
ATOM 4912 N N . TYR A 1 610 ? -23.822 3.373 0.141 1.00 59.03 610 TYR A N 1
ATOM 4913 C CA . TYR A 1 610 ? -23.680 4.820 -0.080 1.00 59.03 610 TYR A CA 1
ATOM 4914 C C . TYR A 1 610 ? -23.752 5.241 -1.553 1.00 59.03 610 TYR A C 1
ATOM 4916 O O . TYR A 1 610 ? -24.210 6.343 -1.838 1.00 59.03 610 TYR A O 1
ATOM 4924 N N . ARG A 1 611 ? -23.297 4.399 -2.490 1.00 52.78 611 ARG A N 1
ATOM 4925 C CA . ARG A 1 611 ? -23.322 4.696 -3.935 1.00 52.78 611 ARG A CA 1
ATOM 4926 C C . ARG A 1 611 ? -24.734 4.604 -4.512 1.00 52.78 611 ARG A C 1
ATOM 4928 O O . ARG A 1 611 ? -25.094 5.416 -5.358 1.00 52.78 611 ARG A O 1
ATOM 4935 N N . ASP A 1 612 ? -25.524 3.653 -4.023 1.00 47.47 612 ASP A N 1
ATOM 4936 C CA . ASP A 1 612 ? -26.881 3.375 -4.505 1.00 47.47 612 ASP A CA 1
ATOM 4937 C C . ASP A 1 612 ? -27.953 4.238 -3.817 1.00 47.47 612 ASP A C 1
ATOM 4939 O O . ASP A 1 612 ? -29.127 4.183 -4.184 1.00 47.47 612 ASP A O 1
ATOM 4943 N N . PHE A 1 613 ? -27.558 5.071 -2.847 1.00 55.12 613 PHE A N 1
ATOM 4944 C CA . PHE A 1 613 ? -28.406 6.085 -2.222 1.00 55.12 613 PHE A CA 1
ATOM 4945 C C . PHE A 1 613 ? -28.047 7.486 -2.747 1.00 55.12 613 PHE A C 1
ATOM 4947 O O . PHE A 1 613 ? -27.336 8.233 -2.071 1.00 55.12 613 PHE A O 1
ATOM 4954 N N . PRO A 1 614 ? -28.540 7.902 -3.932 1.00 53.06 614 PRO A N 1
ATOM 4955 C CA . PRO A 1 614 ? -28.522 9.309 -4.303 1.00 53.06 614 PRO A CA 1
ATOM 4956 C C . PRO A 1 614 ? -29.489 10.044 -3.371 1.00 53.06 614 PRO A C 1
ATOM 4958 O O . PRO A 1 614 ? -30.706 10.030 -3.564 1.00 53.06 614 PRO A O 1
ATOM 4961 N N . LEU A 1 615 ? -28.959 10.632 -2.302 1.00 57.38 615 LEU A N 1
ATOM 4962 C CA . LEU A 1 615 ? -29.775 11.373 -1.350 1.00 57.38 615 LEU A CA 1
ATOM 4963 C C . LEU A 1 615 ? -30.164 12.720 -1.972 1.00 57.38 615 LEU A C 1
ATOM 4965 O O . LEU A 1 615 ? -29.294 13.427 -2.489 1.00 57.38 615 LEU A O 1
ATOM 4969 N N . PRO A 1 616 ? -31.453 13.101 -1.944 1.00 52.25 616 PRO A N 1
ATOM 4970 C CA . PRO A 1 616 ? -31.836 14.478 -2.217 1.00 52.25 616 PRO A CA 1
ATOM 4971 C C . PRO A 1 616 ? -31.211 15.412 -1.159 1.00 52.25 616 PRO A C 1
ATOM 4973 O O . PRO A 1 616 ? -30.885 14.950 -0.064 1.00 52.25 616 PRO A O 1
ATOM 4976 N N . PRO A 1 617 ? -31.045 16.716 -1.454 1.00 53.97 617 PRO A N 1
ATOM 4977 C CA . PRO A 1 617 ? -30.486 17.679 -0.504 1.00 53.97 617 PRO A CA 1
ATOM 4978 C C . PRO A 1 617 ? -31.212 17.664 0.857 1.00 53.97 617 PRO A C 1
ATOM 4980 O O . PRO A 1 617 ? -32.415 17.401 0.924 1.00 53.97 617 PRO A O 1
ATOM 4983 N N . ALA A 1 618 ? -30.452 17.961 1.919 1.00 52.44 618 ALA A N 1
ATOM 4984 C CA . ALA A 1 618 ? -30.737 17.738 3.347 1.00 52.44 618 ALA A CA 1
ATOM 4985 C C . ALA A 1 618 ? -32.133 18.122 3.880 1.00 52.44 618 ALA A C 1
ATOM 4987 O O . ALA A 1 618 ? -32.577 17.558 4.878 1.00 52.44 618 ALA A O 1
ATOM 4988 N N . ASP A 1 619 ? -32.858 19.016 3.212 1.00 53.69 619 ASP A N 1
ATOM 4989 C CA . ASP A 1 619 ? -34.133 19.563 3.691 1.00 53.69 619 ASP A CA 1
ATOM 4990 C C . ASP A 1 619 ? -35.345 18.622 3.492 1.00 53.69 619 ASP A C 1
ATOM 4992 O O . ASP A 1 619 ? -36.470 18.969 3.856 1.00 53.69 619 ASP A O 1
ATOM 4996 N N . GLY A 1 620 ? -35.147 17.435 2.898 1.00 57.62 620 GLY A N 1
ATOM 4997 C CA . GLY A 1 620 ? -36.237 16.547 2.463 1.00 57.62 620 GLY A CA 1
ATOM 4998 C C . GLY A 1 620 ? -36.489 15.271 3.279 1.00 57.62 620 GLY A C 1
ATOM 4999 O O . GLY A 1 620 ? -37.483 14.590 3.016 1.00 57.62 620 GLY A O 1
ATOM 5000 N N . LEU A 1 621 ? -35.623 14.890 4.228 1.00 70.38 621 LEU A N 1
ATOM 5001 C CA . LEU A 1 621 ? -35.720 13.586 4.908 1.00 70.38 621 LEU A CA 1
ATOM 5002 C C . LEU A 1 621 ? -36.438 13.682 6.260 1.00 70.38 621 LEU A C 1
ATOM 5004 O O . LEU A 1 621 ? -36.095 14.492 7.117 1.00 70.38 621 LEU A O 1
ATOM 5008 N N . SER A 1 622 ? -37.421 12.803 6.484 1.00 78.94 622 SER A N 1
ATOM 5009 C CA . SER A 1 622 ? -38.078 12.693 7.791 1.00 78.94 622 SER A CA 1
ATOM 5010 C C . SER A 1 622 ? -37.156 12.037 8.829 1.00 78.94 622 SER A C 1
ATOM 5012 O O . SER A 1 622 ? -36.288 11.234 8.478 1.00 78.94 622 SER A O 1
ATOM 5014 N N . ALA A 1 623 ? -37.389 12.301 10.119 1.00 77.56 623 ALA A N 1
ATOM 5015 C CA . ALA A 1 623 ? -36.645 11.658 11.207 1.00 77.56 623 ALA A CA 1
ATOM 5016 C C . ALA A 1 623 ? -36.728 10.117 11.159 1.00 77.56 623 ALA A C 1
ATOM 5018 O O . ALA A 1 623 ? -35.740 9.438 11.436 1.00 77.56 623 ALA A O 1
ATOM 5019 N N . GLU A 1 624 ? -37.875 9.555 10.756 1.00 82.44 624 GLU A N 1
ATOM 5020 C CA . GLU A 1 624 ? -38.023 8.102 10.592 1.00 82.44 624 GLU A CA 1
ATOM 5021 C C . GLU A 1 624 ? -37.221 7.590 9.392 1.00 82.44 624 GLU A C 1
ATOM 5023 O O . GLU A 1 624 ? -36.562 6.557 9.485 1.00 82.44 624 GLU A O 1
ATOM 5028 N N . THR A 1 625 ? -37.195 8.340 8.286 1.00 81.50 625 THR A N 1
ATOM 5029 C CA . THR A 1 625 ? -36.359 8.008 7.125 1.00 81.50 625 THR A CA 1
ATOM 5030 C C . THR A 1 625 ? -34.882 7.990 7.511 1.00 81.50 625 THR A C 1
ATOM 5032 O O . THR A 1 625 ? -34.201 7.003 7.250 1.00 81.50 625 THR A O 1
ATOM 5035 N N . LEU A 1 626 ? -34.396 9.021 8.210 1.00 77.81 626 LEU A N 1
ATOM 5036 C CA . LEU A 1 626 ? -33.019 9.071 8.714 1.00 77.81 626 LEU A CA 1
ATOM 5037 C C . LEU A 1 626 ? -32.707 7.917 9.673 1.00 77.81 626 LEU A C 1
ATOM 5039 O O . LEU A 1 626 ? -31.599 7.379 9.646 1.00 77.81 626 LEU A O 1
ATOM 5043 N N . ARG A 1 627 ? -33.673 7.505 10.503 1.00 82.81 627 ARG A N 1
ATOM 5044 C CA . ARG A 1 627 ? -33.527 6.350 11.397 1.00 82.81 627 ARG A CA 1
ATOM 5045 C C . ARG A 1 627 ? -33.346 5.051 10.612 1.00 82.81 627 ARG A C 1
ATOM 5047 O O . ARG A 1 627 ? -32.428 4.293 10.919 1.00 82.81 627 ARG A O 1
ATOM 5054 N N . VAL A 1 628 ? -34.179 4.810 9.599 1.00 83.38 628 VAL A N 1
ATOM 5055 C CA . VAL A 1 628 ? -34.103 3.615 8.740 1.00 83.38 628 VAL A CA 1
ATOM 5056 C C . VAL A 1 628 ? -32.804 3.598 7.930 1.00 83.38 628 VAL A C 1
ATOM 5058 O O . VAL A 1 628 ? -32.134 2.565 7.875 1.00 83.38 628 VAL A O 1
ATOM 5061 N N . LEU A 1 629 ? -32.400 4.738 7.361 1.00 80.12 629 LEU A N 1
ATOM 5062 C CA . LEU A 1 629 ? -31.138 4.867 6.626 1.00 80.12 629 LEU A CA 1
ATOM 5063 C C . LEU A 1 629 ? -29.939 4.553 7.521 1.00 80.12 629 LEU A C 1
ATOM 5065 O O . LEU A 1 629 ? -29.140 3.679 7.198 1.00 80.12 629 LEU A O 1
ATOM 5069 N N . ASN A 1 630 ? -29.851 5.191 8.688 1.00 82.19 630 ASN A N 1
ATOM 5070 C CA . ASN A 1 630 ? -28.774 4.930 9.641 1.00 82.19 630 ASN A CA 1
ATOM 5071 C C . ASN A 1 630 ? -28.785 3.490 10.179 1.00 82.19 630 ASN A C 1
ATOM 5073 O O . ASN A 1 630 ? -27.723 2.946 10.461 1.00 82.19 630 ASN A O 1
ATOM 5077 N N . GLY A 1 631 ? -29.957 2.859 10.304 1.00 83.75 631 GLY A N 1
ATOM 5078 C CA . GLY A 1 631 ? -30.063 1.433 10.626 1.00 83.75 631 GLY A CA 1
ATOM 5079 C C . GLY A 1 631 ? -29.524 0.536 9.509 1.00 83.75 631 GLY A C 1
ATOM 5080 O O . GLY A 1 631 ? -28.854 -0.450 9.787 1.00 83.75 631 GLY A O 1
ATOM 5081 N N . THR A 1 632 ? -29.750 0.913 8.249 1.00 80.19 632 THR A N 1
ATOM 5082 C CA . THR A 1 632 ? -29.237 0.194 7.068 1.00 80.19 632 THR A CA 1
ATOM 5083 C C . THR A 1 632 ? -27.720 0.349 6.918 1.00 80.19 632 THR A C 1
ATOM 5085 O O . THR A 1 632 ? -27.048 -0.545 6.411 1.00 80.19 632 THR A O 1
ATOM 5088 N N . LEU A 1 633 ? -27.164 1.472 7.371 1.00 80.50 633 LEU A N 1
ATOM 5089 C CA . LEU A 1 633 ? -25.725 1.754 7.354 1.00 80.50 633 LEU A CA 1
ATOM 5090 C C . LEU A 1 633 ? -24.991 1.213 8.593 1.00 80.50 633 LEU A C 1
ATOM 5092 O O . LEU A 1 633 ? -23.765 1.245 8.641 1.00 80.50 633 LEU A O 1
ATOM 5096 N N . ALA A 1 634 ? -25.703 0.704 9.600 1.00 84.38 634 ALA A N 1
ATOM 5097 C CA . ALA A 1 634 ? -25.084 0.157 10.801 1.00 84.38 634 ALA A CA 1
ATOM 5098 C C . ALA A 1 634 ? -24.334 -1.167 10.525 1.00 84.38 634 ALA A C 1
ATOM 5100 O O . ALA A 1 634 ? -24.693 -1.887 9.588 1.00 84.38 634 ALA A O 1
ATOM 5101 N N . PRO A 1 635 ? -23.322 -1.515 11.348 1.00 88.88 635 PRO A N 1
ATOM 5102 C CA . PRO A 1 635 ? -22.697 -2.834 11.310 1.00 88.88 635 PRO A CA 1
ATOM 5103 C C . PRO A 1 635 ? -23.728 -3.956 11.430 1.00 88.88 635 PRO A C 1
ATOM 5105 O O . PRO A 1 635 ? -24.697 -3.833 12.182 1.00 88.88 635 PRO A O 1
ATOM 5108 N N . GLU A 1 636 ? -23.481 -5.083 10.761 1.00 90.25 636 GLU A N 1
ATOM 5109 C CA . GLU A 1 636 ? -24.281 -6.285 10.985 1.00 90.25 636 GLU A CA 1
ATOM 5110 C C . GLU A 1 636 ? -24.096 -6.748 12.432 1.00 90.25 636 GLU A C 1
ATOM 5112 O O . GLU A 1 636 ? -22.970 -6.816 12.934 1.00 90.25 636 GLU A O 1
ATOM 5117 N N . MET A 1 637 ? -25.196 -7.084 13.102 1.00 92.19 637 MET A N 1
ATOM 5118 C CA . MET A 1 637 ? -25.202 -7.469 14.511 1.00 92.19 637 MET A CA 1
ATOM 5119 C C . MET A 1 637 ? -25.793 -8.861 14.690 1.00 92.19 637 MET A C 1
ATOM 5121 O O . MET A 1 637 ? -26.843 -9.179 14.136 1.00 92.19 637 MET A O 1
ATOM 5125 N N . SER A 1 638 ? -25.154 -9.676 15.527 1.00 95.31 638 SER A N 1
ATOM 5126 C CA . SER A 1 638 ? -25.717 -10.952 15.978 1.00 95.31 638 SER A CA 1
ATOM 5127 C C . SER A 1 638 ? -25.382 -11.217 17.445 1.00 95.31 638 SER A C 1
ATOM 5129 O O . SER A 1 638 ? -24.365 -10.741 17.956 1.00 95.31 638 SER A O 1
ATOM 5131 N N . LEU A 1 639 ? -26.251 -11.969 18.118 1.00 96.44 639 LEU A N 1
ATOM 5132 C CA . LEU A 1 639 ? -26.097 -12.391 19.507 1.00 96.44 639 LEU A CA 1
ATOM 5133 C C . LEU A 1 639 ? -26.253 -13.908 19.577 1.00 96.44 639 LEU A C 1
ATOM 5135 O O . LEU A 1 639 ? -27.283 -14.437 19.167 1.00 96.44 639 LEU A O 1
ATOM 5139 N N . ASN A 1 640 ? -25.261 -14.579 20.152 1.00 95.00 640 ASN A N 1
ATOM 5140 C CA . ASN A 1 640 ? -25.318 -16.004 20.455 1.00 95.00 640 ASN A CA 1
ATOM 5141 C C . ASN A 1 640 ? -25.264 -16.209 21.968 1.00 95.00 640 ASN A C 1
ATOM 5143 O O . ASN A 1 640 ? -24.381 -15.673 22.634 1.00 95.00 640 ASN A O 1
ATOM 5147 N N . LEU A 1 641 ? -26.196 -16.996 22.502 1.00 96.38 641 LEU A N 1
ATOM 5148 C CA . LEU A 1 641 ? -26.190 -17.437 23.895 1.00 96.38 641 LEU A CA 1
ATOM 5149 C C . LEU A 1 641 ? -25.703 -18.883 23.923 1.00 96.38 641 LEU A C 1
ATOM 5151 O O . LEU A 1 641 ? -26.364 -19.756 23.363 1.00 96.38 641 LEU A O 1
ATOM 5155 N N . LEU A 1 642 ? -24.543 -19.126 24.527 1.00 94.88 642 LEU A N 1
ATOM 5156 C CA . LEU A 1 642 ? -23.893 -20.435 24.537 1.00 94.88 642 LEU A CA 1
ATOM 5157 C C . LEU A 1 642 ? -23.636 -20.895 25.972 1.00 94.88 642 LEU A C 1
ATOM 5159 O O . LEU A 1 642 ? -23.240 -20.105 26.824 1.00 94.88 642 LEU A O 1
ATOM 5163 N N . GLU A 1 643 ? -23.826 -22.187 26.220 1.00 95.56 643 GLU A N 1
ATOM 5164 C CA . GLU A 1 643 ? -23.287 -22.874 27.394 1.00 95.56 643 GLU A CA 1
ATOM 5165 C C . GLU A 1 643 ? -21.951 -23.494 26.963 1.00 95.56 643 GLU A C 1
ATOM 5167 O O . GLU A 1 643 ? -21.919 -24.315 26.045 1.00 95.56 643 GLU A O 1
ATOM 5172 N N . LEU A 1 644 ? -20.848 -23.043 27.558 1.00 94.50 644 LEU A N 1
ATOM 5173 C CA . LEU A 1 644 ? -19.493 -23.461 27.201 1.00 94.50 644 LEU A CA 1
ATOM 5174 C C . LEU A 1 644 ? -18.889 -24.320 28.314 1.00 94.50 644 LEU A C 1
ATOM 5176 O O . LEU A 1 644 ? -19.066 -24.029 29.498 1.00 94.50 644 LEU A O 1
ATOM 5180 N N . ASP A 1 645 ? -18.144 -25.350 27.916 1.00 90.25 645 ASP A N 1
ATOM 5181 C CA . ASP A 1 645 ? -17.402 -26.245 28.809 1.00 90.25 645 ASP A CA 1
ATOM 5182 C C . ASP A 1 645 ? -15.937 -26.325 28.361 1.00 90.25 645 ASP A C 1
ATOM 5184 O O . ASP A 1 645 ? -15.489 -27.268 27.710 1.00 90.25 645 ASP A O 1
ATOM 5188 N N . GLY A 1 646 ? -15.200 -25.246 28.623 1.00 91.94 646 GLY A N 1
ATOM 5189 C CA . GLY A 1 646 ? -13.749 -25.196 28.474 1.00 91.94 646 GLY A CA 1
ATOM 5190 C C . GLY A 1 646 ? -13.252 -24.159 27.476 1.00 91.94 646 GLY A C 1
ATOM 5191 O O . GLY A 1 646 ? -12.396 -23.359 27.844 1.00 91.94 646 GLY A O 1
ATOM 5192 N N . ALA A 1 647 ? -13.736 -24.132 26.232 1.00 92.81 647 ALA A N 1
ATOM 5193 C CA . ALA A 1 647 ? -13.222 -23.193 25.231 1.00 92.81 647 ALA A CA 1
ATOM 5194 C C . ALA A 1 647 ? -14.246 -22.780 24.169 1.00 92.81 647 ALA A C 1
ATOM 5196 O O . ALA A 1 647 ? -15.149 -23.535 23.814 1.00 92.81 647 ALA A O 1
ATOM 5197 N N . TYR A 1 648 ? -14.046 -21.582 23.625 1.00 95.44 648 TYR A N 1
ATOM 5198 C CA . TYR A 1 648 ? -14.697 -21.095 22.416 1.00 95.44 648 TYR A CA 1
ATOM 5199 C C . TYR A 1 648 ? -13.702 -21.090 21.253 1.00 95.44 648 TYR A C 1
ATOM 5201 O O . TYR A 1 648 ? -12.604 -20.543 21.380 1.00 95.44 648 TYR A O 1
ATOM 5209 N N . HIS A 1 649 ? -14.106 -21.657 20.116 1.00 94.69 649 HIS A N 1
ATOM 5210 C CA . HIS A 1 649 ? -13.314 -21.697 18.890 1.00 94.69 649 HIS A CA 1
ATOM 5211 C C . HIS A 1 649 ? -14.073 -21.044 17.739 1.00 94.69 649 HIS A C 1
ATOM 5213 O O . HIS A 1 649 ? -15.252 -21.325 17.520 1.00 94.69 649 HIS A O 1
ATOM 5219 N N . LEU A 1 650 ? -13.384 -20.195 16.985 1.00 94.25 650 LEU A N 1
ATOM 5220 C CA . LEU A 1 650 ? -13.921 -19.534 15.806 1.00 94.25 650 LEU A CA 1
ATOM 5221 C C . LEU A 1 650 ? -12.844 -19.454 14.732 1.00 94.25 650 LEU A C 1
ATOM 5223 O O . LEU A 1 650 ? -11.829 -18.798 14.934 1.00 94.25 650 LEU A O 1
ATOM 5227 N N . THR A 1 651 ? -13.109 -20.059 13.580 1.00 93.12 651 THR A N 1
ATOM 5228 C CA . THR A 1 651 ? -12.297 -19.892 12.373 1.00 93.12 651 THR A CA 1
ATOM 5229 C C . THR A 1 651 ? -13.128 -19.162 11.331 1.00 93.12 651 THR A C 1
ATOM 5231 O O . THR A 1 651 ? -14.270 -19.539 11.062 1.00 93.12 651 THR A O 1
ATOM 5234 N N . LEU A 1 652 ? -12.582 -18.088 10.770 1.00 91.81 652 LEU A N 1
ATOM 5235 C CA . LEU A 1 652 ? -13.247 -17.291 9.744 1.00 91.81 652 LEU A CA 1
ATOM 5236 C C . LEU A 1 652 ? -12.246 -16.698 8.761 1.00 91.81 652 LEU A C 1
ATOM 5238 O O . LEU A 1 652 ? -11.049 -16.645 9.023 1.00 91.81 652 LEU A O 1
ATOM 5242 N N . LYS A 1 653 ? -12.761 -16.225 7.629 1.00 88.44 653 LYS A N 1
ATOM 5243 C CA . LYS A 1 653 ? -12.004 -15.505 6.609 1.00 88.44 653 LYS A CA 1
ATOM 5244 C C . LYS A 1 653 ? -12.426 -14.037 6.617 1.00 88.44 653 LYS A C 1
ATOM 5246 O O . LYS A 1 653 ? -13.600 -13.761 6.395 1.00 88.44 653 LYS A O 1
ATOM 5251 N N . LEU A 1 654 ? -11.489 -13.127 6.884 1.00 87.00 654 LEU A N 1
ATOM 5252 C CA . LEU A 1 654 ? -11.708 -11.679 6.828 1.00 87.00 654 LEU A CA 1
ATOM 5253 C C . LEU A 1 654 ? -11.392 -11.149 5.432 1.00 87.00 654 LEU A C 1
ATOM 5255 O O . LEU A 1 654 ? -10.254 -11.275 4.971 1.00 87.00 654 LEU A O 1
ATOM 5259 N N . ALA A 1 655 ? -12.366 -10.511 4.792 1.00 81.94 655 ALA A N 1
ATOM 5260 C CA . ALA A 1 655 ? -12.171 -9.795 3.538 1.00 81.94 655 ALA A CA 1
ATOM 5261 C C . ALA A 1 655 ? -11.332 -8.518 3.726 1.00 81.94 655 ALA A C 1
ATOM 5263 O O . ALA A 1 655 ? -11.205 -8.022 4.845 1.00 81.94 655 ALA A O 1
ATOM 5264 N N . PRO A 1 656 ? -10.707 -7.967 2.669 1.00 77.81 656 PRO A N 1
ATOM 5265 C CA . PRO A 1 656 ? -9.998 -6.687 2.743 1.00 77.81 656 PRO A CA 1
ATOM 5266 C C . PRO A 1 656 ? -10.820 -5.580 3.396 1.00 77.81 656 PRO A C 1
ATOM 5268 O O . PRO A 1 656 ? -11.963 -5.322 3.006 1.00 77.81 656 PRO A O 1
ATOM 5271 N N . PHE A 1 657 ? -10.204 -4.890 4.358 1.00 81.00 657 PHE A N 1
ATOM 5272 C CA . PHE A 1 657 ? -10.805 -3.796 5.126 1.00 81.00 657 PHE A CA 1
ATOM 5273 C C . PHE A 1 657 ? -12.013 -4.207 5.980 1.00 81.00 657 PHE A C 1
ATOM 5275 O O . PHE A 1 657 ? -12.701 -3.342 6.520 1.00 81.00 657 PHE A O 1
ATOM 5282 N N . GLU A 1 658 ? -12.274 -5.509 6.125 1.00 88.06 658 GLU A N 1
ATOM 5283 C CA . GLU A 1 658 ? -13.300 -6.014 7.028 1.00 88.06 658 GLU A CA 1
ATOM 5284 C C . GLU A 1 658 ? -12.882 -5.788 8.484 1.00 88.06 658 GLU A C 1
ATOM 5286 O O . GLU A 1 658 ? -11.726 -6.008 8.851 1.00 88.06 658 GLU A O 1
ATOM 5291 N N . VAL A 1 659 ? -13.834 -5.368 9.315 1.00 92.25 659 VAL A N 1
ATOM 5292 C CA . VAL A 1 659 ? -13.669 -5.219 10.763 1.00 92.25 659 VAL A CA 1
ATOM 5293 C C . VAL A 1 659 ? -14.741 -6.045 11.462 1.00 92.25 659 VAL A C 1
ATOM 5295 O O . VAL A 1 659 ? -15.926 -5.953 11.142 1.00 92.25 659 VAL A O 1
ATOM 5298 N N . LEU A 1 660 ? -14.328 -6.845 12.440 1.00 95.06 660 LEU A N 1
ATOM 5299 C CA . LEU A 1 660 ? -15.194 -7.703 13.229 1.00 95.06 660 LEU A CA 1
ATOM 5300 C C . LEU A 1 660 ? -14.922 -7.512 14.719 1.00 95.06 660 LEU A C 1
ATOM 5302 O O . LEU A 1 660 ? -13.818 -7.764 15.180 1.00 95.06 660 LEU A O 1
ATOM 5306 N N . LEU A 1 661 ? -15.935 -7.140 15.494 1.00 96.75 661 LEU A N 1
ATOM 5307 C CA . LEU A 1 661 ? -15.849 -7.102 16.952 1.00 96.75 661 LEU A CA 1
ATOM 5308 C C . LEU A 1 661 ? -16.615 -8.278 17.559 1.00 96.75 661 LEU A C 1
ATOM 5310 O O . LEU A 1 661 ? -17.789 -8.481 17.251 1.00 96.75 661 LEU A O 1
ATOM 5314 N N . LEU A 1 662 ? -15.961 -9.008 18.458 1.00 97.38 662 LEU A N 1
ATOM 5315 C CA . LEU A 1 662 ? -16.553 -10.043 19.299 1.00 97.38 662 LEU A CA 1
ATOM 5316 C C . LEU A 1 662 ? -16.495 -9.591 20.757 1.00 97.38 662 LEU A C 1
ATOM 5318 O O . LEU A 1 662 ? -15.412 -9.334 21.278 1.00 97.38 662 LEU A O 1
ATOM 5322 N N . CYS A 1 663 ? -17.639 -9.517 21.427 1.00 96.94 663 CYS A N 1
ATOM 5323 C CA . CYS A 1 663 ? -17.724 -9.223 22.854 1.00 96.94 663 CYS A CA 1
ATOM 5324 C C . CYS A 1 663 ? -18.220 -10.467 23.584 1.00 96.94 663 CYS A C 1
ATOM 5326 O O . CYS A 1 663 ? -19.327 -10.938 23.312 1.00 96.94 663 CYS A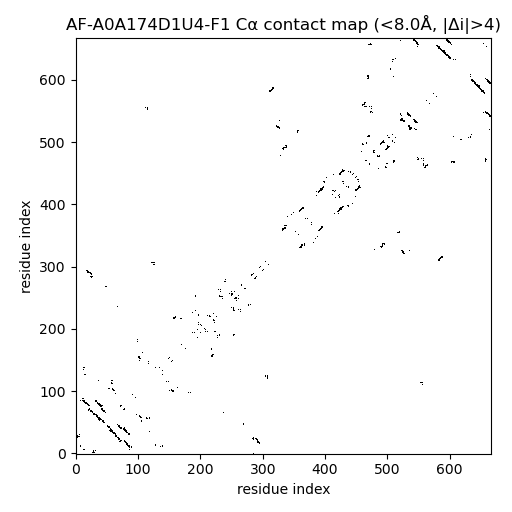 O 1
ATOM 5328 N N . PHE A 1 664 ? -17.407 -10.973 24.504 1.00 96.25 664 PHE A N 1
ATOM 5329 C CA . PHE A 1 664 ? -17.709 -12.133 25.328 1.00 96.25 664 PHE A CA 1
ATOM 5330 C C . PHE A 1 664 ? -18.115 -11.659 26.723 1.00 96.25 664 PHE A C 1
ATOM 5332 O O . PHE A 1 664 ? -17.342 -10.983 27.400 1.00 96.25 664 PHE A O 1
ATOM 5339 N N . GLU A 1 665 ? -19.322 -12.017 27.143 1.00 92.94 665 GLU A N 1
ATOM 5340 C CA . GLU A 1 665 ? -19.911 -11.619 28.421 1.00 92.94 665 GLU A CA 1
ATOM 5341 C C . GLU A 1 665 ? -20.410 -12.865 29.149 1.00 92.94 665 GLU A C 1
ATOM 5343 O O . GLU A 1 665 ? -21.144 -13.670 28.569 1.00 92.94 665 GLU A O 1
ATOM 5348 N N . LYS A 1 666 ? -19.994 -13.046 30.403 1.00 92.19 666 LYS A N 1
ATOM 5349 C CA . LYS A 1 666 ? -20.457 -14.162 31.237 1.00 92.19 666 LYS A CA 1
ATOM 5350 C C . LYS A 1 666 ? -21.790 -13.798 31.900 1.00 92.19 666 LYS A C 1
ATOM 5352 O O . LYS A 1 666 ? -21.903 -12.706 32.454 1.00 92.19 666 LYS A O 1
ATOM 5357 N N . LEU A 1 667 ? -22.775 -14.697 31.827 1.00 90.81 667 LEU A N 1
ATOM 5358 C CA . LEU A 1 667 ? -24.153 -14.477 32.302 1.00 90.81 667 LEU A CA 1
ATOM 5359 C C . LEU A 1 667 ? -24.405 -14.955 33.732 1.00 90.81 667 LEU A C 1
ATOM 5361 O O . LEU A 1 667 ? -23.801 -15.978 34.135 1.00 90.81 667 LEU A O 1
#

Sequence (667 aa):
MLYETIAFPDNAPLQCSIVEVEEYPFHMHDDVLEIMFALEGSFELTVVNNVLDMKAGDIYVSCPRELHRLCAYPHTRGTVMLLHINVEAYRAEFPDLRTYQFANSALENNTAGIQMLGSYLKKQLPRLLDRTGTETAAYREVGEKILNTLIKEFQCYYLGSGFPEFNNAYKGNELQLRRIRRITDYIYRNYNKPIRIEDVAAMEHISANHLTNILKNGCGVGFRTFLNMARVEKSAAMLLEGGKGLQTIAYECGFSKYKYFSDSFEKSFRTTPQQYRRRYQSRTIAVQAYSCRALEGQELELLLQKFCRKSEEISLDWGGRYEEKPLRRPRCVSLAGAAYDHITCFPELRRLREELGLDTVALDLDFLRRYRNSPRVLNYILNDLWSLRMRLRVCVPPGEPLRGLREELEPLRERFLRPGGELEVIVLAAPGEEERARTLAEALSAGRLPVRVTGAEHRPEANALYGSGYMPGYLLHTMASSRGSRMPRLTLLDGDSGVALLTPEGLKRPVYHLFSLLEQLGDTVIAQGDMYLAARQSGREDIQVLLYHYDACFDTLFEGGSRVEEQAPFVELMKDHDYNREVTLSVRGMTGRFAIRKYRLTSEEYASRYRDFPLPPADGLSAETLRVLNGTLAPEMSLNLLELDGAYHLTLKLAPFEVLLLCFEKL